Protein AF-P75584-F1 (afdb_monomer)

Radius of gyration: 96.79 Å; Cα contacts (8 Å, |Δi|>4): 304; chains: 1; bounding box: 212×112×247 Å

Secondary structure (DSSP, 8-state):
--PPPEEPEEEEETTEEEE-SPPPTT-EE-GGG---B--HHHHHHHHHHHHHHHHHHHHHHHHHHHHHHHHHHHHHHHHHHHHHHHHHHHHHHHHHHHHHHHHHHHHHHHHHHHHHHHHHHHHHHHHHHHHHHHHHHHHHHHHHHHHHHHHHHHHHHHHHHHHHHHHHHHHHHHHHHHHHHHHHHHHHHHHHHHHHHHHHHHHHHHHHHHHHTGGG-TTEEEEEHHHHSTT----TT----GGGGGS--SEEEEEEETTEEEEEEEEEEEEEE---TT-S-PPPHHHHHHHHHHHHHHTT-SEEEEEE-TTTTSTT--SEEEPP-TT-SSEEEEE-GGGHHHHHHHHHHHHHHHHHHHTT-TTT--HHHHHHHHHHHHHHHHHHHHHHHHHHHHHHHHHHHHHHHHHHHHHHHHHHHHHHHHHHHHHHHHT------HHHHHHH-

Mean predicted aligned error: 18.82 Å

Sequence (445 aa):
MSDVKYLQVEIVDKNTIRLQEDGKKGQQIRLDQIIKVDQSNILNTLEQAQREAYEREAQSRYQTKLAKELSEKDNTFLKQKAAWNQAHNTQIQQLYQQITNLENQVNNIKRETESKKDNEYQQQIVKLETQLQSIKKETESQKDLEYERKANKTKEENQQELERQRQYFLEQLEQAQKDIEELKTREERFSKWAIAKKGKELEKWCWEAYKNYEELFQNCV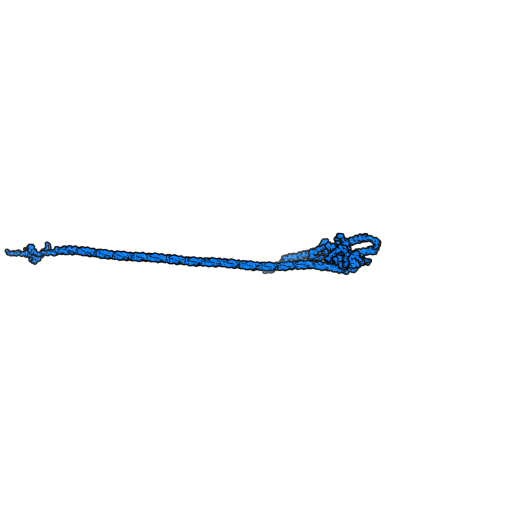FAPYSELVKGAKKSIGVEDDESNINEKADFIFQVFNPNNDKEPFFSICCEMKTEFTESKSRTKNEDHVKKLIADAKRAKCQYGFLVSELELNTENDVQVQRMHTSNSEVEVYLVRPMFFIVMLRLFYFLAKKMFAQVDVNSEYLDKEALNASFSDLKKSLLEKTFTDLNKVFQNNIDELEKIEGLVTKLKAANEKALNSRLNNWEEKIRKFEFKLNKDIVKKLE

Foldseek 3Di:
DDDADAFDWEDEDPPDIGGPDDDDPPHHHDPVPHDDDDDVPVVVVVVVVVVVVVVVVVVVVVVVVVVVVVVVVVVVVVVVVVVVVVVVVVVVVVVVVVVVVVVVVVVVVVVVVVVVVVVVVVVVVVVVVVVVVVVVVVVVVVVVVVVVVVVVVVVVVVVVVVVVVVVVVVVVVVVVVVVVVVVVVVVVVVLVVVQVVVQVVLLVLLVVVCVVCVVVQPQKDKDFLCVLLPPLPDPPDDDDPVVCPVPAFGIKMFHCQPVGSPHGPFMEGEHEGEDDPPDPDADDPVVVVVRQLVNCVSSVGQEYEYAYPGQPPHPPNFQKDFDDDPPGSYTYMYHHSVCSVVVSSVVSVLVVVVSVVCVVPVPDDDPVVSVVVSVVVCCVVVVVVSVVVRVVVVVVVVVVVVVVVVVVVVVVVVVVVVVVVVVVVVVVVVPDDDPDDVVVVVVVD

Solvent-accessible surface area (backbone atoms only — not comparable to full-atom values): 25310 Å² total; per-residue (Å²): 139,84,88,86,66,71,55,56,56,44,43,64,54,101,86,43,74,46,76,74,61,94,82,60,97,86,58,48,71,64,78,91,74,60,89,58,78,72,69,75,73,66,59,59,61,58,58,52,60,54,51,55,55,53,53,54,53,53,51,52,54,50,51,53,51,53,54,51,56,50,52,52,51,51,53,51,50,51,51,51,52,50,52,50,52,49,54,51,51,53,52,50,53,51,51,52,54,50,49,55,52,52,53,52,51,52,53,48,53,50,51,53,52,51,52,53,51,51,53,53,51,51,54,49,50,54,51,51,52,52,50,52,53,53,52,50,52,51,54,51,53,50,49,53,53,50,52,50,51,53,53,51,52,54,50,52,53,52,49,52,52,52,49,53,51,52,50,53,53,50,54,53,51,53,50,52,51,52,52,51,52,53,50,52,56,49,50,55,50,46,49,55,48,50,44,54,52,50,32,52,50,49,50,50,48,54,51,51,56,45,62,78,46,44,89,78,45,75,62,49,47,78,46,49,30,73,68,80,49,67,78,71,86,74,64,91,87,68,84,83,65,79,83,55,73,87,73,63,53,54,30,32,42,33,38,37,40,96,90,41,80,87,54,60,74,45,29,32,28,29,35,71,42,62,62,53,90,88,47,90,78,79,72,59,72,72,67,51,49,60,53,46,48,54,48,12,56,75,64,68,18,50,26,27,38,40,33,38,52,53,58,67,94,43,101,75,59,62,54,50,46,79,52,91,55,86,95,50,86,40,51,37,30,43,29,25,68,92,44,47,64,58,53,55,50,52,54,49,52,54,50,54,58,48,48,63,54,52,76,75,38,80,90,78,64,59,66,66,62,52,50,50,55,46,51,50,50,49,47,55,51,49,55,49,49,37,52,53,49,45,49,55,51,50,53,51,50,57,48,50,53,50,50,52,51,48,53,51,51,50,52,53,50,51,51,51,54,52,51,54,50,52,53,51,50,52,53,52,59,72,68,63,74,84,80,74,54,66,74,58,54,66,70,73,107

pLDDT: mean 85.24, std 13.48, range [35.19, 97.5]

InterPro domains:
  IPR019219 Protein of unknown function DUF2130 [PF09903] (170-424)
  IPR019219 Protein of unknown function DUF2130 [PIRSF005850] (5-439)

Organism: Mycoplasma pneumoniae (strain ATCC 29342 / M129 / Subtype 1) (NCBI:txid272634)

Structure (mmCIF, N/CA/C/O backbone):
data_AF-P75584-F1
#
_entry.id   AF-P75584-F1
#
loop_
_atom_site.group_PDB
_atom_site.id
_atom_site.type_symbol
_atom_site.label_atom_id
_atom_site.label_alt_id
_atom_site.label_comp_id
_atom_site.label_asym_id
_atom_site.label_entity_id
_atom_site.label_seq_id
_atom_site.pdbx_PDB_ins_code
_atom_site.Cartn_x
_atom_site.Cartn_y
_atom_site.Cartn_z
_atom_site.occupancy
_atom_site.B_iso_or_equiv
_atom_site.auth_seq_id
_atom_site.auth_comp_id
_atom_site.auth_asym_id
_atom_site.auth_atom_id
_atom_site.pdbx_PDB_model_num
ATOM 1 N N . MET A 1 1 ? -151.972 -28.745 192.003 1.00 49.81 1 MET A N 1
ATOM 2 C CA . MET A 1 1 ? -152.211 -28.878 190.547 1.00 49.81 1 MET A CA 1
ATOM 3 C C . MET A 1 1 ? -152.264 -27.463 189.983 1.00 49.81 1 MET A C 1
ATOM 5 O O . MET A 1 1 ? -152.925 -26.642 190.601 1.00 49.81 1 MET A O 1
ATOM 9 N N . SER A 1 2 ? -151.476 -27.094 188.970 1.00 47.44 2 SER A N 1
ATOM 10 C CA . SER A 1 2 ? -151.634 -27.559 187.581 1.00 47.44 2 SER A CA 1
ATOM 11 C C . SER A 1 2 ? -150.322 -27.775 186.791 1.00 47.44 2 SER A C 1
ATOM 13 O O . SER A 1 2 ? -149.254 -27.311 187.177 1.00 47.44 2 SER A O 1
ATOM 15 N N . ASP A 1 3 ? -150.457 -28.521 185.691 1.00 52.38 3 ASP A N 1
ATOM 16 C CA . ASP A 1 3 ? -149.451 -29.123 184.805 1.00 52.38 3 ASP A CA 1
ATOM 17 C C . ASP A 1 3 ? -148.455 -28.182 184.096 1.00 52.38 3 ASP A C 1
ATOM 19 O O . ASP A 1 3 ? -148.802 -27.100 183.620 1.00 52.38 3 ASP A O 1
ATOM 23 N N . VAL A 1 4 ? -147.219 -28.671 183.928 1.00 57.38 4 VAL A N 1
ATOM 24 C CA . VAL A 1 4 ? -146.125 -28.049 183.155 1.00 57.38 4 VAL A CA 1
ATOM 25 C C . VAL A 1 4 ? -146.093 -28.641 181.732 1.00 57.38 4 VAL A C 1
ATOM 27 O O . VAL A 1 4 ? -146.000 -29.856 181.576 1.00 57.38 4 VAL A O 1
ATOM 30 N N . LYS A 1 5 ? -146.158 -27.800 180.684 1.00 58.84 5 LYS A N 1
ATOM 31 C CA . LYS A 1 5 ? -146.105 -28.194 179.252 1.00 58.84 5 LYS A CA 1
ATOM 32 C C . LYS A 1 5 ? -144.675 -28.151 178.673 1.00 58.84 5 LYS A C 1
ATOM 34 O O . LYS A 1 5 ? -143.947 -27.196 178.947 1.00 58.84 5 LYS A O 1
ATOM 39 N N . TYR A 1 6 ? -144.326 -29.125 177.821 1.00 73.94 6 TYR A N 1
ATOM 40 C CA . TYR A 1 6 ? -143.040 -29.242 177.102 1.00 73.94 6 TYR A CA 1
ATOM 41 C C . TYR A 1 6 ? -143.124 -28.754 175.639 1.00 73.94 6 TYR A C 1
ATOM 43 O O . TYR A 1 6 ? -144.209 -28.818 175.069 1.00 73.94 6 TYR A O 1
ATOM 51 N N . LEU A 1 7 ? -142.001 -28.297 175.059 1.00 72.88 7 LEU A N 1
ATOM 52 C CA . LEU A 1 7 ? -141.894 -27.710 173.704 1.00 72.88 7 LEU A CA 1
ATOM 53 C C . LEU A 1 7 ? -141.345 -28.692 172.639 1.00 72.88 7 LEU A C 1
ATOM 55 O O . LEU A 1 7 ? -140.380 -29.406 172.923 1.00 72.88 7 LEU A O 1
ATOM 59 N N . GLN A 1 8 ? -141.873 -28.669 171.408 1.00 75.94 8 GLN A N 1
ATOM 60 C CA . GLN A 1 8 ? -141.395 -29.464 170.257 1.00 75.94 8 GLN A CA 1
ATOM 61 C C . GLN A 1 8 ? -140.278 -28.802 169.417 1.00 75.94 8 GLN A C 1
ATOM 63 O O . GLN A 1 8 ? -140.308 -27.594 169.162 1.00 75.94 8 GLN A O 1
ATOM 68 N N . VAL A 1 9 ? -139.311 -29.609 168.932 1.00 75.19 9 VAL A N 1
ATOM 69 C CA . VAL A 1 9 ? -138.127 -29.170 168.152 1.00 75.19 9 VAL A CA 1
ATOM 70 C C . VAL A 1 9 ? -137.653 -30.183 167.078 1.00 75.19 9 VAL A C 1
ATOM 72 O O . VAL A 1 9 ? -137.953 -31.369 167.176 1.00 75.19 9 VAL A O 1
ATOM 75 N N . GLU A 1 10 ? -136.866 -29.733 166.086 1.00 76.25 10 GLU A N 1
ATOM 76 C CA . GLU A 1 10 ? -136.249 -30.522 164.986 1.00 76.25 10 GLU A CA 1
ATOM 77 C C . GLU A 1 10 ? -134.715 -30.319 164.909 1.00 76.25 10 GLU A C 1
ATOM 79 O O . GLU A 1 10 ? -134.249 -29.198 165.116 1.00 76.25 10 GLU A O 1
ATOM 84 N N . ILE A 1 11 ? -133.925 -31.360 164.580 1.00 72.88 11 ILE A N 1
ATOM 85 C CA . ILE A 1 11 ? -132.455 -31.276 164.396 1.00 72.88 11 ILE A CA 1
ATOM 86 C C . ILE A 1 11 ? -132.121 -31.141 162.903 1.00 72.88 11 ILE A C 1
ATOM 88 O O . ILE A 1 11 ? -132.380 -32.055 162.123 1.00 72.88 11 ILE A O 1
ATOM 92 N N . VAL A 1 12 ? -131.517 -30.015 162.515 1.00 71.62 12 VAL A N 1
ATOM 93 C CA . VAL A 1 12 ? -131.180 -29.702 161.111 1.00 71.62 12 VAL A CA 1
ATOM 94 C C . VAL A 1 12 ? -129.792 -30.226 160.738 1.00 71.62 12 VAL A C 1
ATOM 96 O O . VAL A 1 12 ? -129.607 -30.834 159.691 1.00 71.62 12 VAL A O 1
ATOM 99 N N . ASP A 1 13 ? -128.813 -30.013 161.611 1.00 68.25 13 ASP A N 1
ATOM 100 C CA . ASP A 1 13 ? -127.450 -30.516 161.473 1.00 68.25 13 ASP A CA 1
ATOM 101 C C . ASP A 1 13 ? -126.858 -30.775 162.866 1.00 68.25 13 ASP A C 1
ATOM 103 O O . ASP A 1 13 ? -127.549 -30.676 163.882 1.00 68.25 13 ASP A O 1
ATOM 107 N N . LYS A 1 14 ? -125.564 -31.104 162.933 1.00 73.31 14 LYS A N 1
ATOM 108 C CA . LYS A 1 14 ? -124.886 -31.442 164.192 1.00 73.31 14 LYS A CA 1
ATOM 109 C C . LYS A 1 14 ? -124.952 -30.327 165.256 1.00 73.31 14 LYS A C 1
ATOM 111 O O . LYS A 1 14 ? -124.784 -30.631 166.434 1.00 73.31 14 LYS A O 1
ATOM 116 N N . ASN A 1 15 ? -125.193 -29.073 164.867 1.00 75.44 15 ASN A N 1
ATOM 117 C CA . ASN A 1 15 ? -125.100 -27.906 165.744 1.00 75.44 15 ASN A CA 1
ATOM 118 C C . ASN A 1 15 ? -126.409 -27.102 165.853 1.00 75.44 15 ASN A C 1
ATOM 120 O O . ASN A 1 15 ? -126.481 -26.182 166.667 1.00 75.44 15 ASN A O 1
ATOM 124 N N . THR A 1 16 ? -127.434 -27.424 165.061 1.00 74.50 16 THR A N 1
ATOM 125 C CA . THR A 1 16 ? -128.609 -26.559 164.887 1.00 74.50 16 THR A CA 1
ATOM 126 C C . THR A 1 16 ? -129.910 -27.290 165.213 1.00 74.50 16 THR A C 1
ATOM 128 O O . THR A 1 16 ? -130.257 -28.281 164.569 1.00 74.50 16 THR A O 1
ATOM 131 N N . ILE A 1 17 ? -130.667 -26.757 166.182 1.00 76.88 17 ILE A N 1
ATOM 132 C CA . ILE A 1 17 ? -132.011 -27.226 166.557 1.00 76.88 17 ILE A CA 1
ATOM 133 C C . ILE A 1 17 ? -133.024 -26.107 166.285 1.00 76.88 17 ILE A C 1
ATOM 135 O O . ILE A 1 17 ? -132.813 -24.963 166.686 1.00 76.88 17 ILE A O 1
ATOM 139 N N . ARG A 1 18 ? -134.132 -26.425 165.615 1.00 78.62 18 ARG A N 1
ATOM 140 C CA . ARG A 1 18 ? -135.206 -25.483 165.267 1.00 78.62 18 ARG A CA 1
ATOM 141 C C . ARG A 1 18 ? -136.440 -25.728 166.145 1.00 78.62 18 ARG A C 1
ATOM 143 O O . ARG A 1 18 ? -136.888 -26.867 166.246 1.00 78.62 18 ARG A O 1
ATOM 150 N N . LEU A 1 19 ? -136.996 -24.679 166.764 1.00 72.44 19 LEU A N 1
ATOM 151 C CA . LEU A 1 19 ? -138.269 -24.754 167.504 1.00 72.44 19 LEU A CA 1
ATOM 152 C C . LEU A 1 19 ? -139.453 -24.898 166.534 1.00 72.44 19 LEU A C 1
ATOM 154 O O . LEU A 1 19 ? -139.464 -24.237 165.497 1.00 72.44 19 LEU A O 1
ATOM 158 N N . GLN A 1 20 ? -140.440 -25.731 166.878 1.00 76.00 20 GLN A N 1
ATOM 159 C CA . GLN A 1 20 ? -141.646 -25.965 166.063 1.00 76.00 20 GLN A CA 1
ATOM 160 C C . GLN A 1 20 ? -142.906 -25.266 166.612 1.00 76.00 20 GLN A C 1
ATOM 162 O O . GLN A 1 20 ? -143.918 -25.201 165.922 1.00 76.00 20 GLN A O 1
ATO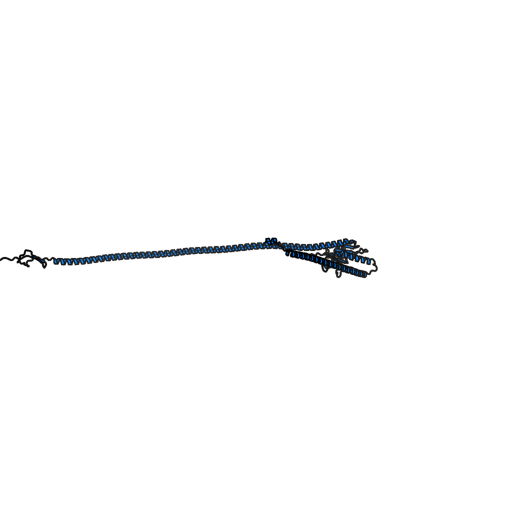M 167 N N . GLU A 1 21 ? -142.864 -24.724 167.832 1.00 73.50 21 GLU A N 1
ATOM 168 C CA . GLU A 1 21 ? -143.980 -24.000 168.457 1.00 73.50 21 GLU A CA 1
ATOM 169 C C . GLU A 1 21 ? -143.489 -22.863 169.381 1.00 73.50 21 GLU A C 1
ATOM 171 O O . GLU A 1 21 ? -142.336 -22.870 169.822 1.00 73.50 21 GLU A O 1
ATOM 176 N N . ASP A 1 22 ? -144.358 -21.880 169.667 1.00 79.06 22 ASP A N 1
ATOM 177 C CA . ASP A 1 22 ? -144.027 -20.687 170.466 1.00 79.06 22 ASP A CA 1
ATOM 178 C C . ASP A 1 22 ? -143.731 -21.030 171.937 1.00 79.06 22 ASP A C 1
ATOM 180 O O . ASP A 1 22 ? -144.588 -21.533 172.670 1.00 79.06 22 ASP A O 1
ATOM 184 N N . GLY A 1 23 ? -142.522 -20.695 172.399 1.00 71.44 23 GLY A N 1
ATOM 185 C CA . GLY A 1 23 ? -142.053 -20.976 173.759 1.00 71.44 23 GLY A CA 1
ATOM 186 C C . GLY A 1 23 ? -142.169 -19.797 174.730 1.00 71.44 23 GLY A C 1
ATOM 187 O O . GLY A 1 23 ? -141.654 -18.709 174.478 1.00 71.44 23 GLY A O 1
ATOM 188 N N . LYS A 1 24 ? -142.776 -20.022 175.902 1.00 73.19 24 LYS A N 1
ATOM 189 C CA . LYS A 1 24 ? -142.748 -19.110 177.058 1.00 73.19 24 LYS A CA 1
ATOM 190 C C . LYS A 1 24 ? -141.627 -19.473 178.033 1.00 73.19 24 LYS A C 1
ATOM 192 O O . LYS A 1 24 ? -141.303 -20.642 178.247 1.00 73.19 24 LYS A O 1
ATOM 197 N N . LYS A 1 25 ? -141.073 -18.451 178.697 1.00 76.69 25 LYS A N 1
ATOM 198 C CA . LYS A 1 25 ? -140.029 -18.604 179.723 1.00 76.69 25 LYS A CA 1
ATOM 199 C C . LYS A 1 25 ? -140.499 -19.567 180.825 1.00 76.69 25 LYS A C 1
ATOM 201 O O . LYS A 1 25 ? -141.497 -19.300 181.486 1.00 76.69 25 LYS A O 1
ATOM 206 N N . GLY A 1 26 ? -139.763 -20.663 181.015 1.00 71.69 26 GLY A N 1
ATOM 207 C CA . GLY A 1 26 ? -140.069 -21.720 181.989 1.00 71.69 26 GLY A CA 1
ATOM 208 C C . GLY A 1 26 ? -140.529 -23.051 181.379 1.00 71.69 26 GLY A C 1
ATOM 209 O O . GLY A 1 26 ? -140.576 -24.042 182.103 1.00 71.69 26 GLY A O 1
ATOM 210 N N . GLN A 1 27 ? -140.819 -23.112 180.072 1.00 78.25 27 GLN A N 1
ATOM 211 C CA . GLN A 1 27 ? -141.088 -24.377 179.376 1.00 78.25 27 GLN A CA 1
ATOM 212 C C . GLN A 1 27 ? -139.801 -25.174 179.137 1.00 78.25 27 GLN A C 1
ATOM 214 O O . GLN A 1 27 ? -138.731 -24.607 178.917 1.00 78.25 27 GLN A O 1
ATOM 219 N N . GLN A 1 28 ? -139.910 -26.499 179.189 1.00 75.94 28 GLN A N 1
ATOM 220 C CA . GLN A 1 28 ? -138.788 -27.429 179.036 1.00 75.94 28 GLN A CA 1
ATOM 221 C C . GLN A 1 28 ? -138.924 -28.223 177.728 1.00 75.94 28 GLN A C 1
ATOM 223 O O . GLN A 1 28 ? -140.031 -28.425 177.238 1.00 75.94 28 GLN A O 1
ATOM 228 N N . ILE A 1 29 ? -137.809 -28.686 177.160 1.00 75.19 29 ILE A N 1
ATOM 229 C CA . ILE A 1 29 ? -137.764 -29.484 175.921 1.00 75.19 29 ILE A CA 1
ATOM 230 C C . ILE A 1 29 ? -137.302 -30.889 176.294 1.00 75.19 29 ILE A C 1
ATOM 232 O O . ILE A 1 29 ? -136.303 -31.038 177.000 1.00 75.19 29 ILE A O 1
ATOM 236 N N . ARG A 1 30 ? -138.016 -31.917 175.830 1.00 72.50 30 ARG A N 1
ATOM 237 C CA . ARG A 1 30 ? -137.639 -33.315 176.053 1.00 72.50 30 ARG A CA 1
ATOM 238 C C . ARG A 1 30 ? -136.994 -33.881 174.783 1.00 72.50 30 ARG A C 1
ATOM 240 O O . ARG A 1 30 ? -137.650 -34.012 173.755 1.00 72.50 30 ARG A O 1
ATOM 247 N N . LEU A 1 31 ? -135.687 -34.145 174.846 1.00 70.06 31 LEU A N 1
ATOM 248 C CA . LEU A 1 31 ? -134.868 -34.564 173.696 1.00 70.06 31 LEU A CA 1
ATOM 249 C C . LEU A 1 31 ? -135.190 -35.986 173.200 1.00 70.06 31 LEU A C 1
ATOM 251 O O . LEU A 1 31 ? -134.881 -36.322 172.062 1.00 70.06 31 LEU A O 1
ATOM 255 N N . ASP A 1 32 ? -135.822 -36.812 174.031 1.00 74.25 32 ASP A N 1
ATOM 256 C CA . ASP A 1 32 ? -136.211 -38.195 173.738 1.00 74.25 32 ASP A CA 1
ATOM 257 C C . ASP A 1 32 ? -137.378 -38.323 172.739 1.00 74.25 32 ASP A C 1
ATOM 259 O O . ASP A 1 32 ? -137.670 -39.431 172.299 1.00 74.25 32 ASP A O 1
ATOM 263 N N . GL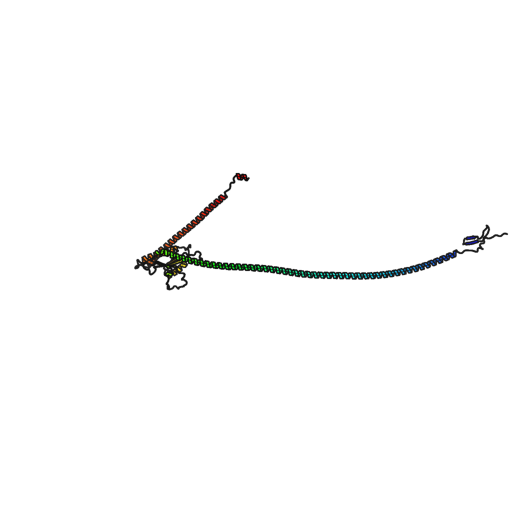N A 1 33 ? -138.026 -37.219 172.340 1.00 59.47 33 GLN A N 1
ATOM 264 C CA . GLN A 1 33 ? -139.137 -37.226 171.371 1.00 59.47 33 GLN A CA 1
ATOM 265 C C . GLN A 1 33 ? -138.822 -36.563 170.010 1.00 59.47 33 GLN A C 1
ATOM 267 O O . GLN A 1 33 ? -139.744 -36.245 169.261 1.00 59.47 33 GLN A O 1
ATOM 272 N N . ILE A 1 34 ? -137.549 -36.370 169.639 1.00 61.81 34 ILE A N 1
ATOM 273 C CA . ILE A 1 34 ? -137.170 -35.791 168.331 1.00 61.81 34 ILE A CA 1
ATOM 274 C C . ILE A 1 34 ? -137.044 -36.901 167.265 1.00 61.81 34 ILE A C 1
ATOM 276 O O . ILE A 1 34 ? -136.187 -37.771 167.387 1.00 61.81 34 ILE A O 1
ATOM 280 N N . ILE A 1 35 ? -137.870 -36.873 166.204 1.00 57.19 35 ILE A N 1
ATOM 281 C CA . ILE A 1 35 ? -138.008 -37.986 165.225 1.00 57.19 35 ILE A CA 1
ATOM 282 C C . ILE A 1 35 ? -137.452 -37.661 163.809 1.00 57.19 35 ILE A C 1
ATOM 284 O O . ILE A 1 35 ? -137.538 -38.492 162.910 1.00 57.19 35 ILE A O 1
ATOM 288 N N . LYS A 1 36 ? -136.831 -36.498 163.548 1.00 56.91 36 LYS A N 1
ATOM 289 C CA . LYS A 1 36 ? -136.265 -36.178 162.211 1.00 56.91 36 LYS A CA 1
ATOM 290 C C . LYS A 1 36 ? -134.822 -35.659 162.262 1.00 56.91 36 LYS A C 1
ATOM 292 O O . LYS A 1 36 ? -134.540 -34.730 163.013 1.00 56.91 36 LYS A O 1
ATOM 297 N N . VAL A 1 37 ? -133.948 -36.273 161.446 1.00 58.62 37 VAL A N 1
ATOM 298 C CA . VAL A 1 37 ? -132.535 -35.907 161.194 1.00 58.62 37 VAL A CA 1
ATOM 299 C C . VAL A 1 37 ? -132.237 -36.052 159.685 1.00 58.62 37 VAL A C 1
ATOM 301 O O . VAL A 1 37 ? -132.577 -37.082 159.104 1.00 58.62 37 VAL A O 1
ATOM 304 N N . ASP A 1 38 ? -131.612 -35.050 159.055 1.00 63.62 38 ASP A N 1
ATOM 305 C CA . ASP A 1 38 ? -131.251 -34.985 157.617 1.00 63.62 38 ASP A CA 1
ATOM 306 C C . ASP A 1 38 ? -129.811 -35.510 157.348 1.00 63.62 38 ASP A C 1
ATOM 308 O O . ASP A 1 38 ? -128.890 -35.224 158.112 1.00 63.62 38 ASP A O 1
ATOM 312 N N . GLN A 1 39 ? -129.599 -36.298 156.276 1.00 56.34 39 GLN A N 1
ATOM 313 C CA . GLN A 1 39 ? -128.342 -37.012 155.945 1.00 56.34 39 GLN A CA 1
ATOM 314 C C . GLN A 1 39 ? -127.663 -36.585 154.616 1.00 56.34 39 GLN A C 1
ATOM 316 O O . GLN A 1 39 ? -126.747 -37.260 154.139 1.00 56.34 39 GLN A O 1
ATOM 321 N N . SER A 1 40 ? -128.047 -35.451 154.025 1.00 65.00 40 SER A N 1
ATOM 322 C CA . SER A 1 40 ? -127.608 -34.984 152.691 1.00 65.00 40 SER A CA 1
ATOM 323 C C . SER A 1 40 ? -126.080 -34.910 152.432 1.00 65.00 40 SER A C 1
ATOM 325 O O . SER A 1 40 ? -125.636 -35.055 151.294 1.00 65.00 40 SER A O 1
ATOM 327 N N . ASN A 1 41 ? -125.235 -34.731 153.457 1.00 59.81 41 ASN A N 1
ATOM 328 C CA . ASN A 1 41 ? -123.782 -34.537 153.278 1.00 59.81 41 ASN A CA 1
ATOM 329 C C . ASN A 1 41 ? -122.996 -35.800 152.867 1.00 59.81 41 ASN A C 1
ATOM 331 O O . ASN A 1 41 ? -121.949 -35.683 152.227 1.00 59.81 41 ASN A O 1
ATOM 335 N N . ILE A 1 42 ? -123.469 -36.999 153.223 1.00 59.72 42 ILE A N 1
ATOM 336 C CA . ILE A 1 42 ? -122.736 -38.256 152.966 1.00 59.72 42 ILE A CA 1
ATOM 337 C C . ILE A 1 42 ? -122.866 -38.688 151.491 1.00 59.72 42 ILE A C 1
ATOM 339 O O . ILE A 1 42 ? -121.935 -39.256 150.926 1.00 59.72 42 ILE A O 1
ATOM 343 N N . LEU A 1 43 ? -123.990 -38.379 150.836 1.00 60.72 43 LEU A N 1
ATOM 344 C CA . LEU A 1 43 ? -124.241 -38.746 149.435 1.00 60.72 43 LEU A CA 1
ATOM 345 C C . LEU A 1 43 ? -123.369 -37.957 148.441 1.00 60.72 43 LEU A C 1
ATOM 347 O O . LEU A 1 43 ? -122.840 -38.536 147.494 1.00 60.72 43 LEU A O 1
ATOM 351 N N . ASN A 1 44 ? -123.139 -36.664 148.687 1.00 67.62 44 ASN A N 1
ATOM 352 C CA . ASN A 1 44 ? -122.386 -35.808 147.759 1.00 67.62 44 ASN A CA 1
ATOM 353 C C . ASN A 1 44 ? -120.899 -36.186 147.639 1.00 67.62 44 ASN A C 1
ATOM 355 O O . ASN A 1 44 ? -120.306 -36.038 146.571 1.00 67.62 44 ASN A O 1
ATOM 359 N N . THR A 1 45 ? -120.287 -36.698 148.712 1.00 64.06 45 THR A N 1
ATOM 360 C CA . THR A 1 45 ? -118.864 -37.082 148.702 1.00 64.06 45 THR A CA 1
ATOM 361 C C . THR A 1 45 ? -118.606 -38.361 147.899 1.00 64.06 45 THR A C 1
ATOM 363 O O . THR A 1 45 ? -117.565 -38.473 147.253 1.00 64.06 45 THR A O 1
ATOM 366 N N . LEU 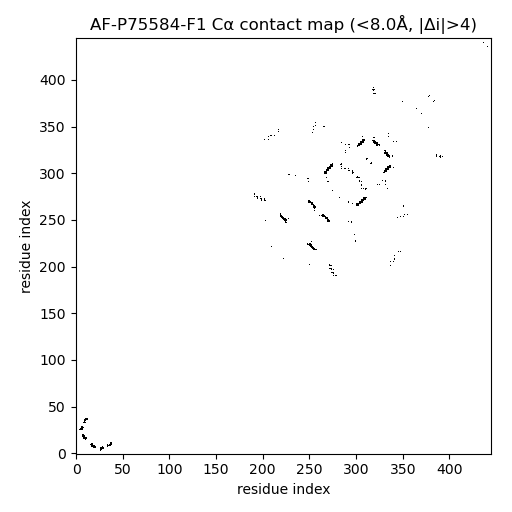A 1 46 ? -119.556 -39.303 147.874 1.00 64.75 46 LEU A N 1
ATOM 367 C CA . LEU A 1 46 ? -119.455 -40.539 147.085 1.00 64.75 46 LEU A CA 1
ATOM 368 C C . LEU A 1 46 ? -119.599 -40.292 145.574 1.00 64.75 46 LEU A C 1
ATOM 370 O O . LEU A 1 46 ? -118.837 -40.861 144.792 1.00 64.75 46 LEU A O 1
ATOM 374 N N . GLU A 1 47 ? -120.511 -39.412 145.150 1.00 69.25 47 GLU A N 1
ATOM 375 C CA . GLU A 1 47 ? -120.694 -39.112 143.721 1.00 69.25 47 GLU A CA 1
ATOM 376 C C . GLU A 1 47 ? -119.489 -38.394 143.084 1.00 69.25 47 GLU A C 1
ATOM 378 O O . GLU A 1 47 ? -119.223 -38.562 141.890 1.00 69.25 47 GLU A O 1
ATOM 383 N N . GLN A 1 48 ? -118.748 -37.586 143.849 1.00 72.25 48 GLN A N 1
ATOM 384 C CA . GLN A 1 48 ? -117.604 -36.835 143.323 1.00 72.25 48 GLN A CA 1
ATOM 385 C C . GLN A 1 48 ? -116.413 -37.751 142.987 1.00 72.25 48 GLN A C 1
ATOM 387 O O . GLN A 1 48 ? -115.832 -37.631 141.908 1.00 72.25 48 GLN A O 1
ATOM 392 N N . ALA A 1 49 ? -116.108 -38.732 143.844 1.00 68.81 49 ALA A N 1
ATOM 393 C CA . ALA A 1 49 ? -115.016 -39.682 143.608 1.00 68.81 49 ALA A CA 1
ATOM 394 C C . ALA A 1 49 ? -115.262 -40.587 142.382 1.00 68.81 49 ALA A C 1
ATOM 396 O O . ALA A 1 49 ? -114.327 -40.933 141.657 1.00 68.81 49 ALA A O 1
ATOM 397 N N . GLN A 1 50 ? -116.523 -40.950 142.121 1.00 73.62 50 GLN A N 1
ATOM 398 C CA . GLN A 1 50 ? -116.902 -41.763 140.962 1.00 73.62 50 GLN A CA 1
ATOM 399 C C . GLN A 1 50 ? -116.733 -41.002 139.636 1.00 73.62 50 GLN A C 1
ATOM 401 O O . GLN A 1 50 ? -116.246 -41.577 138.660 1.00 73.62 50 GLN A O 1
ATOM 406 N N . ARG A 1 51 ? -117.080 -39.705 139.605 1.00 75.75 51 ARG A N 1
ATOM 407 C CA . ARG A 1 51 ? -116.894 -38.843 138.423 1.00 75.75 51 ARG A CA 1
ATOM 408 C C . ARG A 1 51 ? -115.416 -38.677 138.057 1.00 75.75 51 ARG A C 1
ATOM 410 O O . ARG A 1 51 ? -115.059 -38.878 136.898 1.00 75.75 51 ARG A O 1
ATOM 417 N N . GLU A 1 52 ? -114.548 -38.418 139.034 1.00 79.06 52 GLU A N 1
ATOM 418 C CA . GLU A 1 52 ? -113.110 -38.228 138.780 1.00 79.06 52 GLU A CA 1
ATOM 419 C C . GLU A 1 52 ? -112.411 -39.486 138.238 1.00 79.06 52 GLU A C 1
ATOM 421 O O . GLU A 1 52 ? -111.512 -39.388 137.399 1.00 79.06 52 GLU A O 1
ATOM 426 N N . ALA A 1 53 ? -112.800 -40.681 138.699 1.00 78.06 53 ALA A N 1
ATOM 427 C CA . ALA A 1 53 ? -112.237 -41.934 138.194 1.00 78.06 53 ALA A CA 1
ATOM 428 C C . ALA A 1 53 ? -112.620 -42.182 136.723 1.00 78.06 53 ALA A C 1
ATOM 430 O O . ALA A 1 53 ? -111.771 -42.585 135.924 1.00 78.06 53 ALA A O 1
ATOM 431 N N . TYR A 1 54 ? -113.874 -41.890 136.360 1.00 78.75 54 TYR A N 1
ATOM 432 C CA . TYR A 1 54 ? -114.381 -42.056 134.998 1.00 78.75 54 TYR A CA 1
ATOM 433 C C . TYR A 1 54 ? -113.733 -41.070 134.013 1.00 78.75 54 TYR A C 1
ATOM 435 O O . TYR A 1 54 ? -113.328 -41.460 132.916 1.00 78.75 54 TYR A O 1
ATOM 443 N N . GLU A 1 55 ? -113.563 -39.807 134.416 1.00 82.75 55 GLU A N 1
ATOM 444 C CA . GLU A 1 55 ? -112.886 -38.793 133.596 1.00 82.75 55 GLU A CA 1
ATOM 445 C C . GLU A 1 55 ? -111.432 -39.178 133.293 1.00 82.75 55 GLU A C 1
ATOM 447 O O . GLU A 1 55 ? -110.987 -39.072 132.148 1.00 82.75 55 GLU A O 1
ATOM 452 N N . ARG A 1 56 ? -110.706 -39.721 134.279 1.00 81.75 56 ARG A N 1
ATOM 453 C CA . ARG A 1 56 ? -109.302 -40.131 134.114 1.00 81.75 56 ARG A CA 1
ATOM 454 C C . ARG A 1 56 ? -109.134 -41.276 133.108 1.00 81.75 56 ARG A C 1
ATOM 456 O O . ARG A 1 56 ? -108.217 -41.245 132.284 1.00 81.75 56 ARG A O 1
ATOM 463 N N . GLU A 1 57 ? -110.016 -42.278 133.144 1.00 82.31 57 GLU A N 1
ATOM 464 C CA . GLU A 1 57 ? -109.973 -43.402 132.197 1.00 82.31 57 GLU A CA 1
ATOM 465 C C . GLU A 1 57 ? -110.355 -42.958 130.774 1.00 82.31 57 GLU A C 1
ATOM 467 O O . GLU A 1 57 ? -109.682 -43.325 129.803 1.00 82.31 57 GLU A O 1
ATOM 472 N N . ALA A 1 58 ? -111.384 -42.112 130.641 1.00 83.19 58 ALA A N 1
ATOM 473 C CA . ALA A 1 58 ? -111.796 -41.547 129.357 1.00 83.19 58 ALA A CA 1
ATOM 474 C C . ALA A 1 58 ? -110.667 -40.733 128.699 1.00 83.19 58 ALA A C 1
ATOM 476 O O . ALA A 1 58 ? -110.400 -40.885 127.502 1.00 83.19 58 ALA A O 1
ATOM 477 N N . GLN A 1 59 ? -109.951 -39.924 129.484 1.00 85.00 59 GLN A N 1
ATOM 478 C CA . GLN A 1 59 ? -108.848 -39.096 128.997 1.00 85.00 59 GLN A CA 1
ATOM 479 C C . GLN A 1 59 ? -107.637 -39.939 128.566 1.00 85.00 59 GLN A C 1
ATOM 481 O O . GLN A 1 59 ? -107.047 -39.674 127.518 1.00 85.00 59 GLN A O 1
ATOM 486 N N . SER A 1 60 ? -107.322 -41.013 129.301 1.00 85.56 60 SER A N 1
ATOM 487 C CA . SER A 1 60 ? -106.268 -41.971 128.928 1.00 85.56 60 SER A CA 1
ATOM 488 C C . SER A 1 60 ? -106.571 -42.698 127.606 1.00 85.56 60 SER A C 1
ATOM 490 O O . SER A 1 60 ? -105.717 -42.773 126.711 1.00 85.56 60 SER A O 1
ATOM 492 N N . ARG A 1 61 ? -107.816 -43.167 127.412 1.00 84.69 61 ARG A N 1
ATOM 493 C CA . ARG A 1 61 ? -108.250 -43.787 126.143 1.00 84.69 61 ARG A CA 1
ATOM 494 C C . ARG A 1 61 ? -108.197 -42.809 124.970 1.00 84.69 61 ARG A C 1
ATOM 496 O O . ARG A 1 61 ? -107.745 -43.187 123.888 1.00 84.69 61 ARG A O 1
ATOM 503 N N . TYR A 1 62 ? -108.625 -41.562 125.179 1.00 86.81 62 TYR A N 1
ATOM 504 C CA . TYR A 1 62 ? -108.558 -40.516 124.157 1.00 86.81 62 TYR A CA 1
ATOM 505 C C . TYR A 1 62 ? -107.110 -40.228 123.737 1.00 86.81 62 TYR A C 1
ATOM 507 O O . TYR A 1 62 ? -106.811 -40.230 122.542 1.00 86.81 62 TYR A O 1
ATOM 515 N N . GLN A 1 63 ? -106.188 -40.079 124.697 1.00 86.81 63 GLN A N 1
ATOM 516 C CA . GLN A 1 63 ? -104.772 -39.855 124.389 1.00 86.81 63 GLN A CA 1
ATOM 517 C C . GLN A 1 63 ? -104.126 -41.036 123.655 1.00 86.81 63 GLN A C 1
ATOM 519 O O . GLN A 1 63 ? -103.373 -40.826 122.706 1.00 86.81 63 GLN A O 1
ATOM 524 N N . THR A 1 64 ? -104.463 -42.274 124.027 1.00 86.19 64 THR A N 1
ATOM 525 C CA . THR A 1 64 ? -103.926 -43.473 123.360 1.00 86.19 64 THR A CA 1
ATOM 526 C C . THR A 1 64 ? -104.387 -43.565 121.902 1.00 86.19 64 THR A C 1
ATOM 528 O O . THR A 1 64 ? -103.597 -43.899 121.018 1.00 86.19 64 THR A O 1
ATOM 531 N N . LYS A 1 65 ? -105.658 -43.237 121.622 1.00 88.19 65 LYS A N 1
ATOM 532 C CA . LYS A 1 65 ? -106.191 -43.216 120.252 1.00 88.19 65 LYS A CA 1
ATOM 533 C C . LYS A 1 65 ? -105.547 -42.109 119.413 1.00 88.19 65 LYS A C 1
ATOM 535 O O . LYS A 1 65 ? -105.113 -42.378 118.295 1.00 88.19 65 LYS A O 1
ATOM 540 N N . LEU A 1 66 ? -105.416 -40.907 119.980 1.00 89.62 66 LEU A N 1
ATOM 541 C CA . LEU A 1 66 ? -104.773 -39.767 119.325 1.00 89.62 66 LEU A CA 1
ATOM 542 C C . LEU A 1 66 ? -103.303 -40.065 118.980 1.00 89.62 66 LEU A C 1
ATOM 544 O O . LEU A 1 66 ? -102.866 -39.788 117.866 1.00 89.62 66 LEU A O 1
ATOM 548 N N . ALA A 1 67 ? -102.555 -40.688 119.897 1.00 88.56 67 ALA A N 1
ATOM 549 C CA . ALA A 1 67 ? -101.161 -41.073 119.670 1.00 88.56 67 ALA A CA 1
ATOM 550 C C . ALA A 1 67 ? -101.007 -42.109 118.541 1.00 88.56 67 ALA A C 1
ATOM 552 O O . ALA A 1 67 ? -100.060 -42.040 117.755 1.00 88.56 67 ALA A O 1
ATOM 553 N N . LYS A 1 68 ? -101.949 -43.055 118.428 1.00 89.56 68 LYS A N 1
ATOM 554 C CA . LYS A 1 68 ? -101.931 -44.084 117.381 1.00 89.56 68 LYS A CA 1
ATOM 555 C C . LYS A 1 68 ? -102.234 -43.503 115.996 1.00 89.56 68 LYS A C 1
ATOM 557 O O . LYS A 1 68 ? -101.495 -43.780 115.055 1.00 89.56 68 LYS A O 1
ATOM 562 N N . GLU A 1 69 ? -103.249 -42.644 115.887 1.00 88.50 69 GLU A N 1
ATOM 563 C CA . GLU A 1 69 ? -103.572 -41.934 114.637 1.00 88.50 69 GLU A CA 1
ATOM 564 C C . GLU A 1 69 ? -102.426 -41.014 114.183 1.00 88.50 69 GLU A C 1
ATOM 566 O O . GLU A 1 69 ? -102.127 -40.941 112.989 1.00 88.50 69 GLU A O 1
ATOM 571 N N . LEU A 1 70 ? -101.749 -40.345 115.126 1.00 91.44 70 LEU A N 1
ATOM 572 C CA . LEU A 1 70 ? -100.580 -39.515 114.829 1.00 91.44 70 LEU A CA 1
ATOM 573 C C . LEU A 1 70 ? -99.419 -40.363 114.283 1.00 91.44 70 LEU A C 1
ATOM 575 O O . LEU A 1 70 ? -98.858 -40.035 113.241 1.00 91.44 70 LEU A O 1
ATOM 579 N N . SER A 1 71 ? -99.125 -41.503 114.918 1.00 91.31 71 SER A N 1
ATOM 580 C CA . SER A 1 71 ? -98.075 -42.429 114.470 1.00 91.31 71 SER A CA 1
ATOM 581 C C . SER A 1 71 ? -98.352 -43.031 113.085 1.00 91.31 71 SER A C 1
ATOM 583 O O . SER A 1 71 ? -97.437 -43.183 112.273 1.00 91.31 71 SER A O 1
ATOM 585 N N . GLU A 1 72 ? -99.608 -43.359 112.772 1.00 89.94 72 GLU A N 1
ATOM 586 C CA . GLU A 1 72 ? -99.999 -43.851 111.445 1.00 89.94 72 GLU A CA 1
ATOM 587 C C . GLU A 1 72 ? -99.859 -42.762 110.367 1.00 89.94 72 GLU A C 1
ATOM 589 O O . GLU A 1 72 ? -99.317 -43.025 109.285 1.00 89.94 72 GLU A O 1
ATOM 594 N N . LYS A 1 73 ? -100.271 -41.521 110.662 1.00 90.81 73 LYS A N 1
ATOM 595 C CA . LYS A 1 73 ? -100.061 -40.376 109.760 1.00 90.81 73 LYS A CA 1
ATOM 596 C C . LYS A 1 73 ? -98.579 -40.085 109.528 1.00 90.81 73 LYS A C 1
ATOM 598 O O . LYS A 1 73 ? -98.181 -39.918 108.377 1.00 90.81 73 LYS A O 1
ATOM 603 N N . ASP A 1 74 ? -97.753 -40.111 110.568 1.00 92.06 74 ASP A N 1
ATOM 604 C CA . ASP A 1 74 ? -96.309 -39.915 110.423 1.00 92.06 74 ASP A CA 1
ATOM 605 C C . ASP A 1 74 ? -95.680 -41.021 109.568 1.00 92.06 74 ASP A C 1
ATOM 607 O O . ASP A 1 74 ? -94.935 -40.736 108.630 1.00 92.06 74 ASP A O 1
ATOM 611 N N . ASN A 1 75 ? -96.042 -42.286 109.802 1.00 91.88 75 ASN A N 1
ATOM 612 C CA . ASN A 1 75 ? -95.536 -43.412 109.014 1.00 91.88 75 ASN A CA 1
ATOM 613 C C . ASN A 1 75 ? -95.955 -43.347 107.535 1.00 91.88 75 ASN A C 1
ATOM 615 O O . ASN A 1 75 ? -95.157 -43.671 106.649 1.00 91.88 75 ASN A O 1
ATOM 619 N N . THR A 1 76 ? -97.192 -42.936 107.241 1.00 92.00 76 THR A N 1
ATOM 620 C CA . THR A 1 76 ? -97.652 -42.753 105.852 1.00 92.00 76 THR A CA 1
ATOM 621 C C . THR A 1 76 ? -96.944 -41.584 105.168 1.00 92.00 76 THR A C 1
ATOM 623 O O . THR A 1 76 ? -96.488 -41.740 104.032 1.00 92.00 76 THR A O 1
ATOM 626 N N . PHE A 1 77 ? -96.757 -40.461 105.868 1.00 93.06 77 PHE A N 1
ATOM 627 C CA . PHE A 1 77 ? -95.988 -39.317 105.376 1.00 93.06 77 PHE A CA 1
ATOM 628 C C . PHE A 1 77 ? -94.521 -39.683 105.104 1.00 93.06 77 PHE A C 1
ATOM 630 O O . PHE A 1 77 ? -93.990 -39.361 104.041 1.00 93.06 77 PHE A O 1
ATOM 637 N N . LEU A 1 78 ? -93.876 -40.430 106.007 1.00 92.75 78 LEU A N 1
ATOM 638 C CA . LEU A 1 78 ? -92.508 -40.932 105.833 1.00 92.75 78 LEU A CA 1
ATOM 639 C C . LEU A 1 78 ? -92.373 -41.845 104.609 1.00 92.75 78 LEU A C 1
ATOM 641 O O . LEU A 1 78 ? -91.432 -41.678 103.833 1.00 92.75 78 LEU A O 1
ATOM 645 N N . LYS A 1 79 ? -93.319 -42.767 104.386 1.00 92.81 79 LYS A N 1
ATOM 646 C CA . LYS A 1 79 ? -93.325 -43.631 103.191 1.00 92.81 79 LYS A CA 1
ATOM 647 C C . LYS A 1 79 ? -93.502 -42.834 101.899 1.00 92.81 79 LYS A C 1
ATOM 649 O O . LYS A 1 79 ? -92.778 -43.085 100.939 1.00 92.81 79 LYS A O 1
ATOM 654 N N . GLN A 1 80 ? -94.417 -41.863 101.872 1.00 93.00 80 GLN A N 1
ATOM 655 C CA . GLN A 1 80 ? -94.611 -40.998 100.703 1.00 93.00 80 GLN A CA 1
ATOM 656 C C . GLN A 1 80 ? -93.376 -40.141 100.422 1.00 93.00 80 GLN A C 1
ATOM 658 O O . GLN A 1 80 ? -92.928 -40.079 99.281 1.00 93.00 80 GLN A O 1
ATOM 663 N N . LYS A 1 81 ? -92.774 -39.546 101.458 1.00 94.69 81 LYS A N 1
ATOM 664 C CA . LYS A 1 81 ? -91.532 -38.773 101.339 1.00 94.69 81 LYS A CA 1
ATOM 665 C C . LYS A 1 81 ? -90.374 -39.636 100.835 1.00 94.69 81 LYS A C 1
ATOM 667 O O . LYS A 1 81 ? -89.620 -39.191 99.976 1.00 94.69 81 LYS A O 1
ATOM 672 N N . ALA A 1 82 ? -90.240 -40.868 101.327 1.00 93.50 82 ALA A N 1
ATOM 673 C CA . ALA A 1 82 ? -89.219 -41.806 100.863 1.00 93.50 82 ALA A CA 1
ATOM 674 C C . ALA A 1 82 ? -89.427 -42.208 99.393 1.00 93.50 82 ALA A C 1
ATOM 676 O O . ALA A 1 82 ? -88.477 -42.154 98.615 1.00 93.50 82 ALA A O 1
ATOM 677 N N . ALA A 1 83 ? -90.660 -42.538 98.996 1.00 93.50 83 ALA A N 1
ATOM 678 C CA . ALA A 1 83 ? -90.994 -42.866 97.610 1.00 93.50 83 ALA A CA 1
ATOM 679 C C . ALA A 1 83 ? -90.772 -41.674 96.663 1.00 93.50 83 ALA A C 1
ATOM 681 O O . ALA A 1 83 ? -90.193 -41.837 95.590 1.00 93.50 83 ALA A O 1
ATOM 682 N N . TRP A 1 84 ? -91.166 -40.467 97.082 1.00 93.75 84 TRP A N 1
ATOM 683 C CA . TRP A 1 84 ? -90.932 -39.228 96.339 1.00 93.75 84 TRP A CA 1
ATOM 684 C C . TRP A 1 84 ? -89.434 -38.948 96.172 1.00 93.75 84 TRP A C 1
ATOM 686 O O . TRP A 1 84 ? -88.978 -38.715 95.055 1.00 93.75 84 TRP A O 1
ATOM 696 N N . ASN A 1 85 ? -88.652 -39.066 97.252 1.00 95.12 85 ASN A N 1
ATOM 697 C CA . ASN A 1 85 ? -87.196 -38.917 97.209 1.00 95.12 85 ASN A CA 1
ATOM 698 C C . ASN A 1 85 ? -86.550 -39.947 96.275 1.00 95.12 85 ASN A C 1
ATOM 700 O O . ASN A 1 85 ? -85.667 -39.590 95.503 1.00 95.12 85 ASN A O 1
ATOM 704 N N . GLN A 1 86 ? -86.980 -41.212 96.319 1.00 94.50 86 GLN A N 1
ATOM 705 C CA . GLN A 1 86 ? -86.451 -42.259 95.447 1.00 94.50 86 GLN A CA 1
ATOM 706 C C . GLN A 1 86 ? -86.759 -41.969 93.972 1.00 94.50 86 GLN A C 1
ATOM 708 O O . GLN A 1 86 ? -85.848 -42.025 93.150 1.00 94.50 86 GLN A O 1
ATOM 713 N N . ALA A 1 87 ? -88.004 -41.603 93.647 1.00 94.88 87 ALA A N 1
ATOM 714 C CA . ALA A 1 87 ? -88.409 -41.252 92.286 1.00 94.88 87 ALA A CA 1
ATOM 715 C C . ALA A 1 87 ? -87.632 -40.038 91.751 1.00 94.88 87 ALA A C 1
ATOM 717 O O . ALA A 1 87 ? -87.085 -40.094 90.649 1.00 94.88 87 ALA A O 1
ATOM 718 N N . HIS A 1 88 ? -87.503 -38.978 92.558 1.00 95.12 88 HIS A N 1
ATOM 719 C CA . HIS A 1 88 ? -86.697 -37.808 92.209 1.00 95.12 88 HIS A CA 1
ATOM 720 C C . HIS A 1 88 ? -85.224 -38.169 92.008 1.00 95.12 88 HIS A C 1
ATOM 722 O O . HIS A 1 88 ? -84.613 -37.712 91.045 1.00 95.12 88 HIS A O 1
ATOM 728 N N . ASN A 1 89 ? -84.651 -39.018 92.863 1.00 95.56 89 ASN A N 1
ATOM 729 C CA . ASN A 1 89 ? -83.253 -39.417 92.734 1.00 95.56 89 ASN A CA 1
ATOM 730 C C . ASN A 1 89 ? -83.023 -40.259 91.465 1.00 95.56 89 ASN A C 1
ATOM 732 O O . ASN A 1 89 ? -82.045 -40.045 90.756 1.00 95.56 89 ASN A O 1
ATOM 736 N N . THR A 1 90 ? -83.952 -41.155 91.111 1.00 95.12 90 THR A N 1
ATOM 737 C CA . THR A 1 90 ? -83.907 -41.892 89.836 1.00 95.12 90 THR A CA 1
ATOM 738 C C . THR A 1 90 ? -83.997 -40.952 88.632 1.00 95.12 90 THR A C 1
ATOM 740 O O . THR A 1 90 ? -83.237 -41.116 87.679 1.00 95.12 90 THR A O 1
ATOM 743 N N . GLN A 1 91 ? -84.867 -39.941 88.675 1.00 95.38 91 GLN A N 1
ATOM 744 C CA . GLN A 1 91 ? -84.996 -38.967 87.590 1.00 95.38 91 GLN A CA 1
ATOM 745 C C . GLN A 1 91 ? -83.746 -38.084 87.452 1.00 95.38 91 GLN A C 1
ATOM 747 O O . GLN A 1 91 ? -83.291 -37.834 86.338 1.00 95.38 91 GLN A O 1
ATOM 752 N N . ILE A 1 92 ? -83.137 -37.681 88.571 1.00 95.44 92 ILE A N 1
ATOM 753 C CA . ILE A 1 92 ? -81.850 -36.972 88.592 1.00 95.44 92 ILE A CA 1
ATOM 754 C C . ILE A 1 92 ? -80.750 -37.829 87.951 1.00 95.44 92 ILE A C 1
ATOM 756 O O . ILE A 1 92 ? -80.016 -37.333 87.102 1.00 95.44 92 ILE A O 1
ATOM 760 N N . GLN A 1 93 ? -80.659 -39.120 88.290 1.00 95.00 93 GLN A N 1
ATOM 761 C CA . GLN A 1 93 ? -79.677 -40.033 87.688 1.00 95.00 93 GLN A CA 1
ATOM 762 C C . GLN A 1 93 ? -79.887 -40.205 86.175 1.00 95.00 93 GLN A C 1
ATOM 764 O O . GLN A 1 93 ? -78.922 -40.187 85.412 1.00 95.00 93 GLN A O 1
ATOM 769 N N . GLN A 1 94 ? -81.138 -40.312 85.715 1.00 95.25 94 GLN A N 1
ATOM 770 C CA . GLN A 1 94 ? -81.451 -40.368 84.282 1.00 95.25 94 GLN A CA 1
ATOM 771 C C . GLN A 1 94 ? -81.050 -39.081 83.553 1.00 95.25 94 GLN A C 1
ATOM 773 O O . GLN A 1 94 ? -80.460 -39.153 82.475 1.00 95.25 94 GLN A O 1
ATOM 778 N N . LEU A 1 95 ? -81.327 -37.914 84.144 1.00 96.38 95 LEU A N 1
ATOM 779 C CA . LEU A 1 95 ? -80.921 -36.624 83.584 1.00 96.38 95 LEU A CA 1
ATOM 780 C C . LEU A 1 95 ? -79.395 -36.485 83.534 1.00 96.38 95 LEU A C 1
ATOM 782 O O . LEU A 1 95 ? -78.873 -36.058 82.508 1.00 96.38 95 LEU A O 1
ATOM 786 N N . TYR A 1 96 ? -78.668 -36.907 84.574 1.00 96.31 96 TYR A N 1
ATOM 787 C CA . TYR A 1 96 ? -77.201 -36.926 84.548 1.00 96.31 96 TYR A CA 1
ATOM 788 C C . TYR A 1 96 ? -76.660 -37.813 83.423 1.00 96.31 96 TYR A C 1
ATOM 790 O O . TYR A 1 96 ? -75.801 -37.373 82.664 1.00 96.31 96 TYR A O 1
ATOM 798 N N . GLN A 1 97 ? -77.209 -39.019 83.243 1.00 95.38 97 GLN A N 1
ATOM 799 C CA . GLN A 1 97 ? -76.796 -39.911 82.158 1.00 95.38 97 GLN A CA 1
ATOM 800 C C . GLN A 1 97 ? -77.071 -39.304 80.770 1.00 95.38 97 GLN A C 1
ATOM 802 O O . GLN A 1 97 ? -76.260 -39.452 79.853 1.00 95.38 97 GLN A O 1
ATOM 807 N N . GLN A 1 98 ? -78.201 -38.605 80.608 1.00 96.25 98 GLN A N 1
ATOM 808 C CA . GLN A 1 98 ? -78.536 -37.898 79.369 1.00 96.25 98 GLN A CA 1
ATOM 809 C C . GLN A 1 98 ? -77.579 -36.735 79.095 1.00 96.25 98 GLN A C 1
ATOM 811 O O . GLN A 1 98 ? -77.107 -36.610 77.965 1.00 96.25 98 GLN A O 1
ATOM 816 N N . ILE A 1 99 ? -77.253 -35.931 80.112 1.00 96.44 99 ILE A N 1
ATOM 817 C CA . ILE A 1 99 ? -76.284 -34.832 80.006 1.00 96.44 99 ILE A CA 1
ATOM 818 C C . ILE A 1 99 ? -74.919 -35.378 79.582 1.00 96.44 99 ILE A C 1
ATOM 820 O O . ILE A 1 99 ? -74.379 -34.928 78.576 1.00 96.44 99 ILE A O 1
ATOM 824 N N . THR A 1 100 ? -74.408 -36.412 80.255 1.00 96.38 100 THR A N 1
ATOM 825 C CA . THR A 1 100 ? -73.114 -37.022 79.910 1.00 96.38 100 THR A CA 1
ATOM 826 C C . THR A 1 100 ? -73.099 -37.593 78.488 1.00 96.38 100 THR A C 1
ATOM 828 O O . THR A 1 100 ? -72.106 -37.464 77.771 1.00 96.38 100 THR A O 1
ATOM 831 N N . ASN A 1 101 ? -74.194 -38.211 78.033 1.00 96.69 101 ASN A N 1
ATOM 832 C CA . ASN A 1 101 ? -74.282 -38.714 76.661 1.00 96.69 101 ASN A CA 1
ATOM 833 C C . ASN A 1 101 ? -74.284 -37.572 75.627 1.00 96.69 101 ASN A C 1
ATOM 835 O O . ASN A 1 101 ? -73.576 -37.653 74.624 1.00 96.69 101 ASN A O 1
ATOM 839 N N . LEU A 1 102 ? -75.036 -36.496 75.882 1.00 96.50 102 LEU A N 1
ATOM 840 C CA . LEU A 1 102 ? -75.068 -35.316 75.013 1.00 96.50 102 LEU A CA 1
ATOM 841 C C . LEU A 1 102 ? -73.709 -34.605 74.964 1.00 96.50 102 LEU A C 1
ATOM 843 O O . LEU A 1 102 ? -73.255 -34.244 73.881 1.00 96.50 102 LEU A O 1
ATOM 847 N N . GLU A 1 103 ? -73.019 -34.460 76.097 1.00 96.25 103 GLU A N 1
ATOM 848 C CA . GLU A 1 103 ? -71.667 -33.888 76.159 1.00 96.25 103 GLU A CA 1
ATOM 849 C C . GLU A 1 103 ? -70.667 -34.696 75.318 1.00 96.25 103 GLU A C 1
ATOM 851 O O . GLU A 1 103 ? -69.893 -34.125 74.544 1.00 96.25 103 GLU A O 1
ATOM 856 N N . ASN A 1 104 ? -70.715 -36.029 75.399 1.00 96.12 104 ASN A N 1
ATOM 857 C CA . ASN A 1 104 ? -69.874 -36.904 74.579 1.00 96.12 104 ASN A CA 1
ATOM 858 C C . ASN A 1 104 ? -70.194 -36.782 73.081 1.00 96.12 104 ASN A C 1
ATOM 860 O O . ASN A 1 104 ? -69.275 -36.735 72.261 1.00 96.12 104 ASN A O 1
ATOM 864 N N . GLN A 1 105 ? -71.474 -36.683 72.711 1.00 96.06 105 GLN A N 1
ATOM 865 C CA . GLN A 1 105 ? -71.881 -36.469 71.319 1.00 96.06 105 GLN A CA 1
ATOM 866 C C . GLN A 1 105 ? -71.389 -35.123 70.780 1.00 96.06 105 GLN A C 1
ATOM 868 O O . GLN A 1 105 ? -70.813 -35.080 69.694 1.00 96.06 105 GLN A O 1
ATOM 873 N N . VAL A 1 106 ? -71.546 -34.038 71.544 1.00 96.44 106 VAL A N 1
ATOM 874 C CA . VAL A 1 106 ? -71.060 -32.702 71.160 1.00 96.44 106 VAL A CA 1
ATOM 875 C C . VAL A 1 106 ? -69.543 -32.707 70.974 1.00 96.44 106 VAL A C 1
ATOM 877 O O . VAL A 1 106 ? -69.046 -32.187 69.974 1.00 96.44 106 VAL A O 1
ATOM 880 N N . ASN A 1 107 ? -68.800 -33.340 71.886 1.00 96.06 107 ASN A N 1
ATOM 881 C CA . ASN A 1 107 ? -67.345 -33.447 71.781 1.00 96.06 107 ASN A CA 1
ATOM 882 C C . ASN A 1 107 ? -66.899 -34.266 70.560 1.00 96.06 107 ASN A C 1
ATOM 884 O O . ASN A 1 107 ? -65.951 -33.869 69.879 1.00 96.06 107 ASN A O 1
ATOM 888 N N . ASN A 1 108 ? -67.586 -35.367 70.245 1.00 96.44 108 ASN A N 1
ATOM 889 C CA . ASN A 1 108 ? -67.293 -36.165 69.053 1.00 96.44 108 ASN A CA 1
ATOM 890 C C . ASN A 1 108 ? -67.599 -35.391 67.764 1.00 96.44 108 ASN A C 1
ATOM 892 O O . ASN A 1 108 ? -66.731 -35.300 66.898 1.00 96.44 108 ASN A O 1
ATOM 896 N N . ILE A 1 109 ? -68.768 -34.747 67.668 1.00 96.19 109 ILE A N 1
ATOM 897 C CA . ILE A 1 109 ? -69.142 -33.916 66.509 1.00 96.19 109 ILE A CA 1
ATOM 898 C C . ILE A 1 109 ? -68.139 -32.774 66.313 1.00 96.19 109 ILE A C 1
ATOM 900 O O . ILE A 1 109 ? -67.732 -32.496 65.182 1.00 96.19 109 ILE A O 1
ATOM 904 N N . LYS A 1 110 ? -67.700 -32.123 67.398 1.00 96.31 110 LYS A N 1
ATOM 905 C CA . LYS A 1 110 ? -66.693 -31.058 67.340 1.00 96.31 110 LYS A CA 1
ATOM 906 C C . LYS A 1 110 ? -65.362 -31.575 66.785 1.00 96.31 110 LYS A C 1
ATOM 908 O O . LYS A 1 110 ? -64.853 -30.990 65.832 1.00 96.31 110 LYS A O 1
ATOM 913 N N . ARG A 1 111 ? -64.850 -32.697 67.309 1.00 95.56 111 ARG A N 1
ATOM 914 C CA . ARG A 1 111 ? -63.605 -33.331 66.833 1.00 95.56 111 ARG A CA 1
ATOM 915 C C . ARG A 1 111 ? -63.687 -33.753 65.368 1.00 95.56 111 ARG A C 1
ATOM 917 O O . ARG A 1 111 ? -62.760 -33.495 64.608 1.00 95.56 111 ARG A O 1
ATOM 924 N N . GLU A 1 112 ? -64.792 -34.368 64.955 1.00 95.19 112 GLU A N 1
ATOM 925 C CA . GLU A 1 112 ? -65.002 -34.762 63.557 1.00 95.19 112 GLU A CA 1
ATOM 926 C C . GLU A 1 112 ? -65.077 -33.549 62.625 1.00 95.19 112 GLU A C 1
ATOM 928 O O . GLU A 1 112 ? -64.527 -33.578 61.526 1.00 95.19 112 GLU A O 1
ATOM 933 N N . THR A 1 113 ? -65.731 -32.468 63.057 1.00 95.56 113 THR A N 1
ATOM 934 C CA . THR A 1 113 ? -65.839 -31.232 62.269 1.00 95.56 113 THR A CA 1
ATOM 935 C C . THR A 1 113 ? -64.485 -30.538 62.129 1.00 95.56 113 THR A C 1
ATOM 937 O O . THR A 1 113 ? -64.139 -30.097 61.034 1.00 95.56 113 THR A O 1
ATOM 940 N N . GLU A 1 114 ? -63.708 -30.454 63.211 1.00 95.31 114 GLU A N 1
ATOM 941 C CA . GLU A 1 114 ? -62.347 -29.903 63.198 1.00 95.31 114 GLU A CA 1
ATOM 942 C C . GLU A 1 114 ? -61.419 -30.745 62.314 1.00 95.31 114 GLU A C 1
ATOM 944 O O . GLU A 1 114 ? -60.741 -30.191 61.454 1.00 95.31 114 GLU A O 1
ATOM 949 N N . SER A 1 115 ? -61.462 -32.076 62.436 1.00 95.69 115 SER A N 1
ATOM 950 C CA . SER A 1 115 ? -60.658 -32.986 61.611 1.00 95.69 115 SER A CA 1
ATOM 951 C C . SER A 1 115 ? -61.019 -32.920 60.121 1.00 95.69 115 SER A C 1
ATOM 953 O O . SER A 1 115 ? -60.123 -32.902 59.278 1.00 95.69 115 SER A O 1
ATOM 955 N N . LYS A 1 116 ? -62.312 -32.831 59.771 1.00 95.69 116 LYS A N 1
ATOM 956 C CA . LYS A 1 116 ? -62.749 -32.655 58.374 1.00 95.69 116 LYS A CA 1
ATOM 957 C C . LYS A 1 116 ? -62.258 -31.331 57.793 1.00 95.69 116 LYS A C 1
ATOM 959 O O . LYS A 1 116 ? -61.713 -31.332 56.694 1.00 95.69 116 LYS A O 1
ATOM 964 N N . LYS A 1 117 ? -62.404 -30.227 58.537 1.00 95.56 117 LYS A N 1
ATOM 965 C CA . LYS A 1 117 ? -61.919 -28.906 58.108 1.00 95.56 117 LYS A CA 1
ATOM 966 C C . LYS A 1 117 ? -60.401 -28.874 57.949 1.00 95.56 117 LYS A C 1
ATOM 968 O O . LYS A 1 117 ? -59.923 -28.349 56.952 1.00 95.56 117 LYS A O 1
ATOM 973 N N . ASP A 1 118 ? -59.653 -29.443 58.893 1.00 95.62 118 ASP A N 1
ATOM 974 C CA . ASP A 1 118 ? -58.188 -29.503 58.815 1.00 95.62 118 ASP A CA 1
ATOM 975 C C . ASP A 1 118 ? -57.726 -30.303 57.589 1.00 95.62 118 ASP A C 1
ATOM 977 O O . ASP A 1 118 ? -56.901 -29.828 56.813 1.00 95.62 118 ASP A O 1
ATOM 981 N N . ASN A 1 119 ? -58.342 -31.461 57.327 1.00 95.81 119 ASN A N 1
ATOM 982 C CA . ASN A 1 119 ? -58.050 -32.258 56.136 1.00 95.81 119 ASN A CA 1
ATOM 983 C C . ASN A 1 119 ? -58.403 -31.518 54.828 1.00 95.81 119 ASN A C 1
ATOM 985 O O . ASN A 1 119 ? -57.632 -31.557 53.871 1.00 95.81 119 ASN A O 1
ATOM 989 N N . GLU A 1 120 ? -59.538 -30.812 54.769 1.00 94.81 120 GLU A N 1
ATOM 990 C CA . GLU A 1 120 ? -59.901 -29.985 53.607 1.00 94.81 120 GLU A CA 1
ATOM 991 C C . GLU A 1 120 ? -58.898 -28.846 53.373 1.00 94.81 120 GLU A C 1
ATOM 993 O O . GLU A 1 120 ? -58.468 -28.635 52.235 1.00 94.81 120 GLU A O 1
ATOM 998 N N . TYR A 1 121 ? -58.478 -28.144 54.431 1.00 96.06 121 TYR A N 1
ATOM 999 C CA . TYR A 1 121 ? -57.464 -27.094 54.327 1.00 96.06 121 TYR A CA 1
ATOM 1000 C C . TYR A 1 121 ? -56.107 -27.651 53.898 1.00 96.06 121 TYR A C 1
ATOM 1002 O O . TYR A 1 121 ? -55.493 -27.092 52.990 1.00 96.06 121 TYR A O 1
ATOM 1010 N N . GLN A 1 122 ? -55.662 -28.778 54.461 1.00 95.06 122 GLN A N 1
ATOM 1011 C CA . GLN A 1 122 ? -54.418 -29.428 54.042 1.00 95.06 122 GLN A CA 1
ATOM 1012 C C . GLN A 1 122 ? -54.464 -29.841 52.565 1.00 95.06 122 GLN A C 1
ATOM 1014 O O . GLN A 1 122 ? -53.518 -29.581 51.823 1.00 95.06 122 GLN A O 1
ATOM 1019 N N . GLN A 1 123 ? -55.579 -30.404 52.091 1.00 95.50 123 GLN A N 1
ATOM 1020 C CA . GLN A 1 123 ? -55.736 -30.750 50.674 1.00 95.50 123 GLN A CA 1
ATOM 1021 C C . GLN A 1 123 ? -55.700 -29.522 49.757 1.00 95.50 123 GLN A C 1
ATOM 1023 O O . GLN A 1 123 ? -55.144 -29.594 48.659 1.00 95.50 123 GLN A O 1
ATOM 1028 N N . GLN A 1 124 ? -56.291 -28.399 50.172 1.00 95.69 124 GLN A N 1
ATOM 1029 C CA . GLN A 1 124 ? -56.235 -27.152 49.405 1.00 95.69 124 GLN A CA 1
ATOM 1030 C C . GLN A 1 124 ? -54.822 -26.560 49.378 1.00 95.69 124 GLN A C 1
ATOM 1032 O O . GLN A 1 124 ? -54.368 -26.158 48.308 1.00 95.69 124 GLN A O 1
ATOM 1037 N N . ILE A 1 125 ? -54.114 -26.562 50.512 1.00 96.56 125 ILE A N 1
ATOM 1038 C CA . ILE A 1 125 ? -52.727 -26.089 50.613 1.00 96.56 125 ILE A CA 1
ATOM 1039 C C . ILE A 1 125 ? -51.825 -26.908 49.688 1.00 96.56 125 ILE A C 1
ATOM 1041 O O . ILE A 1 125 ? -51.168 -26.329 48.830 1.00 96.56 125 ILE A O 1
ATOM 1045 N N . VAL A 1 126 ? -51.882 -28.242 49.758 1.00 96.31 126 VAL A N 1
ATOM 1046 C CA . VAL A 1 126 ? -51.067 -29.122 48.901 1.00 96.31 126 VAL A CA 1
ATOM 1047 C C . VAL A 1 126 ? -51.357 -28.888 47.413 1.00 96.31 126 VAL A C 1
ATOM 1049 O O . VAL A 1 126 ? -50.434 -28.843 46.595 1.00 96.31 126 VAL A O 1
ATOM 1052 N N . LYS A 1 127 ? -52.629 -28.694 47.032 1.00 96.62 127 LYS A N 1
ATOM 1053 C CA . LYS A 1 127 ? -53.002 -28.367 45.643 1.00 96.62 127 LYS A CA 1
ATOM 1054 C C . LYS A 1 127 ? -52.419 -27.025 45.197 1.00 96.62 127 LYS A C 1
ATOM 1056 O O . LYS A 1 127 ? -51.852 -26.956 44.107 1.00 96.62 127 LYS A O 1
ATOM 1061 N N . LEU A 1 128 ? -52.540 -25.984 46.020 1.00 96.50 128 LEU A N 1
ATOM 1062 C CA . LEU A 1 128 ? -52.015 -24.650 45.717 1.00 96.50 128 LEU A CA 1
ATOM 1063 C C . LEU A 1 128 ? -50.483 -24.638 45.659 1.00 96.50 128 LEU A C 1
ATOM 1065 O O . LEU A 1 128 ? -49.917 -24.041 44.747 1.00 96.50 128 LEU A O 1
ATOM 1069 N N . GLU A 1 129 ? -49.805 -25.331 46.573 1.00 96.12 129 GLU A N 1
ATOM 1070 C CA . GLU A 1 129 ? -48.344 -25.473 46.581 1.00 96.12 129 GLU A CA 1
ATOM 1071 C C . GLU A 1 129 ? -47.843 -26.192 45.325 1.00 96.12 129 GLU A C 1
ATOM 1073 O O . GLU A 1 129 ? -46.909 -25.719 44.674 1.00 96.12 129 GLU A O 1
ATOM 1078 N N . THR A 1 130 ? -48.513 -27.275 44.922 1.00 96.00 130 THR A N 1
ATOM 1079 C CA . THR A 1 130 ? -48.177 -28.018 43.698 1.00 96.00 130 THR A CA 1
ATOM 1080 C C . THR A 1 130 ? -48.372 -27.152 42.449 1.00 96.00 130 THR A C 1
ATOM 1082 O O . THR A 1 130 ? -47.510 -27.117 41.566 1.00 96.00 130 THR A O 1
ATOM 1085 N N . GLN A 1 131 ? -49.476 -26.398 42.380 1.00 96.31 131 GLN A N 1
ATOM 1086 C CA . GLN A 1 131 ? -49.725 -25.453 41.289 1.00 96.31 131 GLN A CA 1
ATOM 1087 C C . GLN A 1 131 ? -48.662 -24.349 41.248 1.00 96.31 131 GLN A C 1
ATOM 1089 O O . GLN A 1 131 ? -48.080 -24.111 40.190 1.00 96.31 131 GLN A O 1
ATOM 1094 N N . LEU A 1 132 ? -48.339 -23.732 42.387 1.00 96.38 132 LEU A N 1
ATOM 1095 C CA . LEU A 1 132 ? -47.293 -22.711 42.482 1.00 96.38 132 LEU A CA 1
ATOM 1096 C C . LEU A 1 132 ? -45.925 -23.245 42.052 1.00 96.38 132 LEU A C 1
ATOM 1098 O O . LEU A 1 132 ? -45.206 -22.551 41.335 1.00 96.38 132 LEU A O 1
ATOM 1102 N N . GLN A 1 133 ? -45.565 -24.467 42.449 1.00 95.69 133 GLN A N 1
ATOM 1103 C CA . GLN A 1 133 ? -44.309 -25.091 42.038 1.00 95.69 133 GLN A CA 1
ATOM 1104 C C . GLN A 1 133 ? -44.268 -25.337 40.523 1.00 95.69 133 GLN A C 1
ATOM 1106 O O . GLN A 1 133 ? -43.254 -25.046 39.886 1.00 95.69 133 GLN A O 1
ATOM 1111 N N . SER A 1 134 ? -45.369 -25.814 39.931 1.00 95.50 134 SER A N 1
ATOM 1112 C CA . SER A 1 134 ? -45.461 -26.029 38.480 1.00 95.50 134 SER A CA 1
ATOM 1113 C C . SER A 1 134 ? -45.364 -24.722 37.684 1.00 95.50 134 SER A C 1
ATOM 1115 O O . SER A 1 134 ? -44.599 -24.651 36.725 1.00 95.50 134 SER A O 1
ATOM 1117 N N . ILE A 1 135 ? -46.049 -23.662 38.130 1.00 96.44 135 ILE A N 1
ATOM 1118 C CA . ILE A 1 135 ? -46.025 -22.341 37.487 1.00 96.44 135 ILE A CA 1
ATOM 1119 C C . ILE A 1 135 ? -44.633 -21.713 37.594 1.00 96.44 135 ILE A C 1
ATOM 1121 O O . ILE A 1 135 ? -44.141 -21.159 36.612 1.00 96.44 135 ILE A O 1
ATOM 1125 N N . LYS A 1 136 ? -43.974 -21.811 38.759 1.00 96.12 136 LYS A N 1
ATOM 1126 C CA . LYS A 1 136 ? -42.599 -21.318 38.946 1.00 96.12 136 LYS A CA 1
ATOM 1127 C C . LYS A 1 136 ? -41.621 -22.006 37.995 1.00 96.12 136 LYS A C 1
ATOM 1129 O O . LYS A 1 136 ? -40.899 -21.312 37.288 1.00 96.12 136 LYS A O 1
ATOM 1134 N N . LYS A 1 137 ? -41.664 -23.341 37.920 1.00 95.25 137 LYS A N 1
ATOM 1135 C CA . LYS A 1 137 ? -40.804 -24.126 37.023 1.00 95.25 137 LYS A CA 1
ATOM 1136 C C . LYS A 1 137 ? -41.036 -23.781 35.548 1.00 95.25 137 LYS A C 1
ATOM 1138 O O . LYS A 1 137 ? -40.075 -23.621 34.804 1.00 95.25 137 LYS A O 1
ATOM 1143 N N . GLU A 1 138 ? -42.294 -23.636 35.134 1.00 95.00 138 GLU A N 1
ATOM 1144 C CA . GLU A 1 138 ? -42.637 -23.240 33.763 1.00 95.00 138 GLU A CA 1
ATOM 1145 C C . GLU A 1 138 ? -42.148 -21.818 33.451 1.00 95.00 138 GLU A C 1
ATOM 1147 O O . GLU A 1 138 ? -41.555 -21.575 32.406 1.00 95.00 138 GLU A O 1
ATOM 1152 N N . THR A 1 139 ? -42.321 -20.881 34.388 1.00 95.56 139 THR A N 1
ATOM 1153 C CA . THR A 1 139 ? -41.887 -19.483 34.223 1.00 95.56 139 THR A CA 1
ATOM 1154 C C . THR A 1 139 ? -40.365 -19.370 34.122 1.00 95.56 139 THR A C 1
ATOM 1156 O O . THR A 1 139 ? -39.864 -18.601 33.303 1.00 95.56 139 THR A O 1
ATOM 1159 N N . GLU A 1 140 ? -39.620 -20.116 34.941 1.00 94.25 140 GLU A N 1
ATOM 1160 C CA . GLU A 1 140 ? -38.154 -20.192 34.867 1.00 94.25 140 GLU A CA 1
ATOM 1161 C C . GLU A 1 140 ? -37.706 -20.791 33.530 1.00 94.25 140 GLU A C 1
ATOM 1163 O O . GLU A 1 140 ? -36.936 -20.158 32.810 1.00 94.25 140 GLU A O 1
ATOM 1168 N N . SER A 1 141 ? -38.290 -21.924 33.122 1.00 94.69 141 SER A N 1
ATOM 1169 C CA . SER A 1 141 ? -37.970 -22.557 31.837 1.00 94.69 141 SER A CA 1
ATOM 1170 C C . SER A 1 141 ? -38.266 -21.652 30.636 1.00 94.69 141 SER A C 1
ATOM 1172 O O . SER A 1 141 ? -37.500 -21.650 29.673 1.00 94.69 141 SER A O 1
ATOM 1174 N N . GLN A 1 142 ? -39.361 -20.886 30.663 1.00 93.88 142 GLN A N 1
ATOM 1175 C CA . GLN A 1 142 ? -39.702 -19.948 29.590 1.00 93.88 142 GLN A CA 1
ATOM 1176 C C . GLN A 1 142 ? -38.740 -18.760 29.531 1.00 93.88 142 GLN A C 1
ATOM 1178 O O . GLN A 1 142 ? -38.355 -18.351 28.435 1.00 93.88 142 GLN A O 1
ATOM 1183 N N . LYS A 1 143 ? -38.320 -18.229 30.687 1.00 94.44 143 LYS A N 1
ATOM 1184 C CA . LYS A 1 143 ? -37.311 -17.165 30.748 1.00 94.44 143 LYS A CA 1
ATOM 1185 C C . LYS A 1 143 ? -35.978 -17.640 30.182 1.00 94.44 143 LYS A C 1
ATOM 1187 O O . LYS A 1 143 ? -35.410 -16.939 29.349 1.00 94.44 143 LYS A O 1
ATOM 1192 N N . ASP A 1 144 ? -35.519 -18.826 30.571 1.00 93.88 144 ASP A N 1
ATOM 1193 C CA . ASP A 1 144 ? -34.255 -19.391 30.086 1.00 93.88 144 ASP A CA 1
ATOM 1194 C C . ASP A 1 144 ? -34.280 -19.602 28.564 1.00 93.88 144 ASP A C 1
ATOM 1196 O O . ASP A 1 144 ? -33.371 -19.157 27.861 1.00 93.88 144 ASP A O 1
ATOM 1200 N N . LEU A 1 145 ? -35.373 -20.164 28.031 1.00 94.75 145 LEU A N 1
ATOM 1201 C CA . LEU A 1 145 ? -35.589 -20.309 26.586 1.00 94.75 145 LEU A CA 1
ATOM 1202 C C . LEU A 1 145 ? -35.626 -18.959 25.853 1.00 94.75 145 LEU A C 1
ATOM 1204 O O . LEU A 1 145 ? -35.120 -18.843 24.735 1.00 94.75 145 LEU A O 1
ATOM 1208 N N . GLU A 1 146 ? -36.237 -17.927 26.440 1.00 93.94 146 GLU A N 1
ATOM 1209 C CA . GLU A 1 146 ? -36.279 -16.589 25.844 1.00 93.94 146 GLU A CA 1
ATOM 1210 C C . GLU A 1 146 ? -34.892 -15.927 25.830 1.00 93.94 146 GLU A C 1
ATOM 1212 O O . GLU A 1 146 ? -34.509 -15.332 24.816 1.00 93.94 146 GLU A O 1
ATOM 1217 N N . TYR A 1 147 ? -34.121 -16.055 26.916 1.00 94.31 147 TYR A N 1
ATOM 1218 C CA . TYR A 1 147 ? -32.742 -15.569 26.982 1.00 94.31 147 TYR A CA 1
ATOM 1219 C C . TYR A 1 147 ? -31.848 -16.277 25.964 1.00 94.31 147 TYR A C 1
ATOM 1221 O O . TYR A 1 147 ? -31.105 -15.605 25.246 1.00 94.31 147 TYR A O 1
ATOM 1229 N N . GLU A 1 148 ? -31.962 -17.600 25.836 1.00 94.19 148 GLU A N 1
ATOM 1230 C CA . GLU A 1 148 ? -31.208 -18.379 24.853 1.00 94.19 148 GLU A CA 1
ATOM 1231 C C . GLU A 1 148 ? -31.565 -17.975 23.415 1.00 94.19 148 GLU A C 1
ATOM 1233 O O . GLU A 1 148 ? -30.677 -17.721 22.599 1.00 94.19 148 GLU A O 1
ATOM 1238 N N . ARG A 1 149 ? -32.859 -17.814 23.102 1.00 95.06 149 ARG A N 1
ATOM 1239 C CA . ARG A 1 149 ? -33.312 -17.348 21.778 1.00 95.06 149 ARG A CA 1
ATOM 1240 C C . ARG A 1 149 ? -32.786 -15.956 21.441 1.00 95.06 149 ARG A C 1
ATOM 1242 O O . ARG A 1 149 ? -32.331 -15.742 20.319 1.00 95.06 149 ARG A O 1
ATOM 1249 N N . LYS A 1 150 ? -32.832 -15.012 22.388 1.00 94.69 150 LYS A N 1
ATOM 1250 C CA . LYS A 1 150 ? -32.287 -13.658 22.186 1.00 94.69 150 LYS A CA 1
ATOM 1251 C C . LYS A 1 150 ? -30.769 -13.689 22.003 1.00 94.69 150 LYS A C 1
ATOM 1253 O O . LYS A 1 150 ? -30.268 -13.028 21.100 1.00 94.69 150 LYS A O 1
ATOM 1258 N N . ALA A 1 151 ? -30.047 -14.473 22.805 1.00 94.62 151 ALA A N 1
ATOM 1259 C CA . ALA A 1 151 ? -28.596 -14.609 22.693 1.00 94.62 151 ALA A CA 1
ATOM 1260 C C . ALA A 1 151 ? -28.174 -15.223 21.347 1.00 94.62 151 ALA A C 1
ATOM 1262 O O . ALA A 1 151 ? -27.281 -14.690 20.687 1.00 94.62 151 ALA A O 1
ATOM 1263 N N . ASN A 1 152 ? -28.846 -16.293 20.909 1.00 95.44 152 ASN A N 1
ATOM 1264 C CA . ASN A 1 152 ? -28.565 -16.948 19.631 1.00 95.44 152 ASN A CA 1
ATOM 1265 C C . ASN A 1 152 ? -28.890 -16.041 18.442 1.00 95.44 152 ASN A C 1
ATOM 1267 O O . ASN A 1 152 ? -28.053 -15.901 17.556 1.00 95.44 152 ASN A O 1
ATOM 1271 N N . LYS A 1 153 ? -30.033 -15.343 18.463 1.00 94.69 153 LYS A N 1
ATOM 1272 C CA . LYS A 1 153 ? -30.392 -14.383 17.411 1.00 94.69 153 LYS A CA 1
ATOM 1273 C C . LYS A 1 153 ? -29.347 -13.271 17.267 1.00 94.69 153 LYS A C 1
ATOM 1275 O O . LYS A 1 153 ? -28.867 -13.026 16.166 1.00 94.69 153 LYS A O 1
ATOM 1280 N N . THR A 1 154 ? -28.936 -12.647 18.373 1.00 94.62 154 THR A N 1
ATOM 1281 C CA . THR A 1 154 ? -27.892 -11.607 18.354 1.00 94.62 154 THR A CA 1
ATOM 1282 C C . THR A 1 154 ? -26.552 -12.156 17.856 1.00 94.62 154 THR A C 1
ATOM 1284 O O . THR A 1 154 ? -25.831 -11.479 17.125 1.00 94.62 154 THR A O 1
ATOM 1287 N N . LYS A 1 155 ? -26.194 -13.392 18.232 1.00 94.56 155 LYS A N 1
ATOM 1288 C CA . LYS A 1 155 ? -24.965 -14.048 17.767 1.00 94.56 155 LYS A CA 1
ATOM 1289 C C . LYS A 1 155 ? -24.997 -14.306 16.258 1.00 94.56 155 LYS A C 1
ATOM 1291 O O . LYS A 1 155 ? -24.003 -14.034 15.593 1.00 94.56 155 LYS A O 1
ATOM 1296 N N . GLU A 1 156 ? -26.116 -14.796 15.730 1.00 94.38 156 GLU A N 1
ATOM 1297 C CA . GLU A 1 156 ? -26.308 -15.041 14.297 1.00 94.38 156 GLU A CA 1
ATOM 1298 C C . GLU A 1 156 ? -26.261 -13.742 13.484 1.00 94.38 156 GLU A C 1
ATOM 1300 O O . GLU A 1 156 ? -25.554 -13.685 12.480 1.00 94.38 156 GLU A O 1
ATOM 1305 N N . GLU A 1 157 ? -26.938 -12.683 13.937 1.00 94.75 157 GLU A N 1
ATOM 1306 C CA . GLU A 1 157 ? -26.914 -11.364 13.286 1.00 94.75 157 GLU A CA 1
ATOM 1307 C C . GLU A 1 157 ? -25.492 -10.783 13.247 1.00 94.75 157 GLU A C 1
ATOM 1309 O O . GLU A 1 157 ? -25.018 -10.370 12.186 1.00 94.75 157 GLU A O 1
ATOM 1314 N N . ASN A 1 158 ? -24.767 -10.836 14.370 1.00 95.94 158 ASN A N 1
ATOM 1315 C CA . ASN A 1 158 ? -23.375 -10.388 14.436 1.00 95.94 158 ASN A CA 1
ATOM 1316 C C . ASN A 1 158 ? -22.447 -11.228 13.547 1.00 95.94 158 ASN A C 1
ATOM 1318 O O . ASN A 1 158 ? -21.528 -10.688 12.934 1.00 95.94 158 ASN A O 1
ATOM 1322 N N . GLN A 1 159 ? -22.665 -12.544 13.470 1.00 94.81 159 GLN A N 1
ATOM 1323 C CA . GLN A 1 159 ? -21.847 -13.432 12.648 1.00 94.81 159 GLN A CA 1
ATOM 1324 C C . GLN A 1 159 ? -22.101 -13.209 11.151 1.00 94.81 159 GLN A C 1
ATOM 1326 O O . GLN A 1 159 ? -21.147 -13.178 10.378 1.00 94.81 159 GLN A O 1
ATOM 1331 N N . GLN A 1 160 ? -23.356 -12.995 10.745 1.00 95.25 160 GLN A N 1
ATOM 1332 C CA . GLN A 1 160 ? -23.701 -12.659 9.361 1.00 95.25 160 GLN A CA 1
ATOM 1333 C C . GLN A 1 160 ? -23.128 -11.303 8.942 1.00 95.25 160 GLN A C 1
ATOM 1335 O O . GLN A 1 160 ? -22.593 -11.182 7.843 1.00 95.25 160 GLN A O 1
ATOM 1340 N N . GLU A 1 161 ? -23.216 -10.290 9.805 1.00 95.19 161 GLU A N 1
ATOM 1341 C CA . GLU A 1 161 ? -22.667 -8.965 9.512 1.00 95.19 161 GLU A CA 1
ATOM 1342 C C . GLU A 1 161 ? -21.134 -8.990 9.432 1.00 95.19 161 GLU A C 1
ATOM 1344 O O . GLU A 1 161 ? -20.552 -8.431 8.502 1.00 95.19 161 GLU A O 1
ATOM 1349 N N . LEU A 1 162 ? -20.473 -9.714 10.342 1.00 96.19 162 LEU A N 1
ATOM 1350 C CA . LEU A 1 162 ? -19.024 -9.907 10.292 1.00 96.19 162 LEU A CA 1
ATOM 1351 C C . LEU A 1 162 ? -18.588 -10.621 9.004 1.00 96.19 162 LEU A C 1
ATOM 1353 O O . LEU A 1 162 ? -17.571 -10.246 8.421 1.00 96.19 162 LEU A O 1
ATOM 1357 N N . GLU A 1 163 ? -19.343 -11.624 8.548 1.00 95.56 163 GLU A N 1
ATOM 1358 C CA . GLU A 1 163 ? -19.043 -12.346 7.308 1.00 95.56 163 GLU A CA 1
ATOM 1359 C C . GLU A 1 163 ? -19.227 -11.458 6.070 1.00 95.56 163 GLU A C 1
ATOM 1361 O O . GLU A 1 163 ? -18.352 -11.427 5.207 1.00 95.56 163 GLU A O 1
ATOM 1366 N N . ARG A 1 164 ? -20.295 -10.647 6.013 1.00 96.19 164 ARG A N 1
ATOM 1367 C CA . ARG A 1 164 ? -20.486 -9.663 4.931 1.00 96.19 164 ARG A CA 1
ATOM 1368 C C . ARG A 1 164 ? -19.342 -8.659 4.864 1.00 96.19 164 ARG A C 1
ATOM 1370 O O . ARG A 1 164 ? -18.839 -8.379 3.779 1.00 96.19 164 ARG A O 1
ATOM 1377 N N . GLN A 1 165 ? -18.915 -8.131 6.011 1.00 96.44 165 GLN A N 1
ATOM 1378 C CA . GLN A 1 165 ? -17.790 -7.197 6.065 1.00 96.44 165 GLN A CA 1
ATOM 1379 C C . GLN A 1 165 ? -16.489 -7.870 5.621 1.00 96.44 165 GLN A C 1
ATOM 1381 O O . GLN A 1 165 ? -15.750 -7.295 4.825 1.00 96.44 165 GLN A O 1
ATOM 1386 N N . ARG A 1 166 ? -16.221 -9.101 6.080 1.00 97.12 166 ARG A N 1
ATOM 1387 C CA . ARG A 1 166 ? -15.056 -9.884 5.637 1.00 97.12 166 ARG A CA 1
ATOM 1388 C C . ARG A 1 166 ? -15.050 -10.088 4.128 1.00 97.12 166 ARG A C 1
ATOM 1390 O O . ARG A 1 166 ? -14.019 -9.846 3.509 1.00 97.12 166 ARG A O 1
ATOM 1397 N N . GLN A 1 167 ? -16.179 -10.486 3.548 1.00 96.19 167 GLN A N 1
ATOM 1398 C CA . GLN A 1 167 ? -16.297 -10.697 2.109 1.00 96.19 167 GLN A CA 1
ATOM 1399 C C . GLN A 1 167 ? -16.076 -9.395 1.326 1.00 96.19 167 GLN A C 1
ATOM 1401 O O . GLN A 1 167 ? -15.272 -9.373 0.399 1.00 96.19 167 GLN A O 1
ATOM 1406 N N . TYR A 1 168 ? -16.691 -8.291 1.761 1.00 96.94 168 TYR A N 1
ATOM 1407 C CA . TYR A 1 168 ? -16.488 -6.971 1.159 1.00 96.94 168 TYR A CA 1
ATOM 1408 C C . TYR A 1 168 ? -15.013 -6.536 1.179 1.00 96.94 168 TYR A C 1
ATOM 1410 O O . TYR A 1 168 ? -14.483 -6.066 0.173 1.00 96.94 168 TYR A O 1
ATOM 1418 N N . PHE A 1 169 ? -14.317 -6.717 2.307 1.00 97.19 169 PHE A N 1
ATOM 1419 C CA . PHE A 1 169 ? -12.891 -6.391 2.391 1.00 97.19 169 PHE A CA 1
ATOM 1420 C C . PHE A 1 169 ? -12.019 -7.321 1.543 1.00 97.19 169 PHE A C 1
ATOM 1422 O O . PHE A 1 169 ? -11.020 -6.863 0.992 1.00 97.19 169 PHE A O 1
ATOM 1429 N N . LEU A 1 170 ? -12.379 -8.601 1.415 1.00 96.88 170 LEU A N 1
ATOM 1430 C CA . LEU A 1 170 ? -11.639 -9.552 0.588 1.00 96.88 170 LEU A CA 1
ATOM 1431 C C . LEU A 1 170 ? -11.733 -9.195 -0.903 1.00 96.88 170 LEU A C 1
ATOM 1433 O O . LEU A 1 170 ? -10.711 -9.179 -1.583 1.00 96.88 170 LEU A O 1
ATOM 1437 N N . GLU A 1 171 ? -12.924 -8.831 -1.382 1.00 96.00 171 GLU A N 1
ATOM 1438 C CA . GLU A 1 171 ? -13.148 -8.376 -2.763 1.00 96.00 171 GLU A CA 1
ATOM 1439 C C . GLU A 1 171 ? -12.368 -7.085 -3.066 1.00 96.00 171 GLU A C 1
ATOM 1441 O O . GLU A 1 171 ? -11.699 -6.979 -4.095 1.00 96.00 171 GLU A O 1
ATOM 1446 N N . GLN A 1 172 ? -12.371 -6.127 -2.132 1.00 96.19 172 GLN A N 1
ATOM 1447 C CA . GLN A 1 172 ? -11.594 -4.886 -2.246 1.00 96.19 172 GLN A CA 1
ATOM 1448 C C . GLN A 1 172 ? -10.081 -5.154 -2.291 1.00 96.19 172 GLN A C 1
ATOM 1450 O O . GLN A 1 172 ? -9.360 -4.526 -3.068 1.00 96.19 172 GLN A O 1
ATOM 1455 N N . LEU A 1 173 ? -9.587 -6.092 -1.474 1.00 96.50 173 LEU A N 1
ATOM 1456 C CA . LEU A 1 173 ? -8.178 -6.489 -1.476 1.00 96.50 173 LEU A CA 1
ATOM 1457 C C . LEU A 1 173 ? -7.784 -7.186 -2.781 1.00 96.50 173 LEU A C 1
ATOM 1459 O O . LEU A 1 173 ? -6.715 -6.893 -3.315 1.00 96.50 173 LEU A O 1
ATOM 1463 N N . GLU A 1 174 ? -8.631 -8.070 -3.310 1.00 96.00 174 GLU A N 1
ATOM 1464 C CA . GLU A 1 174 ? -8.378 -8.747 -4.583 1.00 96.00 174 GLU A CA 1
ATOM 1465 C C . GLU A 1 174 ? -8.326 -7.747 -5.748 1.00 96.00 174 GLU A C 1
ATOM 1467 O O . GLU A 1 174 ? -7.411 -7.804 -6.573 1.00 96.00 174 GLU A O 1
ATOM 1472 N N . GLN A 1 175 ? -9.262 -6.793 -5.797 1.00 95.75 175 GLN A N 1
ATOM 1473 C CA . GLN A 1 175 ? -9.264 -5.755 -6.827 1.00 95.75 175 GLN A CA 1
ATOM 1474 C C . GLN A 1 175 ? -8.023 -4.860 -6.724 1.00 95.75 175 GLN A C 1
ATOM 1476 O O . GLN A 1 175 ? -7.333 -4.653 -7.720 1.00 95.75 175 GLN A O 1
ATOM 1481 N N . ALA A 1 176 ? -7.673 -4.409 -5.516 1.00 96.31 176 ALA A N 1
ATOM 1482 C CA . ALA A 1 176 ? -6.478 -3.598 -5.302 1.00 96.31 176 ALA A CA 1
ATOM 1483 C C . ALA A 1 176 ? -5.189 -4.336 -5.710 1.00 96.31 176 ALA A C 1
ATOM 1485 O O . ALA A 1 176 ? -4.275 -3.727 -6.264 1.00 96.31 176 ALA A O 1
ATOM 1486 N N . GLN A 1 177 ? -5.102 -5.649 -5.471 1.00 95.81 177 GLN A N 1
ATOM 1487 C CA . GLN A 1 177 ? -3.964 -6.460 -5.914 1.00 95.81 177 GLN A CA 1
ATOM 1488 C C . GLN A 1 177 ? -3.877 -6.558 -7.442 1.00 95.81 177 GLN A C 1
ATOM 1490 O O . GLN A 1 177 ? -2.780 -6.425 -7.989 1.00 95.81 177 GLN A O 1
ATOM 1495 N N . LYS A 1 178 ? -5.011 -6.745 -8.134 1.00 95.75 178 LYS A N 1
ATOM 1496 C CA . LYS A 1 178 ? -5.067 -6.748 -9.607 1.00 95.75 178 LYS A CA 1
ATOM 1497 C C . LYS A 1 178 ? -4.634 -5.402 -10.187 1.00 95.75 178 LYS A C 1
ATOM 1499 O O . LYS A 1 178 ? -3.794 -5.381 -11.086 1.00 95.75 178 LYS A O 1
ATOM 1504 N N . ASP A 1 179 ? -5.123 -4.300 -9.623 1.00 95.38 179 ASP A N 1
ATOM 1505 C CA . ASP A 1 179 ? -4.770 -2.945 -10.059 1.00 95.38 179 ASP A CA 1
ATOM 1506 C C . ASP A 1 179 ? -3.266 -2.673 -9.876 1.00 95.38 179 ASP A C 1
ATOM 1508 O O . ASP A 1 179 ? -2.611 -2.122 -10.763 1.00 95.38 179 ASP A O 1
ATOM 1512 N N . ILE A 1 180 ? -2.684 -3.100 -8.748 1.00 95.69 180 ILE A N 1
ATOM 1513 C CA . ILE A 1 180 ? -1.241 -2.969 -8.488 1.00 95.69 180 ILE A CA 1
ATOM 1514 C C . ILE A 1 180 ? -0.418 -3.744 -9.525 1.00 95.69 180 ILE A C 1
ATOM 1516 O O . ILE A 1 180 ? 0.591 -3.228 -10.011 1.00 95.69 180 ILE A O 1
ATOM 1520 N N . GLU A 1 181 ? -0.817 -4.968 -9.865 1.00 94.12 181 GLU A N 1
ATOM 1521 C CA . GLU A 1 181 ? -0.097 -5.787 -10.842 1.00 94.12 181 GLU A CA 1
ATOM 1522 C C . GLU A 1 181 ? -0.198 -5.201 -12.260 1.00 94.12 181 GLU A C 1
ATOM 1524 O O . GLU A 1 181 ? 0.804 -5.085 -12.972 1.00 94.12 181 GLU A O 1
ATOM 1529 N N . GLU A 1 182 ? -1.378 -4.725 -12.662 1.00 94.38 182 GLU A N 1
ATOM 1530 C CA . GLU A 1 182 ? -1.550 -4.046 -13.947 1.00 94.38 182 GLU A CA 1
ATOM 1531 C C . GLU A 1 182 ? -0.696 -2.772 -14.034 1.00 94.38 182 GLU A C 1
ATOM 1533 O O . GLU A 1 182 ? -0.029 -2.536 -15.047 1.00 94.38 182 GLU A O 1
ATOM 1538 N N . LEU A 1 183 ? -0.651 -1.977 -12.960 1.00 93.56 183 LEU A N 1
ATOM 1539 C CA . LEU A 1 183 ? 0.177 -0.774 -12.891 1.00 93.56 183 LEU A CA 1
ATOM 1540 C C . LEU A 1 183 ? 1.670 -1.090 -13.007 1.00 93.56 183 LEU A C 1
ATOM 1542 O O . LEU A 1 183 ? 2.347 -0.430 -13.795 1.00 93.56 183 LEU A O 1
ATOM 1546 N N . LYS A 1 184 ? 2.172 -2.115 -12.306 1.00 90.31 184 LYS A N 1
ATOM 1547 C CA . LYS A 1 184 ? 3.577 -2.550 -12.414 1.00 90.31 184 LYS A CA 1
ATOM 1548 C C . LYS A 1 184 ? 3.926 -2.986 -13.831 1.00 90.31 184 LYS A C 1
ATOM 1550 O O . LYS A 1 184 ? 4.898 -2.503 -14.406 1.00 90.31 184 LYS A O 1
ATOM 1555 N N . THR A 1 185 ? 3.109 -3.850 -14.434 1.00 89.12 185 THR A N 1
ATOM 1556 C CA . THR A 1 185 ? 3.381 -4.312 -15.802 1.00 89.12 185 THR A CA 1
ATOM 1557 C C . THR A 1 185 ? 3.291 -3.165 -16.813 1.00 89.12 185 THR A C 1
ATOM 1559 O O . THR A 1 185 ? 4.038 -3.142 -17.792 1.00 89.12 185 THR A O 1
ATOM 1562 N N . ARG A 1 186 ? 2.404 -2.184 -16.593 1.00 89.25 186 ARG A N 1
ATOM 1563 C CA . ARG A 1 186 ? 2.309 -0.976 -17.422 1.00 89.25 186 ARG A CA 1
ATOM 1564 C C . ARG A 1 186 ? 3.535 -0.081 -17.270 1.00 89.25 186 ARG A C 1
ATOM 1566 O O . ARG A 1 186 ? 4.021 0.406 -18.287 1.00 89.25 186 ARG A O 1
ATOM 1573 N N . GLU A 1 187 ? 4.035 0.107 -16.053 1.00 85.50 187 GLU A N 1
ATOM 1574 C CA . GLU A 1 187 ? 5.265 0.853 -15.770 1.00 85.50 187 GLU A CA 1
ATOM 1575 C C . GLU A 1 187 ? 6.466 0.202 -16.468 1.00 85.50 187 GLU A C 1
ATOM 1577 O O . GLU A 1 187 ? 7.161 0.866 -17.231 1.00 85.50 187 GLU A O 1
ATOM 1582 N N . GLU A 1 188 ? 6.645 -1.115 -16.339 1.00 84.62 188 GLU A N 1
ATOM 1583 C CA . GLU A 1 188 ? 7.732 -1.844 -17.008 1.00 84.62 188 GLU A CA 1
ATOM 1584 C C . GLU A 1 188 ? 7.654 -1.760 -18.539 1.00 84.62 188 GLU A C 1
ATOM 1586 O O . GLU A 1 188 ? 8.671 -1.550 -19.211 1.00 84.62 188 GLU A O 1
ATOM 1591 N N . ARG A 1 189 ? 6.447 -1.902 -19.111 1.00 86.50 189 ARG A N 1
ATOM 1592 C CA . ARG A 1 189 ? 6.223 -1.722 -20.556 1.00 86.50 189 ARG A CA 1
ATOM 1593 C C . ARG A 1 189 ? 6.542 -0.295 -20.988 1.00 86.50 189 ARG A C 1
ATOM 1595 O O . ARG A 1 189 ? 7.181 -0.111 -22.023 1.00 86.50 189 ARG A O 1
ATOM 1602 N N . PHE A 1 190 ? 6.119 0.695 -20.206 1.00 85.69 190 PHE A N 1
ATOM 1603 C CA . PHE A 1 190 ? 6.380 2.101 -20.484 1.00 85.69 190 PHE A CA 1
ATOM 1604 C C . PHE A 1 190 ? 7.876 2.416 -20.427 1.00 85.69 190 PHE A C 1
ATOM 1606 O O . PHE A 1 190 ? 8.382 3.011 -21.374 1.00 85.69 190 PHE A O 1
ATOM 1613 N N . SER A 1 191 ? 8.608 1.958 -19.406 1.00 81.25 191 SER A N 1
ATOM 1614 C CA . SER A 1 191 ? 10.059 2.164 -19.305 1.00 81.25 191 SER A CA 1
ATOM 1615 C C . SER A 1 191 ? 10.806 1.539 -20.486 1.00 81.25 191 SER A C 1
ATOM 1617 O O . SER A 1 191 ? 11.632 2.207 -21.106 1.00 81.25 191 SER A O 1
ATOM 1619 N N . LYS A 1 192 ? 10.484 0.290 -20.865 1.00 83.88 192 LYS A N 1
ATOM 1620 C CA . LYS A 1 192 ? 11.090 -0.364 -22.043 1.00 83.88 192 LYS A CA 1
ATOM 1621 C C . LYS A 1 192 ? 10.776 0.385 -23.340 1.00 83.88 192 LYS A C 1
ATOM 1623 O O . LYS A 1 192 ? 11.667 0.598 -24.160 1.00 83.88 192 LYS A O 1
ATOM 1628 N N . TRP A 1 193 ? 9.523 0.804 -23.522 1.00 85.19 193 TRP A N 1
ATOM 1629 C CA . TRP A 1 193 ? 9.102 1.576 -24.692 1.00 85.19 193 TRP A CA 1
ATOM 1630 C C . TRP A 1 193 ? 9.775 2.952 -24.753 1.00 85.19 193 TRP A C 1
ATOM 1632 O O . TRP A 1 193 ? 10.226 3.357 -25.822 1.00 85.19 193 TRP A O 1
ATOM 1642 N N . ALA A 1 194 ? 9.893 3.650 -23.623 1.00 84.88 194 ALA A N 1
ATOM 1643 C CA . ALA A 1 194 ? 10.535 4.956 -23.530 1.00 84.88 194 ALA A CA 1
ATOM 1644 C C . ALA A 1 194 ? 12.033 4.878 -23.860 1.00 84.88 194 ALA A C 1
ATOM 1646 O O . ALA A 1 194 ? 12.519 5.700 -24.636 1.00 84.88 194 ALA A O 1
ATOM 1647 N N . ILE A 1 195 ? 12.740 3.857 -23.352 1.00 83.88 195 ILE A N 1
ATOM 1648 C CA . ILE A 1 195 ? 14.141 3.579 -23.711 1.00 83.88 195 ILE A CA 1
ATOM 1649 C C . ILE A 1 195 ? 14.266 3.334 -25.219 1.00 83.88 195 ILE A C 1
ATOM 1651 O O . ILE A 1 195 ? 15.072 3.983 -25.880 1.00 83.88 195 ILE A O 1
ATOM 1655 N N . ALA A 1 196 ? 13.444 2.442 -25.782 1.00 85.38 196 ALA A N 1
ATOM 1656 C CA . ALA A 1 196 ? 13.492 2.120 -27.208 1.00 85.38 196 ALA A CA 1
ATOM 1657 C C . ALA A 1 196 ? 13.165 3.333 -28.097 1.00 85.38 196 ALA A C 1
ATOM 1659 O O . ALA A 1 196 ? 13.767 3.513 -29.154 1.00 85.38 196 ALA A O 1
ATOM 1660 N N . LYS A 1 197 ? 12.221 4.183 -27.675 1.00 89.12 197 LYS A N 1
ATOM 1661 C CA . LYS A 1 197 ? 11.867 5.412 -28.389 1.00 89.12 197 LYS A CA 1
ATOM 1662 C C . LYS A 1 197 ? 13.018 6.419 -28.373 1.00 89.12 197 LYS A C 1
ATOM 1664 O O . LYS A 1 197 ? 13.382 6.905 -29.438 1.00 89.12 197 LYS A O 1
ATOM 1669 N N . LYS A 1 198 ? 13.611 6.688 -27.204 1.00 88.12 198 LYS A N 1
ATOM 1670 C CA . LYS A 1 198 ? 14.778 7.575 -27.088 1.00 88.12 198 LYS A CA 1
ATOM 1671 C C . LYS A 1 198 ? 15.987 7.048 -27.865 1.00 88.12 198 LYS A C 1
ATOM 1673 O O . LYS A 1 198 ? 16.680 7.830 -28.501 1.00 88.12 198 LYS A O 1
ATOM 1678 N N . GLY A 1 199 ? 16.203 5.729 -27.873 1.00 88.56 199 GLY A N 1
ATOM 1679 C CA . GLY A 1 199 ? 17.258 5.093 -28.668 1.00 88.56 199 GLY A CA 1
ATOM 1680 C C . GLY A 1 199 ? 17.105 5.407 -30.156 1.00 88.56 199 GLY A C 1
ATOM 1681 O O . GLY A 1 199 ? 18.014 5.964 -30.763 1.00 88.56 199 GLY A O 1
ATOM 1682 N N . LYS A 1 200 ? 15.899 5.204 -30.701 1.00 90.25 200 LYS A N 1
ATOM 1683 C CA . LYS A 1 200 ? 15.578 5.561 -32.094 1.00 90.25 200 LYS A CA 1
ATOM 1684 C C . LYS A 1 200 ? 15.688 7.058 -32.385 1.00 90.25 200 LYS A C 1
ATOM 1686 O O . LYS A 1 200 ? 16.023 7.443 -33.502 1.00 90.25 200 LYS A O 1
ATOM 1691 N N . GLU A 1 201 ? 15.371 7.913 -31.414 1.00 93.44 201 GLU A N 1
ATOM 1692 C CA . GLU A 1 201 ? 15.560 9.362 -31.541 1.00 93.44 201 GLU A CA 1
ATOM 1693 C C . GLU A 1 201 ? 17.048 9.722 -31.631 1.00 93.44 201 GLU A C 1
ATOM 1695 O O . GLU A 1 201 ? 17.410 10.534 -32.482 1.00 93.44 201 GLU A O 1
ATOM 1700 N N . LEU A 1 202 ? 17.912 9.076 -30.840 1.00 93.88 202 LEU A N 1
ATOM 1701 C CA . LEU A 1 202 ? 19.364 9.248 -30.914 1.00 93.88 202 LEU A CA 1
ATOM 1702 C C . LEU A 1 202 ? 19.938 8.726 -32.241 1.00 93.88 202 LEU A C 1
ATOM 1704 O O . LEU A 1 202 ? 20.714 9.431 -32.883 1.00 93.88 202 LEU A O 1
ATOM 1708 N N . GLU A 1 203 ? 19.523 7.539 -32.693 1.00 94.00 203 GLU A N 1
ATOM 1709 C CA . GLU A 1 203 ? 19.890 6.992 -34.010 1.00 94.00 203 GLU A CA 1
ATOM 1710 C C . GLU A 1 203 ? 19.536 7.976 -35.135 1.00 94.00 203 GLU A C 1
ATOM 1712 O O . GLU A 1 203 ? 20.378 8.324 -35.969 1.00 94.00 203 GLU A O 1
ATOM 1717 N N . LYS A 1 204 ? 18.292 8.474 -35.127 1.00 95.44 204 LYS A N 1
ATOM 1718 C CA . LYS A 1 204 ? 17.804 9.456 -36.097 1.00 95.44 204 LYS A CA 1
ATOM 1719 C C . LYS A 1 204 ? 18.594 10.762 -36.020 1.00 95.44 204 LYS A C 1
ATOM 1721 O O . LYS A 1 204 ? 18.970 11.298 -37.060 1.00 95.44 204 LYS A O 1
ATOM 1726 N N . TRP A 1 205 ? 18.861 11.264 -34.818 1.00 95.81 205 TRP A N 1
ATOM 1727 C CA . TRP A 1 205 ? 19.619 12.496 -34.623 1.00 95.81 205 TRP A CA 1
ATOM 1728 C C . TRP A 1 205 ? 21.049 12.366 -35.154 1.00 95.81 205 TRP A C 1
ATOM 1730 O O . TRP A 1 205 ? 21.508 13.244 -35.877 1.00 95.81 205 TRP A O 1
ATOM 1740 N N . CYS A 1 206 ? 21.740 11.256 -34.876 1.00 95.75 206 CYS A N 1
ATOM 1741 C CA . CYS A 1 206 ? 23.080 10.995 -35.406 1.00 95.75 206 CYS A CA 1
ATOM 1742 C C . CYS A 1 206 ? 23.087 10.892 -36.937 1.00 95.75 206 CYS A C 1
ATOM 1744 O O . CYS A 1 206 ? 24.004 11.406 -37.582 1.00 95.75 206 CYS A O 1
ATOM 1746 N N . TRP A 1 207 ? 22.062 10.266 -37.523 1.00 96.81 207 TRP A N 1
ATOM 1747 C CA . TRP A 1 207 ? 21.873 10.224 -38.972 1.00 96.81 207 TRP A CA 1
ATOM 1748 C C . TRP A 1 207 ? 21.698 11.622 -39.573 1.00 96.81 207 TRP A C 1
ATOM 1750 O O . TRP A 1 207 ? 22.417 11.988 -40.502 1.00 96.81 207 TRP A O 1
ATOM 1760 N N . GLU A 1 208 ? 20.788 12.427 -39.026 1.00 96.38 208 GLU A N 1
ATOM 1761 C CA . GLU A 1 208 ? 20.545 13.801 -39.478 1.00 96.38 208 GLU A CA 1
ATOM 1762 C C . GLU A 1 208 ? 21.775 14.692 -39.274 1.00 96.38 208 GLU A C 1
ATOM 1764 O O . GLU A 1 208 ? 22.131 15.464 -40.163 1.00 96.38 208 GLU A O 1
ATOM 1769 N N . ALA A 1 209 ? 22.475 14.538 -38.148 1.00 95.00 209 ALA A N 1
ATOM 1770 C CA . ALA A 1 209 ? 23.727 15.227 -37.882 1.00 95.00 209 ALA A CA 1
ATOM 1771 C C . ALA A 1 209 ? 24.763 14.904 -38.964 1.00 95.00 209 ALA A C 1
ATOM 1773 O O . ALA A 1 209 ? 25.374 15.825 -39.496 1.00 95.00 209 ALA A O 1
ATOM 1774 N N . TYR A 1 210 ? 24.926 13.635 -39.355 1.00 96.88 210 TYR A N 1
ATOM 1775 C CA . TYR A 1 210 ? 25.823 13.287 -40.458 1.00 96.88 210 TYR A CA 1
ATOM 1776 C C . TYR A 1 210 ? 25.359 13.913 -41.774 1.00 96.88 210 TYR A C 1
ATOM 1778 O O . TYR A 1 210 ? 26.158 14.550 -42.456 1.00 96.88 210 TYR A O 1
ATOM 1786 N N . LYS A 1 211 ? 24.069 13.791 -42.110 1.00 95.94 211 LYS A N 1
ATOM 1787 C CA . LYS A 1 211 ? 23.506 14.328 -43.357 1.00 95.94 211 LYS A CA 1
ATOM 1788 C C . LYS A 1 211 ? 23.673 15.838 -43.497 1.00 95.94 211 LYS A C 1
ATOM 1790 O O . LYS A 1 211 ? 23.983 16.306 -44.587 1.00 95.94 211 LYS A O 1
ATOM 1795 N N . ASN A 1 212 ? 23.585 16.586 -42.401 1.00 95.56 212 ASN A N 1
ATOM 1796 C CA . ASN A 1 212 ? 23.832 18.030 -42.398 1.00 95.56 212 ASN A CA 1
ATOM 1797 C C . ASN A 1 212 ? 25.290 18.408 -42.709 1.00 95.56 212 ASN A C 1
ATOM 1799 O O . ASN A 1 212 ? 25.544 19.528 -43.141 1.00 95.56 212 ASN A O 1
ATOM 1803 N N . TYR A 1 213 ? 26.243 17.499 -42.490 1.00 94.62 213 TYR A N 1
ATOM 1804 C CA . TYR A 1 213 ? 27.670 17.718 -42.743 1.00 94.62 213 TYR A CA 1
ATOM 1805 C C . TYR A 1 213 ? 28.229 16.809 -43.847 1.00 94.62 213 TYR A C 1
ATOM 1807 O O . TYR A 1 213 ? 29.444 16.770 -44.032 1.00 94.62 213 TYR A O 1
ATOM 1815 N N . GLU A 1 214 ? 27.377 16.090 -44.586 1.00 94.06 214 GLU A N 1
ATOM 1816 C CA . GLU A 1 214 ? 27.772 15.064 -45.565 1.00 94.06 214 GLU A CA 1
ATOM 1817 C C . GLU A 1 214 ? 28.713 15.623 -46.644 1.00 94.06 214 GLU A C 1
ATOM 1819 O O . GLU A 1 214 ? 29.672 14.963 -47.037 1.00 94.06 214 GLU A O 1
ATOM 1824 N N . GLU A 1 215 ? 28.531 16.888 -47.033 1.00 93.31 215 GLU A N 1
ATOM 1825 C CA . GLU A 1 215 ? 29.398 17.602 -47.983 1.00 93.31 215 GLU A CA 1
ATOM 1826 C C . GLU A 1 215 ? 30.869 17.722 -47.536 1.00 93.31 215 GLU A C 1
ATOM 1828 O O . GLU A 1 215 ? 31.766 17.885 -48.367 1.00 93.31 215 GLU A O 1
ATOM 1833 N N . LEU A 1 216 ? 31.143 17.614 -46.231 1.00 93.19 216 LEU A N 1
ATOM 1834 C CA . LEU A 1 216 ? 32.496 17.663 -45.672 1.00 93.19 216 LEU A CA 1
ATOM 1835 C C . LEU A 1 216 ? 33.225 16.311 -45.760 1.00 93.19 216 LEU A C 1
ATOM 1837 O O . LEU A 1 216 ? 34.448 16.271 -45.591 1.00 93.19 216 LEU A O 1
ATOM 1841 N N . PHE A 1 217 ? 32.497 15.223 -46.024 1.00 93.62 217 PHE A N 1
ATOM 1842 C CA . PHE A 1 217 ? 32.980 13.842 -46.019 1.00 93.62 217 PHE A CA 1
ATOM 1843 C C . PHE A 1 217 ? 33.059 13.275 -47.441 1.00 93.62 217 PHE A C 1
ATOM 1845 O O . PHE A 1 217 ? 32.334 12.358 -47.822 1.00 93.62 217 PHE A O 1
ATOM 1852 N N . GLN A 1 218 ? 33.965 13.828 -48.249 1.00 91.62 218 GLN A N 1
ATOM 1853 C CA . GLN A 1 218 ? 34.212 13.322 -49.603 1.00 91.62 218 GLN A CA 1
ATOM 1854 C C . GLN A 1 218 ? 34.709 11.873 -49.563 1.00 91.62 218 GLN A C 1
ATOM 1856 O O . GLN A 1 218 ? 35.507 11.513 -48.696 1.00 91.62 218 GLN A O 1
ATOM 1861 N N . ASN A 1 219 ? 34.256 11.058 -50.519 1.00 92.00 219 ASN A N 1
ATOM 1862 C CA . ASN A 1 219 ? 34.603 9.637 -50.635 1.00 92.00 219 ASN A CA 1
ATOM 1863 C C . ASN A 1 219 ? 34.339 8.854 -49.340 1.00 92.00 219 ASN A C 1
ATOM 1865 O O . ASN A 1 219 ? 35.103 7.967 -48.964 1.00 92.00 219 ASN A O 1
ATOM 1869 N N . CYS A 1 220 ? 33.270 9.210 -48.629 1.00 94.75 220 CYS A N 1
ATOM 1870 C CA . CYS A 1 220 ? 32.821 8.503 -47.443 1.00 94.75 220 CYS A CA 1
ATOM 1871 C C . CYS A 1 220 ? 31.387 8.008 -47.626 1.00 94.75 220 CYS A C 1
ATOM 1873 O O . CYS A 1 220 ? 30.582 8.635 -48.312 1.00 94.75 220 CYS A O 1
ATOM 1875 N N . VAL A 1 221 ? 31.059 6.901 -46.967 1.00 94.12 221 VAL A N 1
ATOM 1876 C CA . VAL A 1 221 ? 29.701 6.354 -46.903 1.00 94.12 221 VAL A CA 1
ATOM 1877 C C . VAL A 1 221 ? 29.314 6.209 -45.442 1.00 94.12 221 VAL A C 1
ATOM 1879 O O . VAL A 1 221 ? 30.030 5.578 -44.672 1.00 94.12 221 VAL A O 1
ATOM 1882 N N . PHE A 1 222 ? 28.167 6.768 -45.065 1.00 96.44 222 PHE A N 1
ATOM 1883 C CA . PHE A 1 222 ? 27.525 6.500 -43.783 1.00 96.44 222 PHE A CA 1
ATOM 1884 C C . PHE A 1 222 ? 26.170 5.861 -44.050 1.00 96.44 222 PHE A C 1
ATOM 1886 O O . PHE A 1 222 ? 25.300 6.485 -44.661 1.00 96.44 222 PHE A O 1
ATOM 1893 N N . ALA A 1 223 ? 26.008 4.607 -43.639 1.00 94.75 223 ALA A N 1
ATOM 1894 C CA . ALA A 1 223 ? 24.817 3.820 -43.938 1.00 94.75 223 ALA A CA 1
ATOM 1895 C C . ALA A 1 223 ? 24.445 2.907 -42.760 1.00 94.75 223 ALA A C 1
ATOM 1897 O O . ALA A 1 223 ? 25.306 2.595 -41.931 1.00 94.75 223 ALA A O 1
ATOM 1898 N N . PRO A 1 224 ? 23.180 2.457 -42.671 1.00 94.19 224 PRO A N 1
ATOM 1899 C CA . PRO A 1 224 ? 22.771 1.473 -41.677 1.00 94.19 224 PRO A CA 1
ATOM 1900 C C . PRO A 1 224 ? 23.631 0.206 -41.750 1.00 94.19 224 PRO A C 1
ATOM 1902 O O . PRO A 1 224 ? 23.897 -0.311 -42.838 1.00 94.19 224 PRO A O 1
ATOM 1905 N N . TYR A 1 225 ? 24.013 -0.352 -40.599 1.00 93.62 225 TYR A N 1
ATOM 1906 C CA . TYR A 1 225 ? 24.834 -1.571 -40.517 1.00 93.62 225 TYR A CA 1
ATOM 1907 C C . TYR A 1 225 ? 24.246 -2.712 -41.356 1.00 93.62 225 TYR A C 1
ATOM 1909 O O . TYR A 1 225 ? 24.938 -3.405 -42.103 1.00 93.62 225 TYR A O 1
ATOM 1917 N N . SER A 1 226 ? 22.925 -2.881 -41.265 1.00 89.06 226 SER A N 1
ATOM 1918 C CA . SER A 1 226 ? 22.195 -3.918 -41.990 1.00 89.06 226 SER A CA 1
ATOM 1919 C C . SER A 1 226 ? 22.265 -3.775 -43.513 1.00 89.06 226 SER A C 1
ATOM 1921 O O . SER A 1 226 ? 22.055 -4.762 -44.208 1.00 89.06 226 SER A O 1
ATOM 1923 N N . GLU A 1 227 ? 22.548 -2.589 -44.050 1.00 88.00 227 GLU A N 1
ATOM 1924 C CA . GLU A 1 227 ? 22.670 -2.361 -45.490 1.00 88.00 227 GLU A CA 1
ATOM 1925 C C . GLU A 1 227 ? 24.028 -2.827 -46.017 1.00 88.00 227 GLU A C 1
ATOM 1927 O O . GLU A 1 227 ? 24.080 -3.544 -47.014 1.00 88.00 227 GLU A O 1
ATOM 1932 N N . LEU A 1 228 ? 25.107 -2.506 -45.300 1.00 85.25 228 LEU A N 1
ATOM 1933 C CA . LEU A 1 228 ? 26.481 -2.798 -45.721 1.00 85.25 228 LEU A CA 1
ATOM 1934 C C . LEU A 1 228 ? 26.937 -4.229 -45.397 1.00 85.25 228 LEU A C 1
ATOM 1936 O O . LEU A 1 228 ? 27.858 -4.742 -46.027 1.00 85.25 228 LEU A O 1
ATOM 1940 N N . VAL A 1 229 ? 26.282 -4.902 -44.446 1.00 82.06 229 VAL A N 1
ATOM 1941 C CA . VAL A 1 229 ? 26.631 -6.277 -44.029 1.00 82.06 229 VAL A CA 1
ATOM 1942 C C . VAL A 1 229 ? 25.734 -7.343 -44.691 1.00 82.06 229 VAL A C 1
ATOM 1944 O O . VAL A 1 229 ? 25.957 -8.549 -44.534 1.00 82.06 229 VAL A O 1
ATOM 1947 N N . LYS A 1 230 ? 24.734 -6.945 -45.494 1.00 63.84 230 LYS A N 1
ATOM 1948 C CA . LYS A 1 230 ? 23.897 -7.875 -46.279 1.00 63.84 230 LYS A CA 1
ATOM 1949 C C . LYS A 1 230 ? 24.766 -8.709 -47.230 1.00 63.84 230 LYS A C 1
ATOM 1951 O O . LYS A 1 230 ? 25.242 -8.217 -48.243 1.00 63.84 230 LYS A O 1
ATOM 1956 N N . GLY A 1 231 ? 24.930 -9.998 -46.924 1.00 52.12 231 GLY A N 1
ATOM 1957 C CA . GLY A 1 231 ? 25.618 -10.958 -47.799 1.00 52.12 231 GLY A CA 1
ATOM 1958 C C . GLY A 1 231 ? 26.865 -11.617 -47.211 1.00 52.12 231 GLY A C 1
ATOM 1959 O O . GLY A 1 231 ? 27.368 -12.565 -47.814 1.00 52.12 231 GLY A O 1
ATOM 1960 N N . ALA A 1 232 ? 27.316 -11.233 -46.012 1.00 42.34 232 ALA A N 1
ATOM 1961 C CA . ALA A 1 232 ? 28.359 -11.954 -45.275 1.00 42.34 232 ALA A CA 1
ATOM 1962 C C . ALA A 1 232 ? 27.836 -13.286 -44.683 1.00 42.34 232 ALA A C 1
ATOM 1964 O O . ALA A 1 232 ? 27.968 -13.555 -43.499 1.00 42.34 232 ALA A O 1
ATOM 1965 N N . LYS A 1 233 ? 27.233 -14.147 -45.514 1.00 40.50 233 LYS A N 1
ATOM 1966 C CA . LYS A 1 233 ? 26.758 -15.496 -45.150 1.00 40.50 233 LYS A CA 1
ATOM 1967 C C . LYS A 1 233 ? 27.886 -16.520 -44.937 1.00 40.50 233 LYS A C 1
ATOM 1969 O O . LYS A 1 233 ? 27.603 -17.703 -44.794 1.00 40.50 233 LYS A O 1
ATOM 1974 N N . LYS A 1 234 ? 29.162 -16.118 -44.972 1.00 35.19 234 LYS A N 1
ATOM 1975 C CA . LYS A 1 234 ? 30.318 -17.020 -44.811 1.00 35.19 234 LYS A CA 1
ATOM 1976 C C . LYS A 1 234 ? 31.548 -16.282 -44.267 1.00 35.19 234 LYS A C 1
ATOM 1978 O O . LYS A 1 234 ? 32.544 -16.147 -44.973 1.00 35.19 234 LYS A O 1
ATOM 1983 N N . SER A 1 235 ? 31.521 -15.812 -43.022 1.00 39.44 235 SER A N 1
ATOM 1984 C CA . SER A 1 235 ? 32.772 -15.728 -42.254 1.00 39.44 235 SER A CA 1
ATOM 1985 C C . SER A 1 235 ? 32.929 -17.040 -41.491 1.00 39.44 235 SER A C 1
ATOM 1987 O O . SER A 1 235 ? 32.128 -17.355 -40.618 1.00 39.44 235 SER A O 1
ATOM 1989 N N . ILE A 1 236 ? 33.921 -17.828 -41.902 1.00 40.38 236 ILE A N 1
ATOM 1990 C CA . ILE A 1 236 ? 34.273 -19.143 -41.356 1.00 40.38 236 ILE A CA 1
ATOM 1991 C C . ILE A 1 236 ? 34.414 -19.040 -39.827 1.00 40.38 236 ILE A C 1
ATOM 1993 O O . ILE A 1 236 ? 35.313 -18.356 -39.348 1.00 40.38 236 ILE A O 1
ATOM 1997 N N . GLY A 1 237 ? 33.541 -19.723 -39.077 1.00 45.41 237 GLY A N 1
ATOM 1998 C CA . GLY A 1 237 ? 33.771 -20.040 -37.662 1.00 45.41 237 GLY A CA 1
ATOM 1999 C C . GLY A 1 237 ? 32.958 -19.293 -36.598 1.00 45.41 237 GLY A C 1
ATOM 2000 O O . GLY A 1 237 ? 33.285 -19.445 -35.427 1.00 45.41 237 GLY A O 1
ATOM 2001 N N . VAL A 1 238 ? 31.916 -18.529 -36.942 1.00 42.25 238 VAL A N 1
ATOM 2002 C CA . VAL A 1 238 ? 30.950 -18.039 -35.937 1.00 42.25 238 VAL A CA 1
ATOM 2003 C C . VAL A 1 238 ? 29.598 -18.663 -36.246 1.00 42.25 238 VAL A C 1
ATOM 2005 O O . VAL A 1 238 ? 28.998 -18.352 -37.269 1.00 42.25 238 VAL A O 1
ATOM 2008 N N . GLU A 1 239 ? 29.182 -19.606 -35.404 1.00 39.66 239 GLU A N 1
ATOM 2009 C CA . GLU A 1 239 ? 27.882 -20.269 -35.485 1.00 39.66 239 GLU A CA 1
ATOM 2010 C C . GLU A 1 239 ? 26.768 -19.218 -35.352 1.00 39.66 239 GLU A C 1
ATOM 2012 O O . GLU A 1 239 ? 26.752 -18.419 -34.412 1.00 39.66 239 GLU A O 1
ATOM 2017 N N . ASP A 1 240 ? 25.884 -19.173 -36.351 1.00 38.50 240 ASP A N 1
ATOM 2018 C CA . ASP A 1 240 ? 24.732 -18.277 -36.398 1.00 38.50 240 ASP A CA 1
ATOM 2019 C C . ASP A 1 240 ? 23.691 -18.736 -35.365 1.00 38.50 240 ASP A C 1
ATOM 2021 O O . ASP A 1 240 ? 22.801 -19.528 -35.672 1.00 38.50 240 ASP A O 1
ATOM 2025 N N . ASP A 1 241 ? 23.755 -18.205 -34.146 1.00 40.22 241 ASP A N 1
ATOM 2026 C CA . ASP A 1 241 ? 22.557 -18.115 -33.315 1.00 40.22 241 ASP A CA 1
ATOM 2027 C C . ASP A 1 241 ? 21.643 -17.049 -33.949 1.00 40.22 241 ASP A C 1
ATOM 2029 O O . ASP A 1 241 ? 21.818 -15.839 -33.762 1.00 40.22 241 ASP A 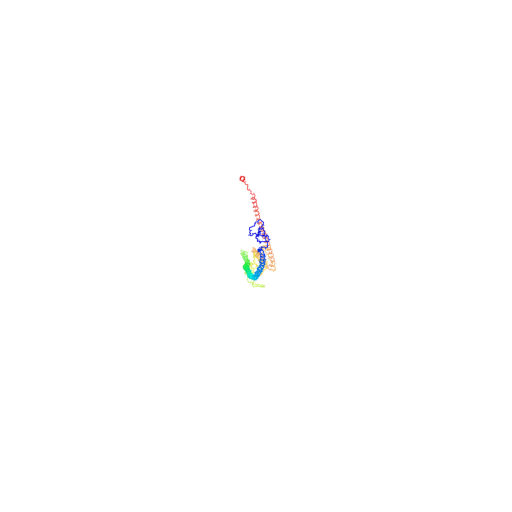O 1
ATOM 2033 N N . GLU A 1 242 ? 20.659 -17.500 -34.738 1.00 41.56 242 GLU A N 1
ATOM 2034 C CA . GLU A 1 242 ? 19.627 -16.676 -35.401 1.00 41.56 242 GLU A CA 1
ATOM 2035 C C . GLU A 1 242 ? 18.853 -15.751 -34.431 1.00 41.56 242 GLU A C 1
ATOM 2037 O O . GLU A 1 242 ? 18.139 -14.843 -34.863 1.00 41.56 242 GLU A O 1
ATOM 2042 N N . SER A 1 243 ? 19.023 -15.923 -33.118 1.00 45.91 243 SER A N 1
ATOM 2043 C CA . SER A 1 243 ? 18.448 -15.090 -32.059 1.00 45.91 243 SER A CA 1
ATOM 2044 C C . SER A 1 243 ? 19.045 -13.674 -31.969 1.00 45.91 243 SER A C 1
ATOM 2046 O O . SER A 1 243 ? 18.364 -12.770 -31.487 1.00 45.91 243 SER A O 1
ATOM 2048 N N . ASN A 1 244 ? 20.254 -13.423 -32.491 1.00 40.25 244 ASN A N 1
ATOM 2049 C CA . ASN A 1 244 ? 20.949 -12.129 -32.343 1.00 40.25 244 ASN A CA 1
ATOM 2050 C C . ASN A 1 244 ? 20.687 -11.100 -33.466 1.00 40.25 244 ASN A C 1
ATOM 2052 O O . ASN A 1 244 ? 21.358 -10.072 -33.547 1.00 40.25 244 ASN A O 1
ATOM 2056 N N . ILE A 1 245 ? 19.706 -11.321 -34.351 1.00 42.91 245 ILE A N 1
ATOM 2057 C CA . ILE A 1 245 ? 19.405 -10.374 -35.448 1.00 42.91 245 ILE A CA 1
ATOM 2058 C C . ILE A 1 245 ? 18.970 -8.991 -34.929 1.00 42.91 245 ILE A C 1
ATOM 2060 O O . ILE A 1 245 ? 19.273 -7.990 -35.581 1.00 42.91 245 ILE A O 1
ATOM 2064 N N . ASN A 1 246 ? 18.299 -8.933 -33.774 1.00 50.09 246 ASN A N 1
ATOM 2065 C CA . ASN A 1 246 ? 17.728 -7.701 -33.216 1.00 50.09 246 ASN A CA 1
ATOM 2066 C C . ASN A 1 246 ? 18.734 -6.815 -32.469 1.00 50.09 246 ASN A C 1
ATOM 2068 O O . ASN A 1 246 ? 18.386 -5.704 -32.081 1.00 50.09 246 ASN A O 1
ATOM 2072 N N . GLU A 1 247 ? 19.966 -7.276 -32.279 1.00 59.72 247 GLU A N 1
ATOM 2073 C CA . GLU A 1 247 ? 20.979 -6.563 -31.508 1.00 59.72 247 GLU A CA 1
ATOM 2074 C C . GLU A 1 247 ? 22.246 -6.398 -32.347 1.00 59.72 247 GLU A C 1
ATOM 2076 O O . GLU A 1 247 ? 23.310 -6.874 -31.982 1.00 59.72 247 GLU A O 1
ATOM 2081 N N . LYS A 1 248 ? 22.144 -5.728 -33.492 1.00 83.25 248 LYS A N 1
ATOM 2082 C CA . LYS A 1 248 ? 23.312 -5.326 -34.292 1.00 83.25 248 LYS A CA 1
ATOM 2083 C C . LYS A 1 248 ? 23.617 -3.851 -34.049 1.00 83.25 248 LYS A C 1
ATOM 2085 O O . LYS A 1 248 ? 22.722 -3.126 -33.626 1.00 83.25 248 LYS A O 1
ATOM 2090 N N . ALA A 1 249 ? 24.845 -3.433 -34.331 1.00 91.31 249 ALA A N 1
ATOM 2091 C CA . ALA A 1 249 ? 25.202 -2.022 -34.422 1.00 91.31 249 ALA A CA 1
ATOM 2092 C C . ALA A 1 249 ? 24.305 -1.262 -35.410 1.00 91.31 249 ALA A C 1
ATOM 2094 O O . ALA A 1 249 ? 23.709 -1.849 -36.317 1.00 91.31 249 ALA A O 1
ATOM 2095 N N . ASP A 1 250 ? 24.218 0.053 -35.240 1.00 94.31 250 ASP A N 1
ATOM 2096 C CA . ASP A 1 250 ? 23.232 0.880 -35.932 1.00 94.31 250 ASP A CA 1
ATOM 2097 C C . ASP A 1 250 ? 23.729 1.309 -37.315 1.00 94.31 250 ASP A C 1
ATOM 2099 O O . ASP A 1 250 ? 23.043 1.128 -38.325 1.00 94.31 250 ASP A O 1
ATOM 2103 N N . PHE A 1 251 ? 24.965 1.814 -37.393 1.00 96.94 251 PHE A N 1
ATOM 2104 C CA . PHE A 1 251 ? 25.533 2.371 -38.622 1.00 96.94 251 PHE A CA 1
ATOM 2105 C C . PHE A 1 251 ? 26.978 1.933 -38.851 1.00 96.94 251 PHE A C 1
ATOM 2107 O O . PHE A 1 251 ? 27.692 1.552 -37.926 1.00 96.94 251 PHE A O 1
ATOM 2114 N N . ILE A 1 252 ? 27.431 2.032 -40.097 1.00 96.56 252 ILE A N 1
ATOM 2115 C CA . ILE A 1 252 ? 28.841 1.918 -40.463 1.00 96.56 252 ILE A CA 1
ATOM 2116 C C . ILE A 1 252 ? 29.236 3.172 -41.244 1.00 96.56 252 ILE A C 1
ATOM 2118 O O . ILE A 1 252 ? 28.549 3.581 -42.181 1.00 96.56 252 ILE A O 1
ATOM 2122 N N . PHE A 1 253 ? 30.363 3.764 -40.853 1.00 97.50 253 PHE A N 1
ATOM 2123 C CA . PHE A 1 253 ? 31.040 4.829 -41.583 1.00 97.50 253 PHE A CA 1
ATOM 2124 C C . PHE A 1 253 ? 32.263 4.264 -42.304 1.00 97.50 253 PHE A C 1
ATOM 2126 O O . PHE A 1 253 ? 33.151 3.705 -41.667 1.00 97.50 253 PHE A O 1
ATOM 2133 N N . GLN A 1 254 ? 32.330 4.411 -43.619 1.00 95.88 254 GLN A N 1
ATOM 2134 C CA . GLN A 1 254 ? 33.408 3.906 -44.462 1.00 95.88 254 GLN A CA 1
ATOM 2135 C C . GLN A 1 254 ? 34.112 5.069 -45.149 1.00 95.88 254 GLN A C 1
ATOM 2137 O O . GLN A 1 254 ? 33.444 5.950 -45.684 1.00 95.88 254 GLN A O 1
ATOM 2142 N N . VAL A 1 255 ? 35.445 5.061 -45.164 1.00 94.62 255 VAL A N 1
ATOM 2143 C CA . VAL A 1 255 ? 36.253 6.068 -45.868 1.00 94.62 255 VAL A CA 1
ATOM 2144 C C . VAL A 1 255 ? 37.015 5.389 -46.992 1.00 94.62 255 VAL A C 1
ATOM 2146 O O . VAL A 1 255 ? 37.737 4.428 -46.741 1.00 94.62 255 VAL A O 1
ATOM 2149 N N . PHE A 1 256 ? 36.883 5.889 -48.215 1.00 92.25 256 PHE A N 1
ATOM 2150 C CA . PHE A 1 256 ? 37.507 5.333 -49.414 1.00 92.25 256 PHE A CA 1
ATOM 2151 C C . PHE A 1 256 ? 38.705 6.181 -49.844 1.00 92.25 256 PHE A C 1
ATOM 2153 O O . PHE A 1 256 ? 38.720 7.404 -49.672 1.00 92.25 256 PHE A O 1
ATOM 2160 N N . ASN A 1 257 ? 39.731 5.523 -50.387 1.00 89.06 257 ASN A N 1
ATOM 2161 C CA . ASN A 1 257 ? 40.850 6.231 -50.999 1.00 89.06 257 ASN A CA 1
ATOM 2162 C C . ASN A 1 257 ? 40.372 6.802 -52.347 1.00 89.06 257 ASN A C 1
ATOM 2164 O O . ASN A 1 257 ? 39.921 6.009 -53.164 1.00 89.06 257 ASN A O 1
ATOM 2168 N N . PRO A 1 258 ? 40.535 8.110 -52.636 1.00 86.31 258 PRO A N 1
ATOM 2169 C CA . PRO A 1 258 ? 40.195 8.687 -53.942 1.00 86.31 258 PRO A CA 1
ATOM 2170 C C . PRO A 1 258 ? 40.762 7.949 -55.168 1.00 86.31 258 PRO A C 1
ATOM 2172 O O . PRO A 1 258 ? 40.198 8.047 -56.253 1.00 86.31 258 PRO A O 1
ATOM 2175 N N . ASN A 1 259 ? 41.884 7.238 -55.014 1.00 84.12 259 ASN A N 1
ATOM 2176 C CA . ASN A 1 259 ? 42.519 6.469 -56.088 1.00 84.12 259 ASN A CA 1
ATOM 2177 C C . ASN A 1 259 ? 42.104 4.984 -56.108 1.00 84.12 259 ASN A C 1
ATOM 2179 O O . ASN A 1 259 ? 42.490 4.248 -57.018 1.00 84.12 259 ASN A O 1
ATOM 2183 N N . ASN A 1 260 ? 41.353 4.515 -55.106 1.00 80.12 260 ASN A N 1
ATOM 2184 C CA . ASN A 1 260 ? 40.870 3.141 -54.998 1.00 80.12 260 ASN A CA 1
ATOM 2185 C C . ASN A 1 260 ? 39.524 3.076 -54.255 1.00 80.12 260 ASN A C 1
ATOM 2187 O O . ASN A 1 260 ? 39.485 2.958 -53.029 1.00 80.12 260 ASN A O 1
ATOM 2191 N N . ASP A 1 261 ? 38.440 3.036 -55.027 1.00 78.38 261 ASP A N 1
ATOM 2192 C CA . ASP A 1 261 ? 37.067 2.942 -54.514 1.00 78.38 261 ASP A CA 1
ATOM 2193 C C . ASP A 1 261 ? 36.573 1.490 -54.342 1.00 78.38 261 ASP A C 1
ATOM 2195 O O . ASP A 1 261 ? 35.394 1.259 -54.079 1.00 78.38 261 ASP A O 1
ATOM 2199 N N . LYS A 1 262 ? 37.438 0.476 -54.521 1.00 82.12 262 LYS A N 1
ATOM 2200 C CA . LYS A 1 262 ? 37.014 -0.937 -54.448 1.00 82.12 262 LYS A CA 1
ATOM 2201 C C . LYS A 1 262 ? 36.773 -1.413 -53.021 1.00 82.12 262 LYS A C 1
ATOM 2203 O O . LYS A 1 262 ? 35.883 -2.227 -52.795 1.00 82.12 262 LYS A O 1
ATOM 2208 N N . GLU A 1 263 ? 37.587 -0.942 -52.083 1.00 85.62 263 GLU A N 1
ATOM 2209 C CA . GLU A 1 263 ? 37.504 -1.306 -50.673 1.00 85.62 263 GLU A CA 1
ATOM 2210 C C . GLU A 1 263 ? 37.673 -0.057 -49.804 1.00 85.62 263 GLU A C 1
ATOM 2212 O O . GLU A 1 263 ? 38.464 0.829 -50.145 1.00 85.62 263 GLU A O 1
ATOM 2217 N N . PRO A 1 264 ? 36.952 0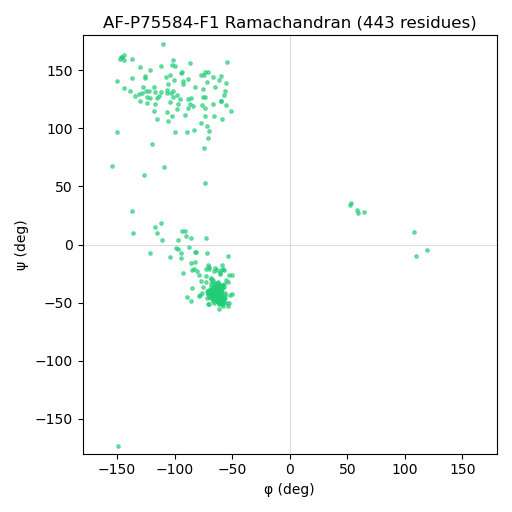.029 -48.675 1.00 89.00 264 PRO A N 1
ATOM 2218 C CA . PRO A 1 264 ? 37.147 1.119 -47.739 1.00 89.00 264 PRO A CA 1
ATOM 2219 C C . PRO A 1 264 ? 38.553 1.036 -47.139 1.00 89.00 264 PRO A C 1
ATOM 2221 O O . PRO A 1 264 ? 39.000 -0.024 -46.706 1.00 89.00 264 PRO A O 1
ATOM 2224 N N . PHE A 1 265 ? 39.238 2.172 -47.065 1.00 88.75 265 PHE A N 1
ATOM 2225 C CA . PHE A 1 265 ? 40.531 2.287 -46.399 1.00 88.75 265 PHE A CA 1
ATOM 2226 C C . PHE A 1 265 ? 40.437 1.970 -44.907 1.00 88.75 265 PHE A C 1
ATOM 2228 O O . PHE A 1 265 ? 41.277 1.259 -44.362 1.00 88.75 265 PHE A O 1
ATOM 2235 N N . PHE A 1 266 ? 39.390 2.473 -44.254 1.00 91.19 266 PHE A N 1
ATOM 2236 C CA . PHE A 1 266 ? 38.929 1.944 -42.979 1.00 91.19 266 PHE A CA 1
ATOM 2237 C C . PHE A 1 266 ? 37.410 2.055 -42.878 1.00 91.19 266 PHE A C 1
ATOM 2239 O O . PHE A 1 266 ? 36.774 2.855 -43.570 1.00 91.19 266 PHE A O 1
ATOM 2246 N N . SER A 1 267 ? 36.838 1.276 -41.966 1.00 94.62 267 SER A N 1
ATOM 2247 C CA . SER A 1 267 ? 35.438 1.368 -41.557 1.00 94.62 267 SER A CA 1
ATOM 2248 C C . SER A 1 267 ? 35.314 1.525 -40.038 1.00 94.62 267 SER A C 1
ATOM 2250 O O . SER A 1 267 ? 36.104 0.961 -39.274 1.00 94.62 267 SER A O 1
ATOM 2252 N N . ILE A 1 268 ? 34.316 2.295 -39.609 1.00 97.00 268 ILE A N 1
ATOM 2253 C CA . ILE A 1 268 ? 33.947 2.542 -38.215 1.00 97.00 268 ILE A CA 1
ATOM 2254 C C . ILE A 1 268 ? 32.539 1.996 -37.991 1.00 97.00 268 ILE A C 1
ATOM 2256 O O . ILE A 1 268 ? 31.599 2.425 -38.655 1.00 97.00 268 ILE A O 1
ATOM 2260 N N . CYS A 1 269 ? 32.394 1.065 -37.054 1.00 96.25 269 CYS A N 1
ATOM 2261 C CA . CYS A 1 269 ? 31.102 0.542 -36.621 1.00 96.25 269 CYS A CA 1
ATOM 2262 C C . CYS A 1 269 ? 30.530 1.447 -35.523 1.00 96.25 269 CYS A C 1
ATOM 2264 O O . CYS A 1 269 ? 31.211 1.685 -34.529 1.00 96.25 269 CYS A O 1
ATOM 2266 N N . CYS A 1 270 ? 29.310 1.951 -35.672 1.00 97.44 270 CYS A N 1
ATOM 2267 C CA . CYS A 1 270 ? 28.696 2.890 -34.735 1.00 97.44 270 CYS A CA 1
ATOM 2268 C C . CYS A 1 270 ? 27.501 2.242 -34.027 1.00 97.44 270 CYS A C 1
ATOM 2270 O O . CYS A 1 270 ? 26.600 1.739 -34.695 1.00 97.44 270 CYS A O 1
ATOM 2272 N N . GLU A 1 271 ? 27.485 2.290 -32.695 1.00 95.88 271 GLU A N 1
ATOM 2273 C CA . GLU A 1 271 ? 26.356 1.864 -31.857 1.00 95.88 271 GLU A CA 1
ATOM 2274 C C . GLU A 1 271 ? 25.897 3.034 -30.981 1.00 95.88 271 GLU A C 1
ATOM 2276 O O . GLU A 1 271 ? 26.715 3.675 -30.318 1.00 95.88 271 GLU A O 1
ATOM 2281 N N . MET A 1 272 ? 24.593 3.284 -30.957 1.00 94.69 272 MET A N 1
ATOM 2282 C CA . ME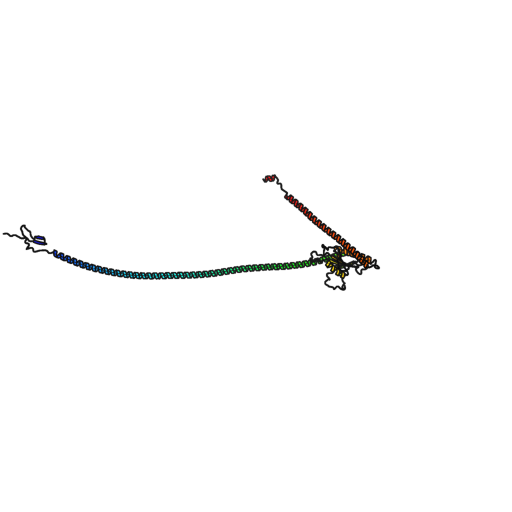T A 1 272 ? 23.933 4.354 -30.229 1.00 94.69 272 MET A CA 1
ATOM 2283 C C . MET A 1 272 ? 23.310 3.798 -28.947 1.00 94.69 272 MET A C 1
ATOM 2285 O O . MET A 1 272 ? 22.534 2.840 -28.956 1.00 94.69 272 MET A O 1
ATOM 2289 N N . LYS A 1 273 ? 23.629 4.413 -27.807 1.00 93.38 273 LYS A N 1
ATOM 2290 C CA . LYS A 1 273 ? 23.060 4.055 -26.502 1.00 93.38 273 LYS A CA 1
ATOM 2291 C C . LYS A 1 273 ? 22.541 5.287 -25.784 1.00 93.38 273 LYS A C 1
ATOM 2293 O O . LYS A 1 273 ? 23.279 6.229 -25.540 1.00 93.38 273 LYS A O 1
ATOM 2298 N N . THR A 1 274 ? 21.265 5.262 -25.420 1.00 89.75 274 THR A N 1
ATOM 2299 C CA . THR A 1 274 ? 20.619 6.333 -24.651 1.00 89.75 274 THR A CA 1
ATOM 2300 C C . THR A 1 274 ? 20.475 5.940 -23.180 1.00 89.75 274 THR A C 1
ATOM 2302 O O . THR A 1 274 ? 20.386 4.751 -22.859 1.00 89.75 274 THR A O 1
ATOM 2305 N N . GLU A 1 275 ? 20.403 6.928 -22.288 1.00 84.19 275 GLU A N 1
ATOM 2306 C CA . GLU A 1 275 ? 20.044 6.730 -20.883 1.00 84.19 275 GLU A CA 1
ATOM 2307 C C . GLU A 1 275 ? 18.590 7.159 -20.627 1.00 84.19 275 GLU A C 1
ATOM 2309 O O . GLU A 1 275 ? 18.154 8.266 -20.960 1.00 84.19 275 GLU A O 1
ATOM 2314 N N . PHE A 1 276 ? 17.818 6.284 -19.978 1.00 77.81 276 PHE A N 1
ATOM 2315 C CA . PHE A 1 276 ? 16.533 6.663 -19.396 1.00 77.81 276 PHE A CA 1
ATOM 2316 C C . PHE A 1 276 ? 16.689 6.756 -17.881 1.00 77.81 276 PHE A C 1
ATOM 2318 O O . PHE A 1 276 ? 16.791 5.740 -17.196 1.00 77.81 276 PHE A O 1
ATOM 2325 N N . THR A 1 277 ? 16.711 7.984 -17.367 1.00 70.69 277 THR A N 1
ATOM 2326 C CA . THR A 1 277 ? 16.976 8.313 -15.956 1.00 70.69 277 THR A CA 1
ATOM 2327 C C . THR A 1 277 ? 16.045 7.606 -14.970 1.00 70.69 277 THR A C 1
ATOM 2329 O O . THR A 1 277 ? 16.468 7.286 -13.860 1.00 70.69 277 THR A O 1
ATOM 2332 N N . GLU A 1 278 ? 14.805 7.329 -15.381 1.00 68.31 278 GLU A N 1
ATOM 2333 C CA . GLU A 1 278 ? 13.773 6.661 -14.574 1.00 68.31 278 GLU A CA 1
ATOM 2334 C C . GLU A 1 278 ? 13.820 5.120 -14.677 1.00 68.31 278 GLU A C 1
ATOM 2336 O O . GLU A 1 278 ? 13.049 4.428 -14.014 1.00 68.31 278 GLU A O 1
ATOM 2341 N N . SER A 1 279 ? 14.714 4.542 -15.490 1.00 67.75 279 SER A N 1
ATOM 2342 C CA . SER A 1 279 ? 14.873 3.085 -15.587 1.00 67.75 279 SER A CA 1
ATOM 2343 C C . SER A 1 279 ? 15.604 2.517 -14.369 1.00 67.75 279 SER A C 1
ATOM 2345 O O . SER A 1 279 ? 16.679 2.988 -13.995 1.00 67.75 279 SER A O 1
ATOM 2347 N N . LYS A 1 280 ? 15.078 1.422 -13.803 1.00 63.56 280 LYS A N 1
ATOM 2348 C CA . LYS A 1 280 ? 15.775 0.618 -12.778 1.00 63.56 280 LYS A CA 1
ATOM 2349 C C . LYS A 1 280 ? 16.936 -0.204 -13.348 1.00 63.56 280 LYS A C 1
ATOM 2351 O O . LYS A 1 280 ? 17.819 -0.609 -12.600 1.00 63.56 280 LYS A O 1
ATOM 2356 N N . SER A 1 281 ? 16.939 -0.471 -14.655 1.00 67.69 281 SER A N 1
ATOM 2357 C CA . SER A 1 281 ? 18.002 -1.213 -15.335 1.00 67.69 281 SER A CA 1
ATOM 2358 C C . SER A 1 281 ? 18.928 -0.219 -16.028 1.00 67.69 281 SER A C 1
ATOM 2360 O O . SER A 1 281 ? 18.620 0.269 -17.117 1.00 67.69 281 SER A O 1
ATOM 2362 N N . ARG A 1 282 ? 20.033 0.124 -15.360 1.00 75.00 282 ARG A N 1
ATOM 2363 C CA . ARG A 1 282 ? 21.139 0.881 -15.955 1.00 75.00 282 ARG A CA 1
ATOM 2364 C C . ARG A 1 282 ? 22.213 -0.104 -16.402 1.00 75.00 282 ARG A C 1
ATOM 2366 O O . ARG A 1 282 ? 22.721 -0.871 -15.590 1.00 75.00 282 ARG A O 1
ATOM 2373 N N . THR A 1 283 ? 22.529 -0.093 -17.689 1.00 83.19 283 THR A N 1
ATOM 2374 C CA . THR A 1 283 ? 23.638 -0.864 -18.270 1.00 83.19 283 THR A CA 1
ATOM 2375 C C . THR A 1 283 ? 24.887 -0.002 -18.337 1.00 83.19 283 THR A C 1
ATOM 2377 O O . THR A 1 283 ? 24.765 1.203 -18.565 1.00 83.19 283 THR A O 1
ATOM 2380 N N . LYS A 1 284 ? 26.069 -0.603 -18.203 1.00 88.62 284 LYS A N 1
ATOM 2381 C CA . LYS A 1 284 ? 27.334 0.134 -18.279 1.00 88.62 284 LYS A CA 1
ATOM 2382 C C . LYS A 1 284 ? 27.813 0.262 -19.717 1.00 88.62 284 LYS A C 1
ATOM 2384 O O . LYS A 1 284 ? 27.509 -0.588 -20.555 1.00 88.62 284 LYS A O 1
ATOM 2389 N N . ASN A 1 285 ? 28.628 1.278 -20.000 1.00 91.75 285 ASN A N 1
ATOM 2390 C CA . ASN A 1 285 ? 29.264 1.413 -21.314 1.00 91.75 285 ASN A CA 1
ATOM 2391 C C . ASN A 1 285 ? 30.131 0.184 -21.659 1.00 91.75 285 ASN A C 1
ATOM 2393 O O . ASN A 1 285 ? 30.125 -0.275 -22.800 1.00 91.75 285 ASN A O 1
ATOM 2397 N N . GLU A 1 286 ? 30.811 -0.404 -20.668 1.00 90.25 286 GLU A N 1
ATOM 2398 C CA . GLU A 1 286 ? 31.652 -1.604 -20.822 1.00 90.25 286 GLU A CA 1
ATOM 2399 C C . GLU A 1 286 ? 30.899 -2.826 -21.377 1.00 90.25 286 GLU A C 1
ATOM 2401 O O . GLU A 1 286 ? 31.469 -3.603 -22.150 1.00 90.25 286 GLU A O 1
ATOM 2406 N N . ASP A 1 287 ? 29.619 -2.984 -21.023 1.00 88.38 287 ASP A N 1
ATOM 2407 C CA . ASP A 1 287 ? 28.788 -4.104 -21.480 1.00 88.38 287 ASP A CA 1
ATOM 2408 C C . ASP A 1 287 ? 28.538 -4.019 -22.994 1.00 88.38 287 ASP A C 1
ATOM 2410 O O . ASP A 1 287 ? 28.569 -5.028 -23.704 1.00 88.38 287 ASP A O 1
ATOM 2414 N N . HIS A 1 288 ? 28.384 -2.796 -23.512 1.00 91.44 288 HIS A N 1
ATOM 2415 C CA . HIS A 1 288 ? 28.146 -2.527 -24.933 1.00 91.44 288 HIS A CA 1
ATOM 2416 C C . HIS A 1 288 ? 29.422 -2.595 -25.777 1.00 91.44 288 HIS A C 1
ATOM 2418 O O . HIS A 1 288 ? 29.357 -2.938 -26.956 1.00 91.44 288 HIS A O 1
ATOM 2424 N N . VAL A 1 289 ? 30.599 -2.343 -25.189 1.00 92.25 289 VAL A N 1
ATOM 2425 C CA . VAL A 1 289 ? 31.890 -2.421 -25.902 1.00 92.25 289 VAL A CA 1
ATOM 2426 C C . VAL A 1 289 ? 32.150 -3.827 -26.445 1.00 92.25 289 VAL A C 1
ATOM 2428 O O . VAL A 1 289 ? 32.570 -3.972 -27.591 1.00 92.25 289 VAL A O 1
ATOM 2431 N N . LYS A 1 290 ? 31.876 -4.879 -25.661 1.00 89.94 290 LYS A N 1
ATOM 2432 C CA . LYS A 1 290 ? 32.107 -6.274 -26.090 1.00 89.94 290 LYS A CA 1
ATOM 2433 C C . LYS A 1 290 ? 31.264 -6.642 -27.309 1.00 89.94 290 LYS A C 1
ATOM 2435 O O . LYS A 1 290 ? 31.775 -7.244 -28.254 1.00 89.94 290 LYS A O 1
ATOM 2440 N N . LYS A 1 291 ? 29.993 -6.241 -27.289 1.00 90.12 291 LYS A N 1
ATOM 2441 C CA . LYS A 1 291 ? 29.055 -6.426 -28.396 1.00 90.12 291 LYS A CA 1
ATOM 2442 C C . LYS A 1 291 ? 29.517 -5.654 -29.637 1.00 90.12 291 LYS A C 1
ATOM 2444 O O . LYS A 1 291 ? 29.645 -6.242 -30.708 1.00 90.12 291 LYS A O 1
ATOM 2449 N N . LEU A 1 292 ? 29.868 -4.378 -29.473 1.00 93.56 292 LEU A N 1
ATOM 2450 C CA . LEU A 1 292 ? 30.343 -3.532 -30.567 1.00 93.56 292 LEU A CA 1
ATOM 2451 C C . LEU A 1 292 ? 31.611 -4.092 -31.231 1.00 93.56 292 LEU A C 1
ATOM 2453 O O . LEU A 1 292 ? 31.728 -4.059 -32.453 1.00 93.56 292 LEU A O 1
ATOM 2457 N N . ILE A 1 293 ? 32.542 -4.666 -30.460 1.00 92.69 293 ILE A N 1
ATOM 2458 C CA . ILE A 1 293 ? 33.720 -5.355 -31.016 1.00 92.69 293 ILE A CA 1
ATOM 2459 C C . ILE A 1 293 ? 33.301 -6.534 -31.905 1.00 92.69 293 ILE A C 1
ATOM 2461 O O . ILE A 1 293 ? 33.877 -6.721 -32.977 1.00 92.69 293 ILE A O 1
ATOM 2465 N N . ALA A 1 294 ? 32.326 -7.341 -31.479 1.00 90.81 294 ALA A N 1
ATOM 2466 C CA . ALA A 1 294 ? 31.854 -8.484 -32.260 1.00 90.81 294 ALA A CA 1
ATOM 2467 C C . ALA A 1 294 ? 31.199 -8.039 -33.579 1.00 90.81 294 ALA A C 1
ATOM 2469 O O . ALA A 1 294 ? 31.501 -8.597 -34.640 1.00 90.81 294 ALA A O 1
ATOM 2470 N N . ASP A 1 295 ? 30.370 -6.997 -33.533 1.00 91.94 295 ASP A N 1
ATOM 2471 C CA . ASP A 1 295 ? 29.709 -6.442 -34.716 1.00 91.94 295 ASP A CA 1
ATOM 2472 C C . ASP A 1 295 ? 30.697 -5.787 -35.681 1.00 91.94 295 ASP A C 1
ATOM 2474 O O . ASP A 1 295 ? 30.607 -6.009 -36.894 1.00 91.94 295 ASP A O 1
ATOM 2478 N N . ALA A 1 296 ? 31.688 -5.070 -35.146 1.00 93.19 296 ALA A N 1
ATOM 2479 C CA . ALA A 1 296 ? 32.780 -4.495 -35.916 1.00 93.19 296 ALA A CA 1
ATOM 2480 C C . ALA A 1 296 ? 33.630 -5.578 -36.596 1.00 93.19 296 ALA A C 1
ATOM 2482 O O . ALA A 1 296 ? 33.895 -5.471 -37.791 1.00 93.19 296 ALA A O 1
ATOM 2483 N N . LYS A 1 297 ? 33.999 -6.659 -35.891 1.00 91.25 297 LYS A N 1
ATOM 2484 C CA . LYS A 1 297 ? 34.738 -7.794 -36.479 1.00 91.25 297 LYS A CA 1
ATOM 2485 C C . LYS A 1 297 ? 33.958 -8.450 -37.616 1.00 91.25 297 LYS A C 1
ATOM 2487 O O . LYS A 1 297 ? 34.526 -8.707 -38.677 1.00 91.25 297 LYS A O 1
ATOM 2492 N N . ARG A 1 298 ? 32.651 -8.669 -37.432 1.00 90.06 298 ARG A N 1
ATOM 2493 C CA . ARG A 1 298 ? 31.772 -9.233 -38.472 1.00 90.06 298 ARG A CA 1
ATOM 2494 C C . ARG A 1 298 ? 31.704 -8.338 -39.712 1.00 90.06 298 ARG A C 1
ATOM 2496 O O . ARG A 1 298 ? 31.724 -8.843 -40.831 1.00 90.06 298 ARG A O 1
ATOM 2503 N N . ALA A 1 299 ? 31.678 -7.024 -39.512 1.00 90.38 299 ALA A N 1
ATOM 2504 C CA . ALA A 1 299 ? 31.682 -6.027 -40.579 1.00 90.38 299 ALA A CA 1
ATOM 2505 C C . ALA A 1 299 ? 33.091 -5.643 -41.078 1.00 90.38 299 ALA A C 1
ATOM 2507 O O . ALA A 1 299 ? 33.212 -4.728 -41.890 1.00 90.38 299 ALA A O 1
ATOM 2508 N N . LYS A 1 300 ? 34.157 -6.305 -40.597 1.00 89.94 300 LYS A N 1
ATOM 2509 C CA . LYS A 1 300 ? 35.568 -5.984 -40.898 1.00 89.94 300 LYS A CA 1
ATOM 2510 C C . LYS A 1 300 ? 35.935 -4.508 -40.658 1.00 89.94 300 LYS A C 1
ATOM 2512 O O . LYS A 1 300 ? 36.747 -3.933 -41.380 1.00 89.94 300 LYS A O 1
ATOM 2517 N N . CYS A 1 301 ? 35.328 -3.889 -39.650 1.00 93.31 301 CYS A N 1
ATOM 2518 C CA . CYS A 1 301 ? 35.627 -2.525 -39.233 1.00 93.31 301 CYS A CA 1
ATOM 2519 C C . CYS A 1 301 ? 36.860 -2.500 -38.325 1.00 93.31 301 CYS A C 1
ATOM 2521 O O . CYS A 1 301 ? 36.970 -3.302 -37.402 1.00 93.31 301 CYS A O 1
ATOM 2523 N N . GLN A 1 302 ? 37.766 -1.553 -38.564 1.00 92.38 302 GLN A N 1
ATOM 2524 C CA . GLN A 1 302 ? 38.981 -1.348 -37.765 1.00 92.38 302 GLN A CA 1
ATOM 2525 C C . GLN A 1 302 ? 38.687 -0.556 -36.484 1.00 92.38 302 GLN A C 1
ATOM 2527 O O . GLN A 1 302 ? 39.430 -0.641 -35.507 1.00 92.38 302 GLN A O 1
ATOM 2532 N N . TYR A 1 303 ? 37.591 0.207 -36.482 1.00 95.38 303 TYR A N 1
ATOM 2533 C CA . TYR A 1 303 ? 37.203 1.071 -35.375 1.00 95.38 303 TYR A CA 1
ATOM 2534 C C . TYR A 1 303 ? 35.747 0.848 -34.968 1.00 95.38 303 TYR A C 1
ATOM 2536 O O . TYR A 1 303 ? 34.909 0.473 -35.789 1.00 95.38 303 TYR A O 1
ATOM 2544 N N . GLY A 1 304 ? 35.442 1.118 -33.701 1.00 96.06 304 GLY A N 1
ATOM 2545 C CA . GLY A 1 304 ? 34.079 1.152 -33.178 1.00 96.06 304 GLY A CA 1
ATOM 2546 C C . GLY A 1 304 ? 33.809 2.452 -32.428 1.00 96.06 304 GLY A C 1
ATOM 2547 O O . GLY A 1 304 ? 34.599 2.824 -31.567 1.00 96.06 304 GLY A O 1
ATOM 2548 N N . PHE A 1 305 ? 32.711 3.143 -32.721 1.00 97.31 305 PHE A N 1
ATOM 2549 C CA . PHE A 1 305 ? 32.228 4.286 -31.945 1.00 97.31 305 PHE A CA 1
ATOM 2550 C C . PHE A 1 305 ? 30.993 3.876 -31.147 1.00 97.31 305 PHE A C 1
ATOM 2552 O O . PHE A 1 305 ? 29.941 3.590 -31.713 1.00 97.31 305 PHE A O 1
ATOM 2559 N N . LEU A 1 306 ? 31.123 3.871 -29.825 1.00 96.69 306 LEU A N 1
ATOM 2560 C CA . LEU A 1 306 ? 29.999 3.759 -28.908 1.00 96.69 306 LEU A CA 1
ATOM 2561 C C . LEU A 1 306 ? 29.492 5.175 -28.619 1.00 96.69 306 LEU A C 1
ATOM 2563 O O . LEU A 1 306 ? 30.067 5.889 -27.796 1.00 96.69 306 LEU A O 1
ATOM 2567 N N . VAL A 1 307 ? 28.448 5.591 -29.334 1.00 96.31 307 VAL A N 1
ATOM 2568 C CA . VAL A 1 307 ? 27.808 6.894 -29.160 1.00 96.31 307 VAL A CA 1
ATOM 2569 C C . VAL A 1 307 ? 26.820 6.803 -28.005 1.00 96.31 307 VAL A C 1
ATOM 2571 O O . VAL A 1 307 ? 25.717 6.292 -28.176 1.00 96.31 307 VAL A O 1
ATOM 2574 N N . SER A 1 308 ? 27.219 7.248 -26.815 1.00 94.50 308 SER A N 1
ATOM 2575 C CA . SER A 1 308 ? 26.498 6.913 -25.582 1.00 94.50 308 SER A CA 1
ATOM 2576 C C . SER A 1 308 ? 26.117 8.124 -24.738 1.00 94.50 308 SER A C 1
ATOM 2578 O O . SER A 1 308 ? 26.942 8.997 -24.471 1.00 94.50 308 SER A O 1
ATOM 2580 N N . GLU A 1 309 ? 24.883 8.132 -24.246 1.00 91.94 309 GLU A N 1
ATOM 2581 C CA . GLU A 1 309 ? 24.387 8.992 -23.164 1.00 91.94 309 GLU A CA 1
ATOM 2582 C C . GLU A 1 309 ? 24.396 8.275 -21.804 1.00 91.94 309 GLU A C 1
ATOM 2584 O O . GLU A 1 309 ? 23.926 8.836 -20.826 1.00 91.94 309 GLU A O 1
ATOM 2589 N N . LEU A 1 310 ? 24.897 7.038 -21.719 1.00 91.31 310 LEU A N 1
ATOM 2590 C CA . LEU A 1 310 ? 24.954 6.289 -20.461 1.00 91.31 310 LEU A CA 1
ATOM 2591 C C . LEU A 1 310 ? 26.000 6.866 -19.507 1.00 91.31 310 LEU A C 1
ATOM 2593 O O . LEU A 1 310 ? 27.067 7.302 -19.944 1.00 91.31 310 LEU A O 1
ATOM 2597 N N . GLU A 1 311 ? 25.744 6.760 -18.205 1.00 87.12 311 GLU A N 1
ATOM 2598 C CA . GLU A 1 311 ? 26.695 7.126 -17.145 1.00 87.12 311 GLU A CA 1
ATOM 2599 C C . GLU A 1 311 ? 27.015 8.637 -17.132 1.00 87.12 311 GLU A C 1
ATOM 2601 O O . GLU A 1 311 ? 28.095 9.044 -16.702 1.00 87.12 311 GLU A O 1
ATOM 2606 N N . LEU A 1 312 ? 26.087 9.485 -17.596 1.00 83.00 312 LEU A N 1
ATOM 2607 C CA . LEU A 1 312 ? 26.204 10.946 -17.472 1.00 83.00 312 LEU A CA 1
ATOM 2608 C C . LEU A 1 312 ? 26.124 11.372 -15.997 1.00 83.00 312 LEU A C 1
ATOM 2610 O O . LEU A 1 312 ? 25.344 10.809 -15.224 1.00 83.00 312 LEU A O 1
ATOM 2614 N N . ASN A 1 313 ? 26.888 12.397 -15.607 1.00 77.38 313 ASN A N 1
ATOM 2615 C CA . ASN A 1 313 ? 27.011 12.864 -14.217 1.00 77.38 313 ASN A CA 1
ATOM 2616 C C . ASN A 1 313 ? 27.534 11.792 -13.235 1.00 77.38 313 ASN A C 1
ATOM 2618 O O . ASN A 1 313 ? 27.209 11.809 -12.046 1.00 77.38 313 ASN A O 1
ATOM 2622 N N . THR A 1 314 ? 28.311 10.827 -13.729 1.00 79.25 314 THR A N 1
ATOM 2623 C CA . THR A 1 314 ? 29.047 9.862 -12.899 1.00 79.25 314 THR A CA 1
ATOM 2624 C C . THR A 1 314 ? 30.548 10.147 -12.972 1.00 79.25 314 THR A C 1
ATOM 2626 O O . THR A 1 314 ? 30.989 10.950 -13.788 1.00 79.25 314 THR A O 1
ATOM 2629 N N . GLU A 1 315 ? 31.367 9.464 -12.168 1.00 76.31 315 GLU A N 1
ATOM 2630 C CA . GLU A 1 315 ? 32.840 9.555 -12.260 1.00 76.31 315 GLU A CA 1
ATOM 2631 C C . GLU A 1 315 ? 33.388 9.137 -13.640 1.00 76.31 315 GLU A C 1
ATOM 2633 O O . GLU A 1 315 ? 34.511 9.490 -13.996 1.00 76.31 315 GLU A O 1
ATOM 2638 N N . ASN A 1 316 ? 32.584 8.421 -14.433 1.00 77.62 316 ASN A N 1
ATOM 2639 C CA . ASN A 1 316 ? 32.913 7.991 -15.790 1.00 77.62 316 ASN A CA 1
ATOM 2640 C C . ASN A 1 316 ? 32.412 8.971 -16.864 1.00 77.62 316 ASN A C 1
ATOM 2642 O O . ASN A 1 316 ? 32.394 8.620 -18.045 1.00 77.62 316 ASN A O 1
ATOM 2646 N N . ASP A 1 317 ? 31.973 10.178 -16.489 1.00 81.81 317 ASP A N 1
ATOM 2647 C CA . ASP A 1 317 ? 31.455 11.151 -17.445 1.00 81.81 317 ASP A CA 1
ATOM 2648 C C . ASP A 1 317 ? 32.573 11.811 -18.268 1.00 81.81 317 ASP A C 1
ATOM 2650 O O . ASP A 1 317 ? 33.068 12.901 -17.983 1.00 81.81 317 ASP A O 1
ATOM 2654 N N . VAL A 1 318 ? 32.986 11.105 -19.316 1.00 84.00 318 VAL A N 1
ATOM 2655 C CA . VAL A 1 318 ? 33.978 11.549 -20.294 1.00 84.00 318 VAL A CA 1
ATOM 2656 C C . VAL A 1 318 ? 33.300 11.893 -21.617 1.00 84.00 318 VAL A C 1
ATOM 2658 O O . VAL A 1 318 ? 32.344 11.240 -22.040 1.00 84.00 318 VAL A O 1
ATOM 2661 N N . GLN A 1 319 ? 33.805 12.918 -22.307 1.00 86.38 319 GLN A N 1
ATOM 2662 C CA . GLN A 1 319 ? 33.232 13.354 -23.583 1.00 86.38 319 GLN A CA 1
ATOM 2663 C C . GLN A 1 319 ? 33.650 12.440 -24.734 1.00 86.38 319 GLN A C 1
ATOM 2665 O O . GLN A 1 319 ? 32.846 12.058 -25.588 1.00 86.38 319 GLN A O 1
ATOM 2670 N N . VAL A 1 320 ? 34.936 12.090 -24.743 1.00 89.56 320 VAL A N 1
ATOM 2671 C CA . VAL A 1 320 ? 35.524 11.115 -25.656 1.00 89.56 320 VAL A CA 1
ATOM 2672 C C . VAL A 1 320 ? 36.598 10.330 -24.912 1.00 89.56 320 VAL A C 1
ATOM 2674 O O . VAL A 1 320 ? 37.432 10.918 -24.216 1.00 89.56 320 VAL A O 1
ATOM 2677 N N . GLN A 1 321 ? 36.607 9.008 -25.078 1.00 90.56 321 GLN A N 1
ATOM 2678 C CA . GLN A 1 321 ? 37.617 8.132 -24.487 1.00 90.56 321 GLN A CA 1
ATOM 2679 C C . GLN A 1 321 ? 37.856 6.895 -25.352 1.00 90.56 321 GLN A C 1
ATOM 2681 O O . GLN A 1 321 ? 36.924 6.299 -25.884 1.00 90.56 321 GLN A O 1
ATOM 2686 N N . ARG A 1 322 ? 39.117 6.467 -25.471 1.00 89.88 322 ARG A N 1
ATOM 2687 C CA . ARG A 1 322 ? 39.448 5.151 -26.030 1.00 89.88 322 ARG A CA 1
ATOM 2688 C C . ARG A 1 322 ? 39.150 4.075 -24.984 1.00 89.88 322 ARG A C 1
ATOM 2690 O O . ARG A 1 322 ? 39.741 4.093 -23.907 1.00 89.88 322 ARG A O 1
ATOM 2697 N N . MET A 1 323 ? 38.263 3.144 -25.311 1.00 90.62 323 MET A N 1
ATOM 2698 C CA . MET A 1 323 ? 37.872 2.048 -24.426 1.00 90.62 323 MET A CA 1
ATOM 2699 C C . MET A 1 323 ? 38.946 0.961 -24.407 1.00 90.62 323 MET A C 1
ATOM 2701 O O . MET A 1 323 ? 39.600 0.688 -25.417 1.00 90.62 323 MET A O 1
ATOM 2705 N N . HIS A 1 324 ? 39.130 0.316 -23.255 1.00 82.94 324 HIS A N 1
ATOM 2706 C CA . HIS A 1 324 ? 40.049 -0.809 -23.155 1.00 82.94 324 HIS A CA 1
ATOM 2707 C C . HIS A 1 324 ? 39.451 -2.047 -23.828 1.00 82.94 324 HIS A C 1
ATOM 2709 O O . HIS A 1 324 ? 38.426 -2.574 -23.401 1.00 82.94 324 HIS A O 1
ATOM 2715 N N . THR A 1 325 ? 40.114 -2.534 -24.873 1.00 77.62 325 THR A N 1
ATOM 2716 C CA . THR A 1 325 ? 39.698 -3.718 -25.626 1.00 77.62 325 THR A CA 1
ATOM 2717 C C . THR A 1 325 ? 40.804 -4.770 -25.551 1.00 77.62 325 THR A C 1
ATOM 2719 O O . THR A 1 325 ? 41.700 -4.806 -26.396 1.00 77.62 325 THR A O 1
ATOM 2722 N N . SER A 1 326 ? 40.807 -5.605 -24.510 1.00 70.88 326 SER A N 1
ATOM 2723 C CA . SER A 1 326 ? 41.819 -6.660 -24.363 1.00 70.88 326 SER A CA 1
ATOM 2724 C C . SER A 1 326 ? 41.755 -7.623 -25.563 1.00 70.88 326 SER A C 1
ATOM 2726 O O . SER A 1 326 ? 40.700 -8.191 -25.841 1.00 70.88 326 SER A O 1
ATOM 2728 N N . ASN A 1 327 ? 42.871 -7.806 -26.278 1.00 63.66 327 ASN A N 1
ATOM 2729 C CA . ASN A 1 327 ? 43.022 -8.737 -27.412 1.00 63.66 327 ASN A CA 1
ATOM 2730 C C . ASN A 1 327 ? 42.063 -8.514 -28.606 1.00 63.66 327 ASN A C 1
ATOM 2732 O O . ASN A 1 327 ? 41.704 -9.459 -29.312 1.00 63.66 327 ASN A O 1
ATOM 2736 N N . SER A 1 328 ? 41.634 -7.273 -28.853 1.00 72.50 328 SER A N 1
ATOM 2737 C CA . SER A 1 328 ? 40.868 -6.906 -30.051 1.00 72.50 328 SER A CA 1
ATOM 2738 C C . SER A 1 328 ? 41.728 -6.108 -31.029 1.00 72.50 328 SER A C 1
ATOM 2740 O O . SER A 1 328 ? 42.370 -5.144 -30.627 1.00 72.50 328 SER A O 1
ATOM 2742 N N . GLU A 1 329 ? 41.687 -6.473 -32.313 1.00 81.31 329 GLU A N 1
ATOM 2743 C CA . GLU A 1 329 ? 42.215 -5.648 -33.416 1.00 81.31 329 GLU A CA 1
ATOM 2744 C C . GLU A 1 329 ? 41.343 -4.409 -33.683 1.00 81.31 329 GLU A C 1
ATOM 2746 O O . GLU A 1 329 ? 41.791 -3.456 -34.311 1.00 81.31 329 GLU A O 1
ATOM 2751 N N . VAL A 1 330 ? 40.096 -4.415 -33.195 1.00 91.12 330 VAL A N 1
ATOM 2752 C CA . VAL A 1 330 ? 39.168 -3.285 -33.301 1.00 91.12 330 VAL A CA 1
ATOM 2753 C C . VAL A 1 330 ? 39.386 -2.343 -32.128 1.00 91.12 330 VAL A C 1
ATOM 2755 O O . VAL A 1 330 ? 39.183 -2.747 -30.979 1.00 91.12 330 VAL A O 1
ATOM 2758 N N . GLU A 1 331 ? 39.722 -1.087 -32.417 1.00 92.62 331 GLU A N 1
ATOM 2759 C CA . GLU A 1 331 ? 39.805 -0.044 -31.395 1.00 92.62 331 GLU A CA 1
ATOM 2760 C C . GLU A 1 331 ? 38.447 0.632 -31.194 1.00 92.62 331 GLU A C 1
ATOM 2762 O O . GLU A 1 331 ? 37.858 1.162 -32.139 1.00 92.62 331 GLU A O 1
ATOM 2767 N N . VAL A 1 332 ? 37.965 0.651 -29.951 1.00 94.56 332 VAL A N 1
ATOM 2768 C CA . VAL A 1 332 ? 36.663 1.231 -29.611 1.00 94.56 332 VAL A CA 1
ATOM 2769 C C . VAL A 1 332 ? 36.825 2.571 -28.902 1.00 94.56 332 VAL A C 1
ATOM 2771 O O . VAL A 1 332 ? 37.666 2.719 -28.016 1.00 94.56 332 VAL A O 1
ATOM 2774 N N . TYR A 1 333 ? 35.991 3.538 -29.269 1.00 94.94 333 TYR A N 1
ATOM 2775 C CA . TYR A 1 333 ? 35.917 4.861 -28.667 1.00 94.94 333 TYR A CA 1
ATOM 2776 C C . TYR A 1 333 ? 34.514 5.095 -28.118 1.00 94.94 333 TYR A C 1
ATOM 2778 O O . TYR A 1 333 ? 33.532 4.967 -28.846 1.00 94.94 333 TYR A O 1
ATOM 2786 N N . LEU A 1 334 ? 34.428 5.459 -26.844 1.00 94.62 334 LEU A N 1
ATOM 2787 C CA . LEU A 1 334 ? 33.244 6.067 -26.258 1.00 94.62 334 LEU A CA 1
ATOM 2788 C C . LEU A 1 334 ? 33.185 7.520 -26.727 1.00 94.62 334 LEU A C 1
ATOM 2790 O O . LEU A 1 334 ? 34.170 8.251 -26.602 1.00 94.62 334 LEU A O 1
ATOM 2794 N N . VAL A 1 335 ? 32.053 7.923 -27.294 1.00 94.06 335 VAL A N 1
ATOM 2795 C CA . VAL A 1 335 ? 31.843 9.255 -27.867 1.00 94.06 335 VAL A CA 1
ATOM 2796 C C . VAL A 1 335 ? 30.490 9.773 -27.393 1.00 94.06 335 VAL A C 1
ATOM 2798 O O . VAL A 1 335 ? 29.477 9.101 -27.554 1.00 94.06 335 VAL A O 1
ATOM 2801 N N . ARG A 1 336 ? 30.426 10.976 -26.824 1.00 92.81 336 ARG A N 1
ATOM 2802 C CA . ARG A 1 336 ? 29.129 11.608 -26.537 1.00 92.81 336 ARG A CA 1
ATOM 2803 C C . ARG A 1 336 ? 28.466 12.100 -27.830 1.00 92.81 336 ARG A C 1
ATOM 2805 O O . ARG A 1 336 ? 29.186 12.533 -28.735 1.00 92.81 336 ARG A O 1
ATOM 2812 N N . PRO A 1 337 ? 27.122 12.117 -27.931 1.00 94.06 337 PRO A N 1
ATOM 2813 C CA . PRO A 1 337 ? 26.418 12.485 -29.166 1.00 94.06 337 PRO A CA 1
ATOM 2814 C C . PRO A 1 337 ? 26.895 13.799 -29.803 1.00 94.06 337 PRO A C 1
ATOM 2816 O O . PRO A 1 337 ? 27.154 13.850 -31.003 1.00 94.06 337 PRO A O 1
ATOM 2819 N N . MET A 1 338 ? 27.138 14.836 -28.994 1.00 90.19 338 MET A N 1
ATOM 2820 C CA . MET A 1 338 ? 27.618 16.149 -29.461 1.00 90.19 338 MET A CA 1
ATOM 2821 C C . MET A 1 338 ? 28.982 16.097 -30.178 1.00 90.19 338 MET A C 1
ATOM 2823 O O . MET A 1 338 ? 29.271 16.948 -31.016 1.00 90.19 338 MET A O 1
ATOM 2827 N N . PHE A 1 339 ? 29.814 15.091 -29.891 1.00 90.94 339 PHE A N 1
ATOM 2828 C CA . PHE A 1 339 ? 31.135 14.901 -30.499 1.00 90.94 339 PHE A CA 1
ATOM 2829 C C . PHE A 1 339 ? 31.130 13.918 -31.662 1.00 90.94 339 PHE A C 1
ATOM 2831 O O . PHE A 1 339 ? 32.165 13.747 -32.306 1.00 90.94 339 PHE A O 1
ATOM 2838 N N . PHE A 1 340 ? 29.993 13.289 -31.962 1.00 95.12 340 PHE A N 1
ATOM 2839 C CA . PHE A 1 340 ? 29.904 12.241 -32.971 1.00 95.12 340 PHE A CA 1
ATOM 2840 C C . PHE A 1 340 ? 30.475 12.686 -34.327 1.00 95.12 340 PHE A C 1
ATOM 2842 O O . PHE A 1 340 ? 31.401 12.066 -34.851 1.00 95.12 340 PHE A O 1
ATOM 2849 N N . ILE A 1 341 ? 30.011 13.825 -34.849 1.00 94.81 341 ILE A N 1
ATOM 2850 C CA . ILE A 1 341 ? 30.479 14.357 -36.138 1.00 94.81 341 ILE A CA 1
ATOM 2851 C C . ILE A 1 341 ? 31.931 14.836 -36.076 1.00 94.81 341 ILE A C 1
ATOM 2853 O O . ILE A 1 341 ? 32.689 14.637 -37.026 1.00 94.81 341 ILE A O 1
ATOM 2857 N N . VAL A 1 342 ? 32.350 15.429 -34.955 1.00 92.19 342 VAL A N 1
ATOM 2858 C CA . VAL A 1 342 ? 33.742 15.866 -34.752 1.00 92.19 342 VAL A CA 1
ATOM 2859 C C . VAL A 1 342 ? 34.687 14.668 -34.812 1.00 92.19 342 VAL A C 1
ATOM 2861 O O . VAL A 1 342 ? 35.723 14.731 -35.472 1.00 92.19 342 VAL A O 1
ATOM 2864 N N . MET A 1 343 ? 34.301 13.559 -34.185 1.00 93.12 343 MET A N 1
ATOM 2865 C CA . MET A 1 343 ? 35.064 12.318 -34.172 1.00 93.12 343 MET A CA 1
ATOM 2866 C C . MET A 1 343 ? 35.137 11.665 -35.549 1.00 93.12 343 MET A C 1
ATOM 2868 O O . MET A 1 343 ? 36.234 11.314 -35.989 1.00 93.12 343 MET A O 1
ATOM 2872 N N . LEU A 1 344 ? 34.017 11.576 -36.276 1.00 95.31 344 LEU A N 1
ATOM 2873 C CA . LEU A 1 344 ? 34.034 11.107 -37.667 1.00 95.31 344 LEU A CA 1
ATOM 2874 C C . LEU A 1 344 ? 34.978 11.962 -38.519 1.00 95.31 344 LEU A C 1
ATOM 2876 O O . LEU A 1 344 ? 35.792 11.440 -39.279 1.00 95.31 344 LEU A O 1
ATOM 2880 N N . ARG A 1 345 ? 34.923 13.287 -38.349 1.00 94.06 345 ARG A N 1
ATOM 2881 C CA . ARG A 1 345 ? 35.754 14.235 -39.096 1.00 94.06 345 ARG A CA 1
ATOM 2882 C C . ARG A 1 345 ? 37.240 14.109 -38.763 1.00 94.06 345 ARG A C 1
ATOM 2884 O O . ARG A 1 345 ? 38.072 14.198 -39.663 1.00 94.06 345 ARG A O 1
ATOM 2891 N N . LEU A 1 346 ? 37.580 13.873 -37.499 1.00 91.25 346 LEU A N 1
ATOM 2892 C CA . LEU A 1 346 ? 38.955 13.641 -37.060 1.00 91.25 346 LEU A CA 1
ATOM 2893 C C . LEU A 1 346 ? 39.541 12.380 -37.707 1.00 91.25 346 LEU A C 1
ATOM 2895 O O . LEU A 1 346 ? 40.641 12.424 -38.258 1.00 91.25 346 LEU A O 1
ATOM 2899 N N . PHE A 1 347 ? 38.777 11.286 -37.715 1.00 92.56 347 PHE A N 1
ATOM 2900 C CA . PHE A 1 347 ? 39.171 10.044 -38.382 1.00 92.56 347 PHE A CA 1
ATOM 2901 C C . PHE A 1 347 ? 39.251 10.201 -39.902 1.00 92.56 347 PHE A C 1
ATOM 2903 O O . PHE A 1 347 ? 40.181 9.690 -40.524 1.00 92.56 347 PHE A O 1
ATOM 2910 N N . TYR A 1 348 ? 38.340 10.959 -40.509 1.00 93.62 348 TYR A N 1
ATOM 2911 C CA . TYR A 1 348 ? 38.407 11.296 -41.929 1.00 93.62 348 TYR A CA 1
ATOM 2912 C C . TYR A 1 348 ? 39.694 12.062 -42.287 1.00 93.62 348 TYR A C 1
ATOM 2914 O O . TYR A 1 348 ? 40.392 11.690 -43.231 1.00 93.62 348 TYR A O 1
ATOM 2922 N N . PHE A 1 349 ? 40.076 13.086 -41.514 1.00 91.06 349 PHE A N 1
ATOM 2923 C CA . PHE A 1 349 ? 41.337 13.804 -41.745 1.00 91.06 349 PHE A CA 1
ATOM 2924 C C . PHE A 1 349 ? 42.567 12.917 -41.545 1.00 91.06 349 PHE A C 1
ATOM 2926 O O . PHE A 1 349 ? 43.544 13.046 -42.288 1.00 91.06 349 PHE A O 1
ATOM 2933 N N . LEU A 1 350 ? 42.502 11.999 -40.581 1.00 88.44 350 LEU A N 1
ATOM 2934 C CA . LEU A 1 350 ? 43.531 10.995 -40.354 1.00 88.44 350 LEU A CA 1
ATOM 2935 C C . LEU A 1 350 ? 43.684 10.068 -41.580 1.00 88.44 350 LEU A C 1
ATOM 2937 O O . LEU A 1 350 ? 44.806 9.861 -42.042 1.00 88.44 350 LEU A O 1
ATOM 2941 N N . ALA A 1 351 ? 42.575 9.605 -42.173 1.00 88.75 351 ALA A N 1
ATOM 2942 C CA . ALA A 1 351 ? 42.570 8.860 -43.441 1.00 88.75 351 ALA A CA 1
ATOM 2943 C C . ALA A 1 351 ? 43.178 9.673 -44.588 1.00 88.75 351 ALA A C 1
ATOM 2945 O O . ALA A 1 351 ? 44.075 9.206 -45.285 1.00 88.75 351 ALA A O 1
ATOM 2946 N N . LYS A 1 352 ? 42.736 10.924 -44.754 1.00 87.94 352 LYS A N 1
ATOM 2947 C CA . LYS A 1 352 ? 43.209 11.803 -45.829 1.00 87.94 352 LYS A CA 1
ATOM 2948 C C . LYS A 1 352 ? 44.719 12.028 -45.769 1.00 87.94 352 LYS A C 1
ATOM 2950 O O . LYS A 1 352 ? 45.382 12.069 -46.805 1.00 87.94 352 LYS A O 1
ATOM 2955 N N . LYS A 1 353 ? 45.273 12.156 -44.559 1.00 84.62 353 LYS A N 1
ATOM 2956 C CA . LYS A 1 353 ? 46.721 12.274 -44.363 1.00 84.62 353 LYS A CA 1
ATOM 2957 C C . LYS A 1 353 ? 47.462 11.005 -44.795 1.00 84.62 353 LYS A C 1
ATOM 2959 O O . LYS A 1 353 ? 48.548 11.129 -45.357 1.00 84.62 353 LYS A O 1
ATOM 2964 N N . MET A 1 354 ? 46.871 9.831 -44.575 1.00 82.31 354 MET A N 1
ATOM 2965 C CA . MET A 1 354 ? 47.433 8.543 -44.993 1.00 82.31 354 MET A CA 1
ATOM 2966 C C . MET A 1 354 ? 47.386 8.343 -46.504 1.00 82.31 354 MET A C 1
ATOM 2968 O O . MET A 1 354 ? 48.391 7.936 -47.078 1.00 82.31 354 MET A O 1
ATOM 2972 N N . PHE A 1 355 ? 46.278 8.698 -47.164 1.00 81.31 355 PHE A N 1
ATOM 2973 C CA . PHE A 1 355 ? 46.180 8.658 -48.631 1.00 81.31 355 PHE A CA 1
ATOM 2974 C C . PHE A 1 355 ? 47.327 9.421 -49.286 1.00 81.31 355 PHE A C 1
ATOM 2976 O O . PHE A 1 355 ? 48.084 8.857 -50.071 1.00 81.31 355 PHE A O 1
ATOM 2983 N N . ALA A 1 356 ? 47.545 10.662 -48.843 1.00 75.94 356 ALA A N 1
ATOM 2984 C CA . ALA A 1 356 ? 48.616 11.506 -49.357 1.00 75.94 356 ALA A CA 1
ATOM 2985 C C . ALA A 1 356 ? 50.028 10.922 -49.149 1.00 75.94 356 ALA A C 1
ATOM 2987 O O . ALA A 1 356 ? 50.942 11.295 -49.877 1.00 75.94 356 ALA A O 1
ATOM 2988 N N . GLN A 1 357 ? 50.241 10.045 -48.161 1.00 71.44 357 GLN A N 1
ATOM 2989 C CA . GLN A 1 357 ? 51.533 9.378 -47.958 1.00 71.44 357 GLN A CA 1
ATOM 2990 C C . GLN A 1 357 ? 51.686 8.122 -48.821 1.00 71.44 357 GLN A C 1
ATOM 2992 O O . GLN A 1 357 ? 52.781 7.866 -49.318 1.00 71.44 357 GLN A O 1
ATOM 2997 N N . VAL A 1 358 ? 50.606 7.361 -49.013 1.00 70.56 358 VAL A N 1
ATOM 2998 C CA . VAL A 1 358 ? 50.604 6.138 -49.829 1.00 70.56 358 VAL A CA 1
ATOM 2999 C C . VAL A 1 358 ? 50.736 6.465 -51.319 1.00 70.56 358 VAL A C 1
ATOM 3001 O O . VAL A 1 358 ? 51.521 5.817 -52.008 1.00 70.56 358 VAL A O 1
ATOM 3004 N N . ASP A 1 359 ? 50.037 7.497 -51.803 1.00 68.12 359 ASP A N 1
ATOM 3005 C CA . ASP A 1 359 ? 50.034 7.878 -53.223 1.00 68.12 359 ASP A CA 1
ATOM 3006 C C . ASP A 1 359 ? 51.382 8.439 -53.706 1.00 68.12 359 ASP A C 1
ATOM 3008 O O . ASP A 1 359 ? 51.724 8.313 -54.879 1.00 68.12 359 ASP A O 1
ATOM 3012 N N . VAL A 1 360 ? 52.163 9.063 -52.816 1.00 60.38 360 VAL A N 1
ATOM 3013 C CA . VAL A 1 360 ? 53.435 9.714 -53.179 1.00 60.38 360 VAL A CA 1
ATOM 3014 C C . VAL A 1 360 ? 54.613 8.728 -53.198 1.00 60.38 360 VAL A C 1
ATOM 3016 O O . VAL A 1 360 ? 55.597 8.989 -53.882 1.00 60.38 360 VAL A O 1
ATOM 3019 N N . ASN A 1 361 ? 54.533 7.586 -52.500 1.00 55.66 361 ASN A N 1
ATOM 3020 C CA . ASN A 1 361 ? 55.715 6.765 -52.192 1.00 55.66 361 ASN A CA 1
ATOM 3021 C C . ASN A 1 361 ? 55.524 5.236 -52.360 1.00 55.66 361 ASN A C 1
ATOM 3023 O O . ASN A 1 361 ? 56.192 4.452 -51.678 1.00 55.66 361 ASN A O 1
ATOM 3027 N N . SER A 1 362 ? 54.646 4.775 -53.257 1.00 58.47 362 SER A N 1
ATOM 3028 C CA . SER A 1 362 ? 54.269 3.351 -53.362 1.00 58.47 362 SER A CA 1
ATOM 3029 C C . SER A 1 362 ? 55.423 2.361 -53.608 1.00 58.47 362 SER A C 1
ATOM 3031 O O . SER A 1 362 ? 55.272 1.184 -53.292 1.00 58.47 362 SER A O 1
ATOM 3033 N N . GLU A 1 363 ? 56.565 2.803 -54.146 1.00 60.50 363 GLU A N 1
ATOM 3034 C CA . GLU A 1 363 ? 57.690 1.920 -54.505 1.00 60.50 363 GLU A CA 1
ATOM 3035 C C . GLU A 1 363 ? 58.791 1.783 -53.433 1.00 60.50 363 GLU A C 1
ATOM 3037 O O . GLU A 1 363 ? 59.608 0.872 -53.538 1.00 60.50 363 GLU A O 1
ATOM 3042 N N . TYR A 1 364 ? 58.815 2.614 -52.379 1.00 59.75 364 TYR A N 1
ATOM 3043 C CA . TYR A 1 364 ? 59.922 2.622 -51.395 1.00 59.75 364 TYR A CA 1
ATOM 3044 C C . TYR A 1 364 ? 59.485 2.710 -49.922 1.00 59.75 364 TYR A C 1
ATOM 3046 O O . TYR A 1 364 ? 60.317 2.916 -49.039 1.00 59.75 364 TYR A O 1
ATOM 3054 N N . LEU A 1 365 ? 58.190 2.567 -49.628 1.00 60.78 365 LEU A N 1
ATOM 3055 C CA . LEU A 1 365 ? 57.679 2.633 -48.257 1.00 60.78 365 LEU A CA 1
ATOM 3056 C C . LEU A 1 365 ? 57.792 1.295 -47.522 1.00 60.78 365 LEU A C 1
ATOM 3058 O O . LEU A 1 365 ? 57.131 0.316 -47.871 1.00 60.78 365 LEU A O 1
ATOM 3062 N N . ASP A 1 366 ? 58.547 1.302 -46.426 1.00 71.62 366 ASP A N 1
ATOM 3063 C CA . ASP A 1 366 ? 58.413 0.305 -45.369 1.00 71.62 366 ASP A CA 1
ATOM 3064 C C . ASP A 1 366 ? 57.038 0.465 -44.695 1.00 71.62 366 ASP A C 1
ATOM 3066 O O . ASP A 1 366 ? 56.752 1.461 -44.019 1.00 71.62 366 ASP A O 1
ATOM 3070 N N . LYS A 1 367 ? 56.164 -0.523 -44.914 1.00 69.88 367 LYS A N 1
ATOM 3071 C CA . LYS A 1 367 ? 54.803 -0.549 -44.366 1.00 69.88 367 LYS A CA 1
ATOM 3072 C C . LYS A 1 367 ? 54.800 -0.575 -42.837 1.00 69.88 367 LYS A C 1
ATOM 3074 O O . LYS A 1 367 ? 53.887 -0.007 -42.241 1.00 69.88 367 LYS A O 1
ATOM 3079 N N . GLU A 1 368 ? 55.788 -1.205 -42.203 1.00 76.69 368 GLU A N 1
ATOM 3080 C CA . GLU A 1 368 ? 55.873 -1.271 -40.742 1.00 76.69 368 GLU A CA 1
ATOM 3081 C C . GLU A 1 368 ? 56.247 0.094 -40.163 1.00 76.69 368 GLU A C 1
ATOM 3083 O O . GLU A 1 368 ? 55.569 0.581 -39.255 1.00 76.69 368 GLU A O 1
ATOM 3088 N N . ALA A 1 369 ? 57.247 0.764 -40.745 1.00 78.00 369 ALA A N 1
ATOM 3089 C CA . ALA A 1 369 ? 57.648 2.109 -40.333 1.00 78.00 369 ALA A CA 1
ATOM 3090 C C . ALA A 1 369 ? 56.519 3.140 -40.516 1.00 78.00 369 ALA A C 1
ATOM 3092 O O . ALA A 1 369 ? 56.294 3.984 -39.642 1.00 78.00 369 ALA A O 1
ATOM 3093 N N . LEU A 1 370 ? 55.770 3.055 -41.623 1.00 74.12 370 LEU A N 1
ATOM 3094 C CA . LEU A 1 370 ? 54.617 3.923 -41.867 1.00 74.12 370 LEU A CA 1
ATOM 3095 C C . LEU A 1 370 ? 53.491 3.668 -40.855 1.00 74.12 370 LEU A C 1
ATOM 3097 O O . LEU A 1 370 ? 52.960 4.620 -40.283 1.00 74.12 370 LEU A O 1
ATOM 3101 N N . ASN A 1 371 ? 53.168 2.401 -40.577 1.00 77.50 371 ASN A N 1
ATOM 3102 C CA . ASN A 1 371 ? 52.167 2.043 -39.570 1.00 77.50 371 ASN A CA 1
ATOM 3103 C C . ASN A 1 371 ? 52.570 2.500 -38.158 1.00 77.50 371 ASN A C 1
ATOM 3105 O O . ASN A 1 371 ? 51.717 2.980 -37.411 1.00 77.50 371 ASN A O 1
ATOM 3109 N N . ALA A 1 372 ? 53.854 2.410 -37.796 1.00 81.69 372 ALA A N 1
ATOM 3110 C CA . ALA A 1 372 ? 54.361 2.891 -36.511 1.00 81.69 372 ALA A CA 1
ATOM 3111 C C . ALA A 1 372 ? 54.253 4.420 -36.391 1.00 81.69 372 ALA A C 1
ATOM 3113 O O . ALA A 1 372 ? 53.653 4.923 -35.441 1.00 81.69 372 ALA A O 1
ATOM 3114 N N . SER A 1 373 ? 54.733 5.163 -37.397 1.00 78.50 373 SER A N 1
ATOM 3115 C CA . SER A 1 373 ? 54.621 6.628 -37.430 1.00 78.50 373 SER A CA 1
ATOM 3116 C C . SER A 1 373 ? 53.163 7.093 -37.384 1.00 78.50 373 SER A C 1
ATOM 3118 O O . SER A 1 373 ? 52.839 8.088 -36.731 1.00 78.50 373 SER A O 1
ATOM 3120 N N . PHE A 1 374 ? 52.267 6.350 -38.032 1.00 77.06 374 PHE A N 1
ATOM 3121 C CA . PHE A 1 374 ? 50.837 6.607 -37.978 1.00 77.06 374 PHE A CA 1
ATOM 3122 C C . PHE A 1 374 ? 50.241 6.335 -36.601 1.00 77.06 374 PHE A C 1
ATOM 3124 O O . PHE A 1 374 ? 49.484 7.164 -36.102 1.00 77.06 374 PHE A O 1
ATOM 3131 N N . SER A 1 375 ? 50.583 5.205 -35.978 1.00 82.06 375 SER A N 1
ATOM 3132 C CA . SER A 1 375 ? 50.158 4.885 -34.615 1.00 82.06 375 SER A CA 1
ATOM 3133 C C . SER A 1 375 ? 50.586 5.986 -33.644 1.00 82.06 375 SER A C 1
ATOM 3135 O O . SER A 1 375 ? 49.777 6.425 -32.831 1.00 82.06 375 SER A O 1
ATOM 3137 N N . ASP A 1 376 ? 51.806 6.508 -33.782 1.00 83.38 376 ASP A N 1
ATOM 3138 C CA . ASP A 1 376 ? 52.313 7.609 -32.959 1.00 83.38 376 ASP A CA 1
ATOM 3139 C C . ASP A 1 376 ? 51.599 8.935 -33.238 1.00 83.38 376 ASP A C 1
ATOM 3141 O O . ASP A 1 376 ? 51.216 9.639 -32.300 1.00 83.38 376 ASP A O 1
ATOM 3145 N N . LEU A 1 377 ? 51.363 9.278 -34.510 1.00 80.94 377 LEU A N 1
ATOM 3146 C CA . LEU A 1 377 ? 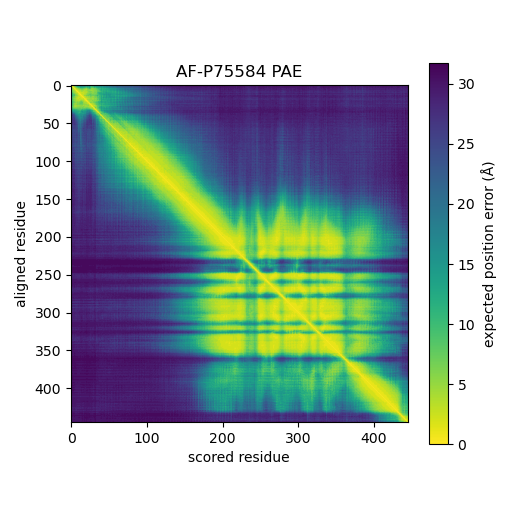50.602 10.472 -34.885 1.00 80.94 377 LEU A CA 1
ATOM 3147 C C . LEU A 1 377 ? 49.175 10.388 -34.351 1.00 80.94 377 LEU A C 1
ATOM 3149 O O . LEU A 1 377 ? 48.689 11.341 -33.745 1.00 80.94 377 LEU A O 1
ATOM 3153 N N . LYS A 1 378 ? 48.512 9.248 -34.551 1.00 82.00 378 LYS A N 1
ATOM 3154 C CA . LYS A 1 378 ? 47.164 8.973 -34.063 1.00 82.00 378 LYS A CA 1
ATOM 3155 C C . LYS A 1 378 ? 47.125 9.074 -32.545 1.00 82.00 378 LYS A C 1
ATOM 3157 O O . LYS A 1 378 ? 46.278 9.785 -32.020 1.00 82.00 378 LYS A O 1
ATOM 3162 N N . LYS A 1 379 ? 48.047 8.416 -31.843 1.00 83.56 379 LYS A N 1
ATOM 3163 C CA . LYS A 1 379 ? 48.148 8.461 -30.384 1.00 83.56 379 LYS A CA 1
ATOM 3164 C C . LYS A 1 379 ? 48.335 9.896 -29.894 1.00 83.56 379 LYS A C 1
ATOM 3166 O O . LYS A 1 379 ? 47.530 10.377 -29.109 1.00 83.56 379 LYS A O 1
ATOM 3171 N N . SER A 1 380 ? 49.323 10.607 -30.432 1.00 83.44 380 SER A N 1
ATOM 3172 C CA . SER A 1 380 ? 49.625 11.995 -30.068 1.00 83.44 380 SER A CA 1
ATOM 3173 C C . SER A 1 380 ? 48.456 12.943 -30.348 1.00 83.44 380 SER A C 1
ATOM 3175 O O . SER A 1 380 ? 48.093 13.744 -29.491 1.00 83.44 380 SER A O 1
ATOM 3177 N N . LEU A 1 381 ? 47.820 12.834 -31.519 1.00 82.88 381 LEU A N 1
ATOM 3178 C CA . LEU A 1 381 ? 46.705 13.693 -31.910 1.00 82.88 381 LEU A CA 1
ATOM 3179 C C . LEU A 1 381 ? 45.447 13.380 -31.098 1.00 82.88 381 LEU A C 1
ATOM 3181 O O . LEU A 1 381 ? 44.851 14.299 -30.545 1.00 82.88 381 LEU A O 1
ATOM 3185 N N . LEU A 1 382 ? 45.044 12.109 -31.023 1.00 84.44 382 LEU A N 1
ATOM 3186 C CA . LEU A 1 382 ? 43.816 11.682 -30.351 1.00 84.44 382 LEU A CA 1
ATOM 3187 C C . LEU A 1 382 ? 43.928 11.826 -28.832 1.00 84.44 382 LEU A C 1
ATOM 3189 O O . LEU A 1 382 ? 43.071 12.468 -28.241 1.00 84.44 382 LEU A O 1
ATOM 3193 N N . GLU A 1 383 ? 44.976 11.294 -28.192 1.00 85.00 383 GLU A N 1
ATOM 3194 C CA . GLU A 1 383 ? 45.104 11.348 -26.727 1.00 85.00 383 GLU A CA 1
ATOM 3195 C C . GLU A 1 383 ? 45.207 12.788 -26.229 1.00 85.00 383 GLU A C 1
ATOM 3197 O O . GLU A 1 383 ? 44.528 13.157 -25.267 1.00 85.00 383 GLU A O 1
ATOM 3202 N N . LYS A 1 384 ? 45.997 13.630 -26.909 1.00 83.38 384 LYS A N 1
ATOM 3203 C CA . LYS A 1 384 ? 46.105 15.046 -26.554 1.00 83.38 384 LYS A CA 1
ATOM 3204 C C . LYS A 1 384 ? 44.783 15.773 -26.772 1.00 83.38 384 LYS A C 1
ATOM 3206 O O . LYS A 1 384 ? 44.335 16.478 -25.878 1.00 83.38 384 LYS A O 1
ATOM 3211 N N . THR A 1 385 ? 44.134 15.558 -27.917 1.00 81.94 385 THR A N 1
ATOM 3212 C CA . THR A 1 385 ? 42.848 16.196 -28.224 1.00 81.94 385 THR A CA 1
ATOM 3213 C C . THR A 1 385 ? 41.775 15.770 -27.227 1.00 81.94 385 THR A C 1
ATOM 3215 O O . THR A 1 385 ? 41.036 16.617 -26.744 1.00 81.94 385 THR A O 1
ATOM 3218 N N . PHE A 1 386 ? 41.700 14.490 -26.856 1.00 87.25 386 PHE A N 1
ATOM 3219 C CA . PHE A 1 386 ? 40.734 14.017 -25.860 1.00 87.25 386 PHE A CA 1
ATOM 3220 C C . PHE A 1 386 ? 41.033 14.586 -24.477 1.00 87.25 386 PHE A C 1
ATOM 3222 O O . PHE A 1 386 ? 40.110 14.999 -23.785 1.00 87.25 386 PHE A O 1
ATOM 3229 N N . THR A 1 387 ? 42.308 14.660 -24.087 1.00 87.06 387 THR A N 1
ATOM 3230 C CA . THR A 1 387 ? 42.714 15.265 -22.810 1.00 87.06 387 THR A CA 1
ATOM 3231 C C . THR A 1 387 ? 42.352 16.750 -22.765 1.00 87.06 387 THR A C 1
ATOM 3233 O O . THR A 1 387 ? 41.754 17.205 -21.792 1.00 87.06 387 THR A O 1
ATOM 3236 N N . ASP A 1 388 ? 42.659 17.496 -23.828 1.00 86.44 388 ASP A N 1
ATOM 3237 C CA . ASP A 1 388 ? 42.370 18.927 -23.929 1.00 86.44 388 ASP A CA 1
ATOM 3238 C C . ASP A 1 388 ? 40.855 19.189 -23.956 1.00 86.44 388 ASP A C 1
ATOM 3240 O O . ASP A 1 388 ? 40.372 20.053 -23.223 1.00 86.44 388 ASP A O 1
ATOM 3244 N N . LEU A 1 389 ? 40.090 18.413 -24.736 1.00 82.81 389 LEU A N 1
ATOM 3245 C CA . LEU A 1 389 ? 38.629 18.498 -24.774 1.00 82.81 389 LEU A CA 1
ATOM 3246 C C . LEU A 1 389 ? 38.028 18.173 -23.405 1.00 82.81 389 LEU A C 1
ATOM 3248 O O . LEU A 1 389 ? 37.338 19.014 -22.841 1.00 82.81 389 LEU A O 1
ATOM 3252 N N . ASN A 1 390 ? 38.330 17.014 -22.818 1.00 87.62 390 ASN A N 1
ATOM 3253 C CA . ASN A 1 390 ? 37.784 16.644 -21.509 1.00 87.62 390 ASN A CA 1
ATOM 3254 C C . ASN A 1 390 ? 38.125 17.698 -20.437 1.00 87.62 390 ASN A C 1
ATOM 3256 O O . ASN A 1 390 ? 37.269 18.036 -19.625 1.00 87.62 390 ASN A O 1
ATOM 3260 N N . LYS A 1 391 ? 39.322 18.303 -20.481 1.00 89.62 391 LYS A N 1
ATOM 3261 C CA . LYS A 1 391 ? 39.718 19.382 -19.564 1.00 89.62 391 LYS A CA 1
ATOM 3262 C C . LYS A 1 391 ? 38.914 20.669 -19.754 1.00 89.62 391 LYS A C 1
ATOM 3264 O O . LYS A 1 391 ? 38.483 21.258 -18.767 1.00 89.62 391 LYS A O 1
ATOM 3269 N N . VAL A 1 392 ? 38.727 21.135 -20.992 1.00 86.81 392 VAL A N 1
ATOM 3270 C CA . VAL A 1 392 ? 37.914 22.336 -21.267 1.00 86.81 392 VAL A CA 1
ATOM 3271 C C . VAL A 1 392 ? 36.481 22.129 -20.781 1.00 86.81 392 VAL A C 1
ATOM 3273 O O . VAL A 1 392 ? 35.904 23.027 -20.176 1.00 86.81 392 VAL A O 1
ATOM 3276 N N . PHE A 1 393 ? 35.921 20.939 -20.993 1.00 83.94 393 PHE A N 1
ATOM 3277 C CA . PHE A 1 393 ? 34.560 20.630 -20.569 1.00 83.94 393 PHE A CA 1
ATOM 3278 C C . PHE A 1 393 ? 34.439 20.508 -19.055 1.00 83.94 393 PHE A C 1
ATOM 3280 O O . PHE A 1 393 ? 33.509 21.082 -18.500 1.00 83.94 393 PHE A O 1
ATOM 3287 N N . GLN A 1 394 ? 35.398 19.868 -18.384 1.00 87.38 394 GLN A N 1
ATOM 3288 C CA . GLN A 1 394 ? 35.415 19.834 -16.924 1.00 87.38 394 GLN A CA 1
ATOM 3289 C C . GLN A 1 394 ? 35.500 21.247 -16.337 1.00 87.38 394 GLN A C 1
ATOM 3291 O O . GLN A 1 394 ? 34.727 21.586 -15.453 1.00 87.38 394 GLN A O 1
ATOM 3296 N N . ASN A 1 395 ? 36.353 22.115 -16.892 1.00 90.88 395 ASN A N 1
ATOM 3297 C CA . ASN A 1 395 ? 36.419 23.511 -16.460 1.00 90.88 395 ASN A CA 1
ATOM 3298 C C . ASN A 1 395 ? 35.081 24.242 -16.659 1.00 90.88 395 ASN A C 1
ATOM 3300 O O . ASN A 1 395 ? 34.665 24.997 -15.784 1.00 90.88 395 ASN A O 1
ATOM 3304 N N . ASN A 1 396 ? 34.402 24.021 -17.790 1.00 89.50 396 ASN A N 1
ATOM 3305 C CA . ASN A 1 396 ? 33.091 24.617 -18.047 1.00 89.50 396 ASN A CA 1
ATOM 3306 C C . ASN A 1 396 ? 32.025 24.087 -17.073 1.00 89.50 396 ASN A C 1
ATOM 3308 O O . ASN A 1 396 ? 31.192 24.866 -16.619 1.00 89.50 396 ASN A O 1
ATOM 3312 N N . ILE A 1 397 ? 32.053 22.794 -16.734 1.00 87.06 397 ILE A N 1
ATOM 3313 C CA . ILE A 1 397 ? 31.172 22.193 -15.719 1.00 87.06 397 ILE A CA 1
ATOM 3314 C C . ILE A 1 397 ? 31.434 22.848 -14.358 1.00 87.06 397 ILE A C 1
ATOM 3316 O O . ILE A 1 397 ? 30.505 23.372 -13.749 1.00 87.06 397 ILE A O 1
ATOM 3320 N N . ASP A 1 398 ? 32.696 22.941 -13.936 1.00 90.19 398 ASP A N 1
ATOM 3321 C CA . ASP A 1 398 ? 33.081 23.589 -12.679 1.00 90.19 398 ASP A CA 1
ATOM 3322 C C . ASP A 1 398 ? 32.660 25.077 -12.640 1.00 90.19 398 ASP A C 1
ATOM 3324 O O . ASP A 1 398 ? 32.335 25.630 -11.585 1.00 90.19 398 ASP A O 1
ATOM 3328 N N . GLU A 1 399 ? 32.695 25.778 -13.779 1.00 93.38 399 GLU A N 1
ATOM 3329 C CA . GLU A 1 399 ? 32.196 27.153 -13.902 1.00 93.38 399 GLU A CA 1
ATOM 3330 C C . GLU A 1 399 ? 30.671 27.236 -13.794 1.00 93.38 399 GLU A C 1
ATOM 3332 O O . GLU A 1 399 ? 30.162 28.120 -13.098 1.00 93.38 399 GLU A O 1
ATOM 3337 N N . LEU A 1 400 ? 29.941 26.312 -14.419 1.00 90.44 400 LEU A N 1
ATOM 3338 C CA . LEU A 1 400 ? 28.486 26.223 -14.297 1.00 90.44 400 LEU A CA 1
ATOM 3339 C C . LEU A 1 400 ? 28.067 25.946 -12.848 1.00 90.44 400 LEU A C 1
ATOM 3341 O O . LEU A 1 400 ? 27.201 26.648 -12.329 1.00 90.44 400 LEU A O 1
ATOM 3345 N N . GLU A 1 401 ? 28.744 25.037 -12.148 1.00 92.31 401 GLU A N 1
ATOM 3346 C CA . GLU A 1 401 ? 28.500 24.772 -10.723 1.00 92.31 401 GLU A CA 1
ATOM 3347 C C . GLU A 1 401 ? 28.764 26.010 -9.848 1.00 92.31 401 GLU A C 1
ATOM 3349 O O . GLU A 1 401 ? 28.002 26.325 -8.926 1.00 92.31 401 GLU A O 1
ATOM 3354 N N . LYS A 1 402 ? 29.815 26.787 -10.152 1.00 94.44 402 LYS A N 1
ATOM 3355 C CA . LYS A 1 402 ? 30.062 28.075 -9.477 1.00 94.44 402 LYS A CA 1
ATOM 3356 C C . LYS A 1 402 ? 28.933 29.067 -9.740 1.00 94.44 402 LYS A C 1
ATOM 3358 O O . LYS A 1 402 ? 28.526 29.767 -8.809 1.00 94.44 402 LYS A O 1
ATOM 3363 N N . ILE A 1 403 ? 28.427 29.138 -10.972 1.00 95.06 403 ILE A N 1
ATOM 3364 C CA . ILE A 1 403 ? 27.289 29.993 -11.332 1.00 95.06 403 ILE A CA 1
ATOM 3365 C C . ILE A 1 403 ? 26.044 29.564 -10.549 1.00 95.06 403 ILE A C 1
ATOM 3367 O O . ILE A 1 403 ? 25.394 30.415 -9.940 1.00 95.06 403 ILE A O 1
ATOM 3371 N N . GLU A 1 404 ? 25.743 28.270 -10.468 1.00 93.50 404 GLU A N 1
ATOM 3372 C CA . GLU A 1 404 ? 24.626 27.748 -9.672 1.00 93.50 404 GLU A CA 1
ATOM 3373 C C . GLU A 1 404 ? 24.767 28.083 -8.180 1.00 93.50 404 GLU A C 1
ATOM 3375 O O . GLU A 1 404 ? 23.814 28.539 -7.531 1.00 93.50 404 GLU A O 1
ATOM 3380 N N . GLY A 1 405 ? 25.980 27.954 -7.637 1.00 95.25 405 GLY A N 1
ATOM 3381 C CA . GLY A 1 405 ? 26.299 28.361 -6.272 1.00 95.25 405 GLY A CA 1
ATOM 3382 C C . GLY A 1 405 ? 26.106 29.865 -6.037 1.00 95.25 405 GLY A C 1
ATOM 3383 O O . GLY A 1 405 ? 25.568 30.269 -5.001 1.00 95.25 405 GLY A O 1
ATOM 3384 N N . LEU A 1 406 ? 26.498 30.713 -6.993 1.00 96.06 406 LEU A N 1
ATOM 3385 C CA . LEU A 1 406 ? 26.274 32.162 -6.941 1.00 96.06 406 LEU A CA 1
ATOM 3386 C C . LEU A 1 406 ? 24.785 32.509 -7.008 1.00 96.06 406 LEU A C 1
ATOM 3388 O O . LEU A 1 406 ? 24.319 33.325 -6.211 1.00 96.06 406 LEU A O 1
ATOM 3392 N N . VAL A 1 407 ? 24.026 31.864 -7.895 1.00 95.88 407 VAL A N 1
ATOM 3393 C CA . VAL A 1 407 ? 22.570 32.037 -8.003 1.00 95.88 407 VAL A CA 1
ATOM 3394 C C . VAL A 1 407 ? 21.890 31.666 -6.685 1.00 95.88 407 VAL A C 1
ATOM 3396 O O . VAL A 1 407 ? 21.036 32.409 -6.198 1.00 95.88 407 VAL A O 1
ATOM 3399 N N . THR A 1 408 ? 22.301 30.565 -6.060 1.00 95.50 408 THR A N 1
ATOM 3400 C CA . THR A 1 408 ? 21.769 30.129 -4.761 1.00 95.50 408 THR A CA 1
ATOM 3401 C C . THR A 1 408 ? 22.091 31.133 -3.650 1.00 95.50 408 THR A C 1
ATOM 3403 O O . THR A 1 408 ? 21.207 31.516 -2.882 1.00 95.50 408 THR A O 1
ATOM 3406 N N . LYS A 1 409 ? 23.328 31.646 -3.600 1.00 96.19 409 LYS A N 1
ATOM 3407 C CA . LYS A 1 409 ? 23.731 32.698 -2.648 1.00 96.19 409 LYS A CA 1
ATOM 3408 C C . LYS A 1 409 ? 22.955 33.998 -2.852 1.00 96.19 409 LYS A C 1
ATOM 3410 O O . LYS A 1 409 ? 22.547 34.614 -1.870 1.00 96.19 409 LYS A O 1
ATOM 3415 N N . LEU A 1 410 ? 22.727 34.407 -4.100 1.00 96.62 410 LEU A N 1
ATOM 3416 C CA . LEU A 1 410 ? 21.934 35.594 -4.430 1.00 96.62 410 LEU A CA 1
ATOM 3417 C C . LEU A 1 410 ? 20.480 35.443 -3.973 1.00 96.62 410 LEU A C 1
ATOM 3419 O O . LEU A 1 410 ? 19.943 36.360 -3.352 1.00 96.62 410 LEU A O 1
ATOM 3423 N N . LYS A 1 411 ? 19.862 34.279 -4.212 1.00 95.44 411 LYS A N 1
ATOM 3424 C CA . LYS A 1 411 ? 18.512 33.973 -3.710 1.00 95.44 411 LYS A CA 1
ATOM 3425 C C . LYS A 1 411 ? 18.446 34.094 -2.184 1.00 95.44 411 LYS A C 1
ATOM 3427 O O . LYS A 1 411 ? 17.606 34.834 -1.677 1.00 95.44 411 LYS A O 1
ATOM 3432 N N . ALA A 1 412 ? 19.382 33.469 -1.468 1.00 95.62 412 ALA A N 1
ATOM 3433 C CA . ALA A 1 412 ? 19.444 33.532 -0.006 1.00 95.62 412 ALA A CA 1
ATOM 3434 C C . ALA A 1 412 ? 19.703 34.957 0.528 1.00 95.62 412 ALA A C 1
ATOM 3436 O O . ALA A 1 412 ? 19.137 35.363 1.544 1.00 95.62 412 ALA A O 1
ATOM 3437 N N . ALA A 1 413 ? 20.540 35.749 -0.152 1.00 96.50 413 ALA A N 1
ATOM 3438 C CA . ALA A 1 413 ? 20.802 37.140 0.217 1.00 96.50 413 ALA A CA 1
ATOM 3439 C C . ALA A 1 413 ? 19.556 38.025 0.052 1.00 96.50 413 ALA A C 1
ATOM 3441 O O . ALA A 1 413 ? 19.251 38.822 0.944 1.00 96.50 413 ALA A O 1
ATOM 3442 N N . ASN A 1 414 ? 18.814 37.854 -1.046 1.00 95.94 414 ASN A N 1
ATOM 3443 C CA . ASN A 1 414 ? 17.557 38.564 -1.287 1.00 95.94 414 ASN A CA 1
ATOM 3444 C C . ASN A 1 414 ? 16.502 38.210 -0.236 1.00 95.94 414 ASN A C 1
ATOM 3446 O O . ASN A 1 414 ? 15.863 39.102 0.322 1.00 95.94 414 ASN A O 1
ATOM 3450 N N . GLU A 1 415 ? 16.361 36.924 0.085 1.00 96.25 415 GLU A N 1
ATOM 3451 C CA . GLU A 1 415 ? 15.450 36.456 1.130 1.00 96.25 415 GLU A CA 1
ATOM 3452 C C . GLU A 1 415 ? 15.809 37.054 2.499 1.00 96.25 415 GLU A C 1
ATOM 3454 O O . GLU A 1 415 ? 14.956 37.617 3.189 1.00 96.25 415 GLU A O 1
ATOM 3459 N N . LYS A 1 416 ? 17.097 37.044 2.866 1.00 96.06 416 LYS A N 1
ATOM 3460 C CA . LYS A 1 416 ? 17.586 37.667 4.104 1.00 96.06 416 LYS A CA 1
ATOM 3461 C C . LYS A 1 416 ? 17.303 39.173 4.153 1.00 96.06 416 LYS A C 1
ATOM 3463 O O . LYS A 1 416 ? 16.915 39.683 5.206 1.00 96.06 416 LYS A O 1
ATOM 3468 N N . ALA A 1 417 ? 17.501 39.891 3.046 1.00 95.31 417 ALA A N 1
ATOM 3469 C CA . ALA A 1 417 ? 17.246 41.329 2.965 1.00 95.31 417 ALA A CA 1
ATOM 3470 C C . ALA A 1 417 ? 15.754 41.659 3.143 1.00 95.31 417 ALA A C 1
ATOM 3472 O O . ALA A 1 417 ? 15.413 42.558 3.918 1.00 95.31 417 ALA A O 1
ATOM 3473 N N . LEU A 1 418 ? 14.871 40.899 2.485 1.00 96.19 418 LEU A N 1
ATOM 3474 C CA . LEU A 1 418 ? 13.418 41.024 2.637 1.00 96.19 418 LEU A CA 1
ATOM 3475 C C . LEU A 1 418 ? 12.986 40.746 4.080 1.00 96.19 418 LEU A C 1
ATOM 3477 O O . LEU A 1 418 ? 12.330 41.588 4.693 1.00 96.19 418 LEU A O 1
ATOM 3481 N N . ASN A 1 419 ? 13.431 39.628 4.656 1.00 96.31 419 ASN A N 1
ATOM 3482 C CA . ASN A 1 419 ? 13.084 39.242 6.025 1.00 96.31 419 ASN A CA 1
ATOM 3483 C C . ASN A 1 419 ? 13.579 40.267 7.057 1.00 96.31 419 ASN A C 1
ATOM 3485 O O . ASN A 1 419 ? 12.850 40.633 7.974 1.00 96.31 419 ASN A O 1
ATOM 3489 N N . SER A 1 420 ? 14.784 40.818 6.881 1.00 95.38 420 SER A N 1
ATOM 3490 C CA . SER A 1 420 ? 15.292 41.891 7.746 1.00 95.38 420 SER A CA 1
ATOM 3491 C C . SER A 1 4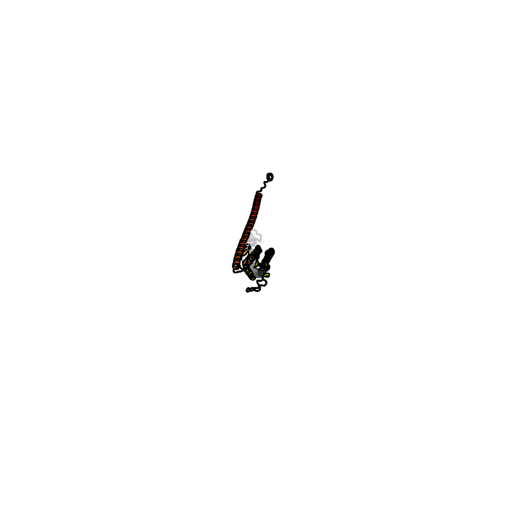20 ? 14.426 43.157 7.683 1.00 95.38 420 SER A C 1
ATOM 3493 O O . SER A 1 420 ? 14.170 43.783 8.716 1.00 95.38 420 SER A O 1
ATOM 3495 N N . ARG A 1 421 ? 13.941 43.530 6.489 1.00 94.81 421 ARG A N 1
ATOM 3496 C CA . ARG A 1 421 ? 13.055 44.687 6.303 1.00 94.81 421 ARG A CA 1
ATOM 3497 C C . ARG A 1 421 ? 11.698 44.467 6.967 1.00 94.81 421 ARG A C 1
ATOM 3499 O O . ARG A 1 421 ? 11.237 45.360 7.676 1.00 94.81 421 ARG A O 1
ATOM 3506 N N . LEU A 1 422 ? 11.105 43.290 6.757 1.00 96.00 422 LEU A N 1
ATOM 3507 C CA . LEU A 1 422 ? 9.829 42.897 7.354 1.00 96.00 422 LEU A CA 1
ATOM 3508 C C . LEU A 1 422 ? 9.907 42.930 8.882 1.00 96.00 422 LEU A C 1
ATOM 3510 O O . LEU A 1 422 ? 9.083 43.591 9.508 1.00 96.00 422 LEU A O 1
ATOM 3514 N N . ASN A 1 423 ? 10.958 42.351 9.467 1.00 95.62 423 ASN A N 1
ATOM 3515 C CA . ASN A 1 423 ? 11.167 42.360 10.917 1.00 95.62 423 ASN A CA 1
ATOM 3516 C C . ASN A 1 423 ? 11.310 43.790 11.476 1.00 95.62 423 ASN A C 1
ATOM 3518 O O . ASN A 1 423 ? 10.750 44.112 12.522 1.00 95.62 423 ASN A O 1
ATOM 3522 N N . ASN A 1 424 ? 12.018 44.686 10.774 1.00 95.12 424 ASN A N 1
ATOM 3523 C CA . ASN A 1 424 ? 12.148 46.089 11.192 1.00 95.12 424 ASN A CA 1
ATOM 3524 C C . ASN A 1 424 ? 10.807 46.841 11.137 1.00 95.12 424 ASN A C 1
ATOM 3526 O O . ASN A 1 424 ? 10.505 47.647 12.019 1.00 95.12 424 ASN A O 1
ATOM 3530 N N . TRP A 1 425 ? 10.008 46.604 10.093 1.00 95.19 425 TRP A N 1
ATOM 3531 C CA . TRP A 1 425 ? 8.671 47.187 9.979 1.00 95.19 425 TRP A CA 1
ATOM 3532 C C . TRP A 1 425 ? 7.740 46.675 11.067 1.00 95.19 425 TRP A C 1
ATOM 3534 O O . TRP A 1 425 ? 7.054 47.485 11.688 1.00 95.19 425 TRP A O 1
ATOM 3544 N N . GLU A 1 426 ? 7.770 45.375 11.351 1.00 94.88 426 GLU A N 1
ATOM 3545 C CA . GLU A 1 426 ? 7.012 44.783 12.448 1.00 94.88 426 GLU A CA 1
ATOM 3546 C C . GLU A 1 426 ? 7.354 45.459 13.785 1.00 94.88 426 GLU A C 1
ATOM 3548 O O . GLU A 1 426 ? 6.461 45.875 14.522 1.00 94.88 426 GLU A O 1
ATOM 3553 N N . GLU A 1 427 ? 8.641 45.664 14.073 1.00 93.81 427 GLU A N 1
ATOM 3554 C CA . GLU A 1 427 ? 9.088 46.326 15.301 1.00 93.81 427 GLU A CA 1
ATOM 3555 C C . GLU A 1 427 ? 8.631 47.795 15.389 1.00 93.81 427 GLU A C 1
ATOM 3557 O O . GLU A 1 427 ? 8.200 48.256 16.448 1.00 93.81 427 GLU A O 1
ATOM 3562 N N . LYS A 1 428 ? 8.684 48.543 14.278 1.00 93.06 428 LYS A N 1
ATOM 3563 C CA . LYS A 1 428 ? 8.205 49.936 14.225 1.00 93.06 428 LYS A CA 1
ATOM 3564 C C . LYS A 1 428 ? 6.702 50.042 14.432 1.00 93.06 428 LYS A C 1
ATOM 3566 O O . LYS A 1 428 ? 6.264 50.941 15.143 1.00 93.06 428 LYS A O 1
ATOM 3571 N N . ILE A 1 429 ? 5.935 49.138 13.825 1.00 92.00 429 ILE A N 1
ATOM 3572 C CA . ILE A 1 429 ? 4.482 49.068 14.003 1.00 92.00 429 ILE A CA 1
ATOM 3573 C C . ILE A 1 429 ? 4.161 48.752 15.467 1.00 92.00 429 ILE A C 1
ATOM 3575 O O . ILE A 1 429 ? 3.328 49.429 16.058 1.00 92.00 429 ILE A O 1
ATOM 3579 N N . ARG A 1 430 ? 4.877 47.803 16.089 1.00 89.69 430 ARG A N 1
ATOM 3580 C CA . ARG A 1 430 ? 4.715 47.476 17.519 1.00 89.69 430 ARG A CA 1
ATOM 3581 C C . ARG A 1 430 ? 5.014 48.656 18.451 1.00 89.69 430 ARG A C 1
ATOM 3583 O O . ARG A 1 430 ? 4.364 48.782 19.479 1.00 89.69 430 ARG A O 1
ATOM 3590 N N . LYS A 1 431 ? 5.988 49.508 18.111 1.00 89.56 431 LYS A N 1
ATOM 3591 C CA . LYS A 1 431 ? 6.376 50.700 18.896 1.00 89.56 431 LYS A CA 1
ATOM 3592 C C . LYS A 1 431 ? 5.491 51.929 18.651 1.00 89.56 431 LYS A C 1
ATOM 3594 O O . LYS A 1 431 ? 5.701 52.959 19.289 1.00 89.56 431 LYS A O 1
ATOM 3599 N N . PHE A 1 432 ? 4.562 51.874 17.700 1.00 87.88 432 PHE A N 1
ATOM 3600 C CA . PHE A 1 432 ? 3.703 53.006 17.381 1.00 87.88 432 PHE A CA 1
ATOM 3601 C C . PHE A 1 432 ? 2.595 53.149 18.435 1.00 87.88 432 PHE A C 1
ATOM 3603 O O . PHE A 1 432 ? 1.624 52.398 18.438 1.00 87.88 432 PHE A O 1
ATOM 3610 N N . GLU A 1 433 ? 2.735 54.131 19.326 1.00 82.62 433 GLU A N 1
ATOM 3611 C CA . GLU A 1 433 ? 1.721 54.471 20.328 1.00 82.62 433 GLU A CA 1
ATOM 3612 C C . GLU A 1 433 ? 0.917 55.709 19.911 1.00 82.62 433 GLU A C 1
ATOM 3614 O O . GLU A 1 433 ? 1.470 56.758 19.562 1.00 82.62 433 GLU A O 1
ATOM 3619 N N . PHE A 1 434 ? -0.411 55.613 20.000 1.00 78.56 434 PHE A N 1
ATOM 3620 C CA . PHE A 1 434 ? -1.296 56.758 19.816 1.00 78.56 434 PHE A CA 1
ATOM 3621 C C . PHE A 1 434 ? -1.210 57.675 21.037 1.00 78.56 434 PHE A C 1
ATOM 3623 O O . PHE A 1 434 ? -1.717 57.355 22.111 1.00 78.56 434 PHE A O 1
ATOM 3630 N N . LYS A 1 435 ? -0.623 58.864 20.873 1.00 75.06 435 LYS A N 1
ATOM 3631 C CA . LYS A 1 435 ? -0.794 59.930 21.865 1.00 75.06 435 LYS A CA 1
ATOM 3632 C C . LYS A 1 435 ? -2.221 60.462 21.759 1.00 75.06 435 LYS A C 1
ATOM 3634 O O . LYS A 1 435 ? -2.527 61.234 20.852 1.00 75.06 435 LYS A O 1
ATOM 3639 N N . LEU A 1 436 ? -3.090 60.043 22.678 1.00 76.44 436 LEU A N 1
ATOM 3640 C CA . LEU A 1 436 ? -4.416 60.636 22.832 1.00 76.44 436 LEU A CA 1
ATOM 3641 C C . LEU A 1 436 ? -4.265 62.139 23.086 1.00 76.44 436 LEU A C 1
ATOM 3643 O O . LEU A 1 436 ? -3.491 62.567 23.945 1.00 76.44 436 LEU A O 1
ATOM 3647 N N . ASN A 1 437 ? -4.989 62.944 22.307 1.00 74.00 437 ASN A N 1
ATOM 3648 C CA . ASN A 1 437 ? -5.025 64.387 22.508 1.00 74.00 437 ASN A CA 1
ATOM 3649 C C . ASN A 1 437 ? -5.488 64.673 23.952 1.00 74.00 437 ASN A C 1
ATOM 3651 O O . ASN A 1 437 ? -6.484 64.103 24.398 1.00 74.00 437 ASN A O 1
ATOM 3655 N N . LYS A 1 438 ? -4.776 65.549 24.676 1.00 75.50 438 LYS A N 1
ATOM 3656 C CA . LYS A 1 438 ? -5.072 65.894 26.079 1.00 75.50 438 LYS A CA 1
ATOM 3657 C C . LYS A 1 438 ? -6.519 66.342 26.282 1.00 75.50 438 LYS A C 1
ATOM 3659 O O . LYS A 1 438 ? -7.090 66.056 27.329 1.00 75.50 438 LYS A O 1
ATOM 3664 N N . ASP A 1 439 ? -7.117 66.989 25.284 1.00 76.56 439 ASP A N 1
ATOM 3665 C CA . ASP A 1 439 ? -8.517 67.422 25.348 1.00 76.56 439 ASP A CA 1
ATOM 3666 C C . ASP A 1 439 ? -9.499 66.243 25.344 1.00 76.56 439 ASP A C 1
ATOM 3668 O O . ASP A 1 439 ? -10.573 66.330 25.933 1.00 76.56 439 ASP A O 1
ATOM 3672 N N . ILE A 1 440 ? -9.132 65.128 24.701 1.00 74.94 440 ILE A N 1
ATOM 3673 C CA . ILE A 1 440 ? -9.918 63.888 24.719 1.00 74.94 440 ILE A CA 1
ATOM 3674 C C . ILE A 1 440 ? -9.728 63.181 26.062 1.00 74.94 440 ILE A C 1
ATOM 3676 O O . ILE A 1 440 ? -10.710 62.730 26.638 1.00 74.94 440 ILE A O 1
ATOM 3680 N N . VAL A 1 441 ? -8.498 63.143 26.591 1.00 75.06 441 VAL A N 1
ATOM 3681 C CA . VAL A 1 441 ? -8.219 62.554 27.916 1.00 75.06 441 VAL A CA 1
ATOM 3682 C C . VAL A 1 441 ? -9.033 63.263 29.001 1.00 75.06 441 VAL A C 1
ATOM 3684 O O . VAL A 1 441 ? -9.719 62.602 29.767 1.00 75.06 441 VAL A O 1
ATOM 3687 N N . LYS A 1 442 ? -9.068 64.601 28.989 1.00 73.88 442 LYS A N 1
ATOM 3688 C CA . LYS A 1 442 ? -9.880 65.392 29.931 1.00 73.88 442 LYS A CA 1
ATOM 3689 C C . LYS A 1 442 ? -11.392 65.216 29.788 1.00 73.88 442 LYS A C 1
ATOM 3691 O O . LYS A 1 442 ? -12.112 65.604 30.693 1.00 73.88 442 LYS A O 1
ATOM 3696 N N . LYS A 1 443 ? -11.885 64.743 28.640 1.00 77.19 443 LYS A N 1
ATOM 3697 C CA . LYS A 1 443 ? -13.310 64.418 28.459 1.00 77.19 443 LYS A CA 1
ATOM 3698 C C . LYS A 1 443 ? -13.653 63.000 28.917 1.00 77.19 443 LYS A C 1
ATOM 3700 O O . LYS A 1 443 ? -14.835 62.684 29.003 1.00 77.19 443 LYS A O 1
ATOM 3705 N N . LEU A 1 444 ? -12.645 62.145 29.094 1.00 73.06 444 LEU A N 1
ATOM 3706 C CA . LEU A 1 444 ? -12.801 60.762 29.543 1.00 73.06 444 LEU A CA 1
ATOM 3707 C C . LEU A 1 444 ? -12.672 60.624 31.068 1.00 73.06 444 LEU A C 1
ATOM 3709 O O . LEU A 1 444 ? -13.204 59.657 31.607 1.00 73.06 444 LEU A O 1
ATOM 3713 N N . GLU A 1 445 ? -11.979 61.558 31.728 1.00 65.19 445 GLU A N 1
ATOM 3714 C CA . GLU A 1 445 ? -12.026 61.778 33.187 1.00 65.19 445 GLU A CA 1
ATOM 3715 C C . GLU A 1 445 ? -13.305 62.519 33.590 1.00 65.19 445 GLU A C 1
ATOM 3717 O O . GLU A 1 445 ? -13.896 62.129 34.624 1.00 65.19 445 GLU A O 1
#